Protein 6J1K (pdb70)

Radius of gyration: 23.93 Å; Cα contacts (8 Å, |Δi|>4): 1091; chains: 2; bounding box: 40×76×42 Å

Sequence (456 aa):
EARKLKIAAAAEALTHVKDGMRLGIGTGSTAEEFVRLLADKVSNGFKIIGVPTSERTAKLCKELGVPLTTLDETPHLDLTVDGADEVDTNLSLIKGGGGALLREKIVAAASDAMIVIADSSKVVETLGRFPLPVEVNRFGLGATMRAIEEAAAKCGLAGPLALRLKDGSPFVTDGGHYIVDASFGRIPDPKTLSDALFAIPGVVEHGLFIGLARAAVVAGNDGIRTMNRSKLKIAAAAEALTHVKDGMRLGIGTGSTAEEFVRLLADKVSNGFKIIGVPTSERTAKLCKELGVPLTTLDETPHLDLTVDGADEVDTNLSLIKGGGGALLREKIVAAASDAMIVIADSSKVVETLGRFPLPVEVNRFGLGATMRAIEEAAAKCGLAGPLALRLKDGSPFVTDGGHYIVDASFGRIPDPKTLSDALFAIPGVVEHGLFIGLARAAVVAGNDGIRTMNR

B-factor: mean 37.43, std 14.74, range [11.0, 105.01]

InterPro domains:
  IPR004788 Ribose 5-phosphate isomerase, type A [PF06026] (52-225)
  IPR004788 Ribose 5-phosphate isomerase, type A [TIGR00021] (8-226)
  IPR004788 Ribose 5-phosphate isomerase, type A [cd01398] (7-222)
  IPR020672 Ribose-5-phosphate isomerase, type A, subgroup [MF_00170] (4-229)
  IPR037171 NagB/RpiA transferase-like [SSF100950] (5-149)
  IPR050262 Ribose 5-phosphate isomerase [PTHR43748] (6-230)

Organism: Brucella anthropi (strain ATCC 49188 / DSM 6882 / CCUG 24695 / JCM 21032 / LMG 3331 / NBRC 15819 / NCTC 12168 / Alc 37) (NCBI:txid439375)

Secondary structure (DSSP, 8-state):
-HHHHHHHHHHHHHTTPPTT-EEEE--SHHHHHHHHHHHHHHTTT---EEEESSHHHHHHHHHTT--B--TTTS--BSEEEE--SEE-TT--EE--TTS-HHHHHHHHHTBS-EEEEE-GGGB-SSS-SSPEEEEE-STTHHHHHHHHHHHHHHTT----EEE-EETTEEPPPTTS-EEEEE--S--S-HHHHHHHHHTSTTEEEESEE-S--SEEEE--TT--EEE---/--HHHHHHHHHTTPPTT-EEEE--SHHHHHHHHHHHHHHTTT---EEEESSHHHHHHHHHHT--B--TTTS--EEEEEE--SEE-TT--EE--TTS-HHHHHHHHHTEEEEEEEEEGGGB-SSBTSS-EEEEE-STTHHHHHHHHHHHHHHTT----EEE-EETTEEP--TTS-EEEEE--S-BS-HHHHHHHHHTSTTEEEESEE-S-EEEEEEE-SSSEEEEE-

Nearest PDB structures (foldseek):
  6j1k-assembly1_B  TM=9.945E-01  e=3.445E-44  Ochrobactrum sp.
  3hhe-assembly1_B  TM=9.913E-01  e=9.971E-35  Bartonella henselae str. Houston-1
  6zxt-assembly1_A  TM=9.622E-01  e=1.791E-28  Chlamydomonas reinhardtii
  3l7o-assembly1_B  TM=9.558E-01  e=3.037E-27  Streptococcus mutans UA159
  2f8m-assembly1_B  TM=9.393E-01  e=1.995E-25  Plasmodium falciparum 3D7

CATH classification: 3.40.50.1360 (+1 more: 3.30.70.260)

Solvent-accessible surface area: 18744 Å² total; per-residue (Å²): 162,52,152,158,47,31,42,35,0,0,50,59,0,13,88,73,5,120,88,25,39,82,0,0,1,1,14,15,66,8,2,29,16,1,2,106,44,0,10,111,80,25,106,139,66,33,132,9,45,0,0,21,0,8,104,115,2,15,101,34,0,122,133,63,52,6,58,57,26,46,1,73,129,19,29,66,0,40,9,1,1,1,7,10,27,7,0,16,86,88,0,6,0,0,8,2,32,49,4,9,0,4,41,7,14,5,0,5,46,11,16,82,16,2,7,0,0,1,11,30,91,45,50,31,152,29,2,1,211,72,51,0,0,0,0,0,5,141,48,4,26,16,10,2,45,109,24,0,71,106,10,0,62,193,28,68,20,70,29,93,49,59,46,44,106,130,142,74,65,37,40,86,7,57,26,28,2,37,0,0,26,0,38,14,45,130,2,89,72,23,113,66,0,7,74,27,0,26,71,10,11,1,3,4,2,0,0,1,0,54,51,53,1,150,12,0,0,0,0,9,141,133,34,95,81,46,36,103,98,144,217,76,82,70,39,2,0,33,70,0,18,76,59,6,116,95,55,34,91,0,0,0,0,26,33,76,20,0,29,23,0,0,103,45,0,7,92,73,26,89,131,44,23,127,10,56,0,1,23,0,11,117,115,1,20,116,6,0,139,97,66,45,3,58,71,9,69,4,88,130,17,31,70,0,29,7,2,0,1,5,8,26,8,0,13,100,113,1,8,0,0,7,3,33,69,9,10,0,9,46,8,10,4,0,4,48,12,18,88,20,2,8,0,2,2,56,37,96,60,34,33,163,37,1,0,207,72,47,0,0,0,0,0,6,141,44,2,23,17,11,3,53,119,28,0,98,100,3,2,54,172,37,74,21,80,31,96,36,58,51,45,102,125,141,73,65,47,33,83,9,84,32,33,1,31,0,0,27,1,40,11,43,139,3,84,78,19,135,64,0,11,96,22,0,28,76,14,8,1,4,2,4,1,0,3,1,37,44,49,0,142,6,0,0,0,12,5,161,124,20,62,97,55,29,112,143

Structure (mmCIF, N/CA/C/O backbone):
data_6J1K
#
_entry.id   6J1K
#
_cell.length_a   69.817
_cell.length_b   169.262
_cell.length_c   41.268
_cell.angle_alpha   90.00
_cell.angle_beta   90.00
_cell.angle_gamma   90.00
#
_symmetry.space_group_name_H-M   'P 21 21 2'
#
loop_
_entity.id
_entity.type
_entity.pdbx_description
1 polymer 'Ribose-5-phosphate isomerase A'
2 non-polymer DI(HYDROXYETHYL)ETHER
3 water water
#
loop_
_atom_site.group_PDB
_atom_site.id
_atom_site.type_symbol
_atom_site.label_atom_id
_atom_site.label_alt_id
_atom_site.label_comp_id
_atom_site.label_asym_id
_atom_site.label_entity_id
_atom_site.label_seq_id
_atom_site.pdbx_PDB_ins_code
_atom_site.Cartn_x
_atom_site.Cartn_y
_atom_site.Cartn_z
_atom_site.occupancy
_atom_site.B_iso_or_equiv
_atom_site.auth_seq_id
_atom_site.auth_comp_id
_atom_site.auth_asym_id
_atom_site.auth_atom_id
_atom_site.pdbx_PDB_model_num
ATOM 1 N N . GLU A 1 3 ? 19.111 -3.992 11.486 1.00 70.25 3 GLU A N 1
ATOM 2 C CA . GLU A 1 3 ? 18.715 -2.952 12.434 1.00 72.68 3 GLU A CA 1
ATOM 3 C C . GLU A 1 3 ? 17.739 -2.004 11.790 1.00 69.23 3 GLU A C 1
ATOM 4 O O . GLU A 1 3 ? 16.914 -2.399 10.937 1.00 62.18 3 GLU A O 1
ATOM 10 N N . ALA A 1 4 ? 17.849 -0.739 12.215 1.00 68.82 4 ALA A N 1
ATOM 11 C CA . ALA A 1 4 ? 17.245 0.347 11.458 1.00 63.88 4 ALA A CA 1
ATOM 12 C C . ALA A 1 4 ? 17.609 0.172 9.998 1.00 57.98 4 ALA A C 1
ATOM 13 O O . ALA A 1 4 ? 16.766 0.343 9.110 1.00 51.77 4 ALA A O 1
ATOM 15 N N . ARG A 1 5 ? 18.856 -0.235 9.736 1.00 57.32 5 ARG A N 1
ATOM 16 C CA . ARG A 1 5 ? 19.324 -0.255 8.361 1.00 53.71 5 ARG A CA 1
ATOM 17 C C . ARG A 1 5 ? 18.491 -1.218 7.513 1.00 53.11 5 ARG A C 1
ATOM 18 O O . ARG A 1 5 ? 17.967 -0.814 6.469 1.00 48.67 5 ARG A O 1
ATOM 26 N N . LYS A 1 6 ? 18.276 -2.469 7.983 1.00 55.38 6 LYS A N 1
ATOM 27 C CA . LYS A 1 6 ? 17.565 -3.470 7.168 1.00 53.73 6 LYS A CA 1
ATOM 28 C C . LYS A 1 6 ? 16.083 -3.156 7.040 1.00 57.65 6 LYS A C 1
ATOM 29 O O . LYS A 1 6 ? 15.438 -3.571 6.070 1.00 56.38 6 LYS A O 1
ATOM 35 N N . LEU A 1 7 ? 15.539 -2.353 7.949 1.00 59.41 7 LEU A N 1
ATOM 36 C CA . LEU A 1 7 ? 14.154 -1.943 7.777 1.00 52.74 7 LEU A CA 1
ATOM 37 C C . LEU A 1 7 ? 14.044 -0.910 6.664 1.00 49.25 7 LEU A C 1
ATOM 38 O O . LEU A 1 7 ? 13.155 -0.996 5.805 1.00 49.63 7 LEU A O 1
ATOM 43 N N . LYS A 1 8 ? 15.000 0.026 6.610 1.00 46.65 8 LYS A N 1
ATOM 44 C CA . LYS A 1 8 ? 15.011 1.024 5.543 1.00 44.89 8 LYS A CA 1
ATOM 45 C C . LYS A 1 8 ? 15.186 0.376 4.173 1.00 50.33 8 LYS A C 1
ATOM 46 O O . LYS A 1 8 ? 14.656 0.884 3.175 1.00 46.74 8 LYS A O 1
ATOM 52 N N . ILE A 1 9 ? 15.913 -0.746 4.107 1.00 51.81 9 ILE A N 1
ATOM 53 C CA . ILE A 1 9 ? 16.080 -1.455 2.839 1.00 47.40 9 ILE A CA 1
ATOM 54 C C . ILE A 1 9 ? 14.755 -2.080 2.389 1.00 48.16 9 ILE A C 1
ATOM 55 O O . ILE A 1 9 ? 14.383 -1.981 1.214 1.00 44.66 9 ILE A O 1
ATOM 60 N N . ALA A 1 10 ? 14.051 -2.781 3.297 1.00 48.43 10 ALA A N 1
ATOM 61 C CA . ALA A 1 10 ? 12.790 -3.428 2.923 1.00 50.08 10 ALA A CA 1
ATOM 62 C C . ALA A 1 10 ? 11.770 -2.419 2.404 1.00 49.94 10 ALA A C 1
ATOM 63 O O . ALA A 1 10 ? 11.047 -2.695 1.441 1.00 53.25 10 ALA A O 1
ATOM 65 N N . ALA A 1 11 ? 11.698 -1.238 3.024 1.00 49.53 11 ALA A N 1
ATOM 66 C CA . ALA A 1 11 ? 10.833 -0.177 2.509 1.00 45.89 11 ALA A CA 1
ATOM 67 C C . ALA A 1 11 ? 11.293 0.311 1.133 1.00 42.67 11 ALA A C 1
ATOM 68 O O . ALA A 1 11 ? 10.482 0.490 0.216 1.00 39.40 11 ALA A O 1
ATOM 70 N N . ALA A 1 12 ? 12.592 0.586 0.988 1.00 41.84 12 ALA A N 1
ATOM 71 C CA . ALA A 1 12 ? 13.117 1.002 -0.309 1.00 49.04 12 ALA A CA 1
ATOM 72 C C . ALA A 1 12 ? 12.766 -0.003 -1.406 1.00 49.47 12 ALA A C 1
ATOM 73 O O . ALA A 1 12 ? 12.375 0.380 -2.521 1.00 46.19 12 ALA A O 1
ATOM 75 N N . ALA A 1 13 ? 12.866 -1.298 -1.096 1.00 47.98 13 ALA A N 1
ATOM 76 C CA . ALA A 1 13 ? 12.590 -2.305 -2.109 1.00 47.01 13 ALA A CA 1
ATOM 77 C C . ALA A 1 13 ? 11.108 -2.342 -2.468 1.00 42.01 13 ALA A C 1
ATOM 78 O O . ALA A 1 13 ? 10.758 -2.484 -3.643 1.00 40.05 13 ALA A O 1
ATOM 80 N N . GLU A 1 14 ? 10.217 -2.182 -1.479 1.00 41.00 14 GLU A N 1
ATOM 81 C CA . GLU A 1 14 ? 8.784 -2.128 -1.782 1.00 42.80 14 GLU A CA 1
ATOM 82 C C . GLU A 1 14 ? 8.417 -0.880 -2.582 1.00 44.45 14 GLU A C 1
ATOM 83 O O . GLU A 1 14 ? 7.525 -0.933 -3.437 1.00 43.39 14 GLU A O 1
ATOM 89 N N . ALA A 1 15 ? 9.090 0.247 -2.336 1.00 43.93 15 ALA A N 1
ATOM 90 C CA . ALA A 1 15 ? 8.805 1.435 -3.132 1.00 45.43 15 ALA A CA 1
ATOM 91 C C . ALA A 1 15 ? 9.265 1.253 -4.578 1.00 45.43 15 ALA A C 1
ATOM 92 O O . ALA A 1 15 ? 8.555 1.672 -5.507 1.00 46.97 15 ALA A O 1
ATOM 94 N N . LEU A 1 16 ? 10.415 0.589 -4.798 1.00 44.16 16 LEU A N 1
ATOM 95 C CA . LEU A 1 16 ? 10.876 0.358 -6.169 1.00 52.90 16 LEU A CA 1
ATOM 96 C C . LEU A 1 16 ? 9.928 -0.544 -6.962 1.00 52.97 16 LEU A C 1
ATOM 97 O O . LEU A 1 16 ? 10.025 -0.595 -8.191 1.00 52.50 16 LEU A O 1
ATOM 102 N N . THR A 1 17 ? 8.981 -1.212 -6.284 1.00 45.72 17 THR A N 1
ATOM 103 C CA . THR A 1 17 ? 7.911 -1.945 -6.968 1.00 45.50 17 THR A CA 1
ATOM 104 C C . THR A 1 17 ? 7.052 -1.010 -7.807 1.00 54.60 17 THR A C 1
ATOM 105 O O . THR A 1 17 ? 6.507 -1.422 -8.843 1.00 52.16 17 THR A O 1
ATOM 109 N N . HIS A 1 18 ? 7.000 0.271 -7.421 1.00 53.65 18 HIS A N 1
ATOM 110 C CA . HIS A 1 18 ? 6.281 1.320 -8.132 1.00 46.11 18 HIS A CA 1
ATOM 111 C C . HIS A 1 18 ? 7.088 1.974 -9.253 1.00 50.45 18 HIS A C 1
ATOM 112 O O . HIS A 1 18 ? 6.495 2.679 -10.083 1.00 51.67 18 HIS A O 1
ATOM 119 N N . VAL A 1 19 ? 8.409 1.781 -9.298 1.00 46.33 19 VAL A N 1
ATOM 120 C CA . VAL A 1 19 ? 9.249 2.423 -10.307 1.00 48.19 19 VAL A CA 1
ATOM 121 C C . VAL A 1 19 ? 9.238 1.600 -11.585 1.00 59.59 19 VAL A C 1
ATOM 122 O O . VAL A 1 19 ? 9.654 0.432 -11.595 1.00 57.81 19 VAL A O 1
ATOM 126 N N . LYS A 1 20 ? 8.785 2.233 -12.668 1.00 65.22 20 LYS A N 1
ATOM 127 C CA . LYS A 1 20 ? 8.564 1.604 -13.964 1.00 60.50 20 LYS A CA 1
ATOM 128 C C . LYS A 1 20 ? 9.702 1.920 -14.934 1.00 65.90 20 LYS A C 1
ATOM 129 O O . LYS A 1 20 ? 10.469 2.869 -14.759 1.00 69.53 20 LYS A O 1
ATOM 135 N N . ASP A 1 21 ? 9.841 1.072 -15.944 1.00 67.94 21 ASP A N 1
ATOM 136 C CA . ASP A 1 21 ? 10.887 1.285 -16.926 1.00 66.81 21 ASP A CA 1
ATOM 137 C C . ASP A 1 21 ? 10.706 2.633 -17.619 1.00 64.39 21 ASP A C 1
ATOM 138 O O . ASP A 1 21 ? 9.640 2.919 -18.175 1.00 58.83 21 ASP A O 1
ATOM 143 N N . GLY A 1 22 ? 11.762 3.457 -17.572 1.00 66.65 22 GLY A N 1
ATOM 144 C CA . GLY A 1 22 ? 11.907 4.740 -18.256 1.00 74.82 22 GLY A CA 1
ATOM 145 C C . GLY A 1 22 ? 11.261 5.981 -17.650 1.00 68.34 22 GLY A C 1
ATOM 146 O O . GLY A 1 22 ? 11.344 7.060 -18.261 1.00 61.21 22 GLY A O 1
ATOM 147 N N . MET A 1 23 ? 10.654 5.893 -16.471 1.00 69.96 23 MET A N 1
ATOM 148 C CA . MET A 1 23 ? 10.104 7.092 -15.859 1.00 72.83 23 MET A CA 1
ATOM 149 C C . MET A 1 23 ? 11.248 7.972 -15.367 1.00 66.24 23 MET A C 1
ATOM 150 O O . MET A 1 23 ? 12.394 7.529 -15.238 1.00 66.75 23 MET A O 1
ATOM 155 N N . ARG A 1 24 ? 10.970 9.261 -15.214 1.00 55.48 24 ARG A N 1
ATOM 156 C CA . ARG A 1 24 ? 11.980 10.167 -14.693 1.00 54.28 24 ARG A CA 1
ATOM 157 C C . ARG A 1 24 ? 11.687 10.426 -13.215 1.00 49.29 24 ARG A C 1
ATOM 158 O O . ARG A 1 24 ? 10.542 10.716 -12.830 1.00 44.60 24 ARG A O 1
ATOM 166 N N . LEU A 1 25 ? 12.731 10.279 -12.401 1.00 54.32 25 LEU A N 1
ATOM 167 C CA . LEU A 1 25 ? 12.677 10.063 -10.960 1.00 43.69 25 LEU A CA 1
ATOM 168 C C . LEU A 1 25 ? 13.276 11.210 -10.175 1.00 40.18 25 LEU A C 1
ATOM 169 O O . LEU A 1 25 ? 14.336 11.725 -10.531 1.00 42.22 25 LEU A O 1
ATOM 174 N N . GLY A 1 26 ? 12.615 11.570 -9.069 1.00 39.60 26 GLY A N 1
ATOM 175 C CA . GLY A 1 26 ? 13.223 12.389 -8.051 1.00 36.35 26 GLY A CA 1
ATOM 176 C C . GLY A 1 26 ? 13.874 11.498 -7.016 1.00 36.95 26 GLY A C 1
ATOM 177 O O . GLY A 1 26 ? 13.219 10.643 -6.413 1.00 37.84 26 GLY A O 1
ATOM 178 N N . ILE A 1 27 ? 15.159 11.721 -6.792 1.00 33.99 27 ILE A N 1
ATOM 179 C CA . ILE A 1 27 ? 15.935 10.869 -5.910 1.00 39.58 27 ILE A CA 1
ATOM 180 C C . ILE A 1 27 ? 16.155 11.650 -4.629 1.00 40.41 27 ILE A C 1
ATOM 181 O O . ILE A 1 27 ? 16.747 12.733 -4.642 1.00 43.86 27 ILE A O 1
ATOM 186 N N . GLY A 1 28 ? 15.673 11.111 -3.522 1.00 35.45 28 GLY A N 1
ATOM 187 C CA . GLY A 1 28 ? 15.772 11.815 -2.271 1.00 35.78 28 GLY A CA 1
ATOM 188 C C . GLY A 1 28 ? 17.186 11.803 -1.723 1.00 36.04 28 GLY A C 1
ATOM 189 O O . GLY A 1 28 ? 18.152 11.407 -2.376 1.00 37.19 28 GLY A O 1
ATOM 190 N N . THR A 1 29 ? 17.285 12.242 -0.465 1.00 36.21 29 THR A N 1
ATOM 191 C CA . THR A 1 29 ? 18.531 12.333 0.279 1.00 39.44 29 THR A CA 1
ATOM 192 C C . THR A 1 29 ? 18.316 11.882 1.717 1.00 43.35 29 THR A C 1
ATOM 193 O O . THR A 1 29 ? 17.236 12.071 2.288 1.00 49.05 29 THR A O 1
ATOM 197 N N . GLY A 1 30 ? 19.405 11.423 2.332 1.00 39.00 30 GLY A N 1
ATOM 198 C CA . GLY A 1 30 ? 19.438 10.912 3.689 1.00 44.54 30 GLY A CA 1
ATOM 199 C C . GLY A 1 30 ? 19.653 9.406 3.718 1.00 47.17 30 GLY A C 1
ATOM 200 O O . GLY A 1 30 ? 19.712 8.734 2.689 1.00 49.05 30 GLY A O 1
ATOM 201 N N . SER A 1 31 ? 19.724 8.878 4.941 1.00 41.28 31 SER A N 1
ATOM 202 C CA . SER A 1 31 ? 20.168 7.502 5.134 1.00 42.82 31 SER A CA 1
ATOM 203 C C . SER A 1 31 ? 19.235 6.493 4.478 1.00 42.67 31 SER A C 1
ATOM 204 O O . SER A 1 31 ? 19.686 5.433 4.022 1.00 53.18 31 SER A O 1
ATOM 207 N N . THR A 1 32 ? 17.942 6.774 4.458 1.00 40.15 32 THR A N 1
ATOM 208 C CA . THR A 1 32 ? 16.980 5.833 3.909 1.00 41.21 32 THR A CA 1
ATOM 209 C C . THR A 1 32 ? 16.912 5.933 2.392 1.00 43.39 32 THR A C 1
ATOM 210 O O . THR A 1 32 ? 16.725 4.921 1.710 1.00 47.47 32 THR A O 1
ATOM 214 N N . ALA A 1 33 ? 17.047 7.139 1.851 1.00 45.71 33 ALA A N 1
ATOM 215 C CA . ALA A 1 33 ? 17.116 7.273 0.402 1.00 47.91 33 ALA A CA 1
ATOM 216 C C . ALA A 1 33 ? 18.389 6.636 -0.162 1.00 45.51 33 ALA A C 1
ATOM 217 O O . ALA A 1 33 ? 18.371 6.160 -1.298 1.00 43.45 33 ALA A O 1
ATOM 219 N N . GLU A 1 34 ? 19.494 6.621 0.614 1.00 44.61 34 GLU A N 1
ATOM 220 C CA . GLU A 1 34 ? 20.717 5.928 0.199 1.00 46.51 34 GLU A CA 1
ATOM 221 C C . GLU A 1 34 ? 20.427 4.478 -0.189 1.00 53.67 34 GLU A C 1
ATOM 222 O O . GLU A 1 34 ? 20.854 4.005 -1.259 1.00 47.77 34 GLU A O 1
ATOM 228 N N . GLU A 1 35 ? 19.703 3.751 0.670 1.00 47.20 35 GLU A N 1
ATOM 229 C CA . GLU A 1 35 ? 19.458 2.340 0.408 1.00 50.96 35 GLU A CA 1
ATOM 230 C C . GLU A 1 35 ? 18.618 2.148 -0.853 1.00 53.53 35 GLU A C 1
ATOM 231 O O . GLU A 1 35 ? 18.858 1.213 -1.627 1.00 55.00 35 GLU A O 1
ATOM 237 N N . PHE A 1 36 ? 17.662 3.048 -1.098 1.00 50.78 36 PHE A N 1
ATOM 238 C CA . PHE A 1 36 ? 16.921 3.036 -2.355 1.00 51.72 36 PHE A CA 1
ATOM 239 C C . PHE A 1 36 ? 17.833 3.237 -3.565 1.00 51.91 36 PHE A C 1
ATOM 240 O O . PHE A 1 36 ? 17.581 2.661 -4.630 1.00 52.00 36 PHE A O 1
ATOM 248 N N . VAL A 1 37 ? 18.886 4.046 -3.437 1.00 47.57 37 VAL A N 1
ATOM 249 C CA . VAL A 1 37 ? 19.760 4.288 -4.588 1.00 55.01 37 VAL A CA 1
ATOM 250 C C . VAL A 1 37 ? 20.507 3.028 -5.001 1.00 52.58 37 VAL A C 1
ATOM 251 O O . VAL A 1 37 ? 20.629 2.727 -6.199 1.00 53.75 37 VAL A O 1
ATOM 255 N N . ARG A 1 38 ? 21.059 2.305 -4.020 1.00 52.50 38 ARG A N 1
ATOM 256 C CA . ARG A 1 38 ? 21.731 1.035 -4.284 1.00 49.78 38 ARG A CA 1
ATOM 257 C C . ARG A 1 38 ? 20.791 0.036 -4.941 1.00 50.66 38 ARG A C 1
ATOM 258 O O . ARG A 1 38 ? 21.106 -0.535 -5.986 1.00 57.85 38 ARG A O 1
ATOM 266 N N . LEU A 1 39 ? 19.600 -0.130 -4.378 1.00 48.56 39 LEU A N 1
ATOM 267 C CA . LEU A 1 39 ? 18.630 -1.033 -4.977 1.00 49.69 39 LEU A CA 1
ATOM 268 C C . LEU A 1 39 ? 18.248 -0.598 -6.390 1.00 55.39 39 LEU A C 1
ATOM 269 O O . LEU A 1 39 ? 17.894 -1.438 -7.224 1.00 53.37 39 LEU A O 1
ATOM 274 N N . LEU A 1 40 ? 18.307 0.702 -6.684 1.00 62.21 40 LEU A N 1
ATOM 275 C CA . LEU A 1 40 ? 18.078 1.126 -8.058 1.00 61.70 40 LEU A CA 1
ATOM 276 C C . LEU A 1 40 ? 19.302 0.848 -8.916 1.00 60.01 40 LEU A C 1
ATOM 277 O O . LEU A 1 40 ? 19.161 0.370 -10.044 1.00 64.80 40 LEU A O 1
ATOM 282 N N . ALA A 1 41 ? 20.511 1.023 -8.353 1.00 61.08 41 ALA A N 1
ATOM 283 C CA . ALA A 1 41 ? 21.748 0.757 -9.096 1.00 60.79 41 ALA A CA 1
ATOM 284 C C . ALA A 1 41 ? 21.904 -0.727 -9.447 1.00 68.33 41 ALA A C 1
ATOM 285 O O . ALA A 1 41 ? 22.144 -1.072 -10.610 1.00 66.12 41 ALA A O 1
ATOM 287 N N . ASP A 1 42 ? 21.732 -1.625 -8.461 1.00 68.14 42 ASP A N 1
ATOM 288 C CA . ASP A 1 42 ? 21.737 -3.065 -8.740 1.00 66.08 42 ASP A CA 1
ATOM 289 C C . ASP A 1 42 ? 20.786 -3.401 -9.885 1.00 70.76 42 ASP A C 1
ATOM 290 O O . ASP A 1 42 ? 21.041 -4.338 -10.653 1.00 78.54 42 ASP A O 1
ATOM 295 N N . LYS A 1 43 ? 19.657 -2.681 -9.969 1.00 69.59 43 LYS A N 1
ATOM 296 C CA . LYS A 1 43 ? 18.676 -2.849 -11.037 1.00 71.60 43 LYS A CA 1
ATOM 297 C C . LYS A 1 43 ? 19.162 -2.235 -12.354 1.00 70.34 43 LYS A C 1
ATOM 298 O O . LYS A 1 43 ? 18.926 -2.806 -13.428 1.00 76.32 43 LYS A O 1
ATOM 304 N N . VAL A 1 44 ? 19.835 -1.077 -12.297 1.00 71.12 44 VAL A N 1
ATOM 305 C CA . VAL A 1 44 ? 20.379 -0.456 -13.508 1.00 77.39 44 VAL A CA 1
ATOM 306 C C . VAL A 1 44 ? 21.287 -1.410 -14.284 1.00 79.89 44 VAL A C 1
ATOM 307 O O . VAL A 1 44 ? 21.125 -1.590 -15.501 1.00 79.90 44 VAL A O 1
ATOM 311 N N . SER A 1 45 ? 22.284 -2.002 -13.613 1.00 77.03 45 SER A N 1
ATOM 312 C CA . SER A 1 45 ? 23.294 -2.817 -14.294 1.00 80.01 45 SER A CA 1
ATOM 313 C C . SER A 1 45 ? 22.743 -4.037 -15.020 1.00 81.16 45 SER A C 1
ATOM 314 O O . SER A 1 45 ? 23.405 -4.565 -15.908 1.00 86.99 45 SER A O 1
ATOM 317 N N . ASN A 1 46 ? 21.516 -4.452 -14.707 1.00 80.48 46 ASN A N 1
ATOM 318 C CA . ASN A 1 46 ? 20.814 -5.482 -15.478 1.00 82.45 46 ASN A CA 1
ATOM 319 C C . ASN A 1 46 ? 19.877 -4.865 -16.492 1.00 84.12 46 ASN A C 1
ATOM 320 O O . ASN A 1 46 ? 18.819 -5.418 -16.826 1.00 80.38 46 ASN A O 1
ATOM 325 N N . GLY A 1 47 ? 20.255 -3.673 -16.953 1.00 84.25 47 GLY A N 1
ATOM 326 C CA . GLY A 1 47 ? 19.584 -3.006 -18.049 1.00 85.98 47 GLY A CA 1
ATOM 327 C C . GLY A 1 47 ? 18.318 -2.252 -17.738 1.00 82.51 47 GLY A C 1
ATOM 328 O O . GLY A 1 47 ? 17.563 -1.947 -18.668 1.00 78.14 47 GLY A O 1
ATOM 329 N N . PHE A 1 48 ? 18.061 -1.924 -16.472 1.00 83.28 48 PHE A N 1
ATOM 330 C CA . PHE A 1 48 ? 16.905 -1.097 -16.142 1.00 81.53 48 PHE A CA 1
ATOM 331 C C . PHE A 1 48 ? 17.121 0.357 -16.578 1.00 75.54 48 PHE A C 1
ATOM 332 O O . PHE A 1 48 ? 18.207 0.921 -16.412 1.00 64.40 48 PHE A O 1
ATOM 340 N N . LYS A 1 49 ? 16.066 0.944 -17.160 1.00 76.46 49 LYS A N 1
ATOM 341 C CA . LYS A 1 49 ? 16.052 2.274 -17.772 1.00 77.54 49 LYS A CA 1
ATOM 342 C C . LYS A 1 49 ? 15.374 3.288 -16.840 1.00 79.18 49 LYS A C 1
ATOM 343 O O . LYS A 1 49 ? 14.221 3.088 -16.426 1.00 75.67 49 LYS A O 1
ATOM 349 N N . ILE A 1 50 ? 16.112 4.341 -16.472 1.00 77.59 50 ILE A N 1
ATOM 350 C CA . ILE A 1 50 ? 15.588 5.425 -15.641 1.00 68.55 50 ILE A CA 1
ATOM 351 C C . ILE A 1 50 ? 16.545 6.615 -15.713 1.00 66.20 50 ILE A C 1
ATOM 352 O O . ILE A 1 50 ? 17.742 6.457 -15.974 1.00 63.92 50 ILE A O 1
ATOM 357 N N . ILE A 1 51 ? 16.020 7.816 -15.434 1.00 63.28 51 ILE A N 1
ATOM 358 C CA . ILE A 1 51 ? 16.791 9.059 -15.347 1.00 56.72 51 ILE A CA 1
ATOM 359 C C . ILE A 1 51 ? 16.327 9.808 -14.100 1.00 45.19 51 ILE A C 1
ATOM 360 O O . ILE A 1 51 ? 15.124 9.898 -13.846 1.00 45.61 51 ILE A O 1
ATOM 365 N N . GLY A 1 52 ? 17.272 10.286 -13.298 1.00 41.87 52 GLY A N 1
ATOM 366 C CA . GLY A 1 52 ? 16.979 10.817 -11.965 1.00 45.87 52 GLY A CA 1
ATOM 367 C C . GLY A 1 52 ? 17.523 12.213 -11.706 1.00 47.46 52 GLY A C 1
ATOM 368 O O . GLY A 1 52 ? 18.638 12.536 -12.120 1.00 39.96 52 GLY A O 1
ATOM 369 N N . VAL A 1 53 ? 16.749 13.017 -10.987 1.00 44.82 53 VAL A N 1
ATOM 370 C CA . VAL A 1 53 ? 17.162 14.347 -10.533 1.00 34.11 53 VAL A CA 1
ATOM 371 C C . VAL A 1 53 ? 17.573 14.278 -9.063 1.00 37.51 53 VAL A C 1
ATOM 372 O O . VAL A 1 53 ? 16.768 13.843 -8.226 1.00 39.39 53 VAL A O 1
ATOM 376 N N . PRO A 1 54 ? 18.784 14.691 -8.709 1.00 39.63 54 PRO A N 1
ATOM 377 C CA . PRO A 1 54 ? 19.206 14.629 -7.306 1.00 38.29 54 PRO A CA 1
ATOM 378 C C . PRO A 1 54 ? 18.681 15.793 -6.475 1.00 40.79 54 PRO A C 1
ATOM 379 O O . PRO A 1 54 ? 18.567 16.933 -6.938 1.00 40.60 54 PRO A O 1
ATOM 383 N N . THR A 1 55 ? 18.348 15.476 -5.224 1.00 43.48 55 THR A N 1
ATOM 384 C CA . THR A 1 55 ? 17.921 16.458 -4.235 1.00 39.11 55 THR A CA 1
ATOM 385 C C . THR A 1 55 ? 19.081 16.990 -3.394 1.00 43.93 55 THR A C 1
ATOM 386 O O . THR A 1 55 ? 18.856 17.815 -2.496 1.00 41.25 55 THR A O 1
ATOM 390 N N . SER A 1 56 ? 20.309 16.528 -3.620 1.00 43.56 56 SER A N 1
ATOM 391 C CA . SER A 1 56 ? 21.403 17.111 -2.863 1.00 47.12 56 SER A CA 1
ATOM 392 C C . SER A 1 56 ? 22.751 16.917 -3.550 1.00 53.78 56 SER A C 1
ATOM 393 O O . SER A 1 56 ? 22.924 16.167 -4.509 1.00 51.42 56 SER A O 1
ATOM 396 N N . GLU A 1 57 ? 23.715 17.593 -2.966 1.00 60.49 57 GLU A N 1
ATOM 397 C CA . GLU A 1 57 ? 25.108 17.489 -3.311 1.00 64.33 57 GLU A CA 1
ATOM 398 C C . GLU A 1 57 ? 25.597 16.050 -3.171 1.00 64.84 57 GLU A C 1
ATOM 399 O O . GLU A 1 57 ? 26.233 15.520 -4.104 1.00 65.46 57 GLU A O 1
ATOM 405 N N . ARG A 1 58 ? 25.259 15.385 -2.045 1.00 53.52 58 ARG A N 1
ATOM 406 C CA . ARG A 1 58 ? 25.709 14.015 -1.774 1.00 52.39 58 ARG A CA 1
ATOM 407 C C . ARG A 1 58 ? 24.861 12.948 -2.458 1.00 56.02 58 ARG A C 1
ATOM 408 O O . ARG A 1 58 ? 25.364 11.862 -2.753 1.00 61.68 58 ARG A O 1
ATOM 416 N N . THR A 1 59 ? 23.578 13.215 -2.702 1.00 53.63 59 THR A N 1
ATOM 417 C CA . THR A 1 59 ? 22.810 12.269 -3.512 1.00 53.27 59 THR A CA 1
ATOM 418 C C . THR A 1 59 ? 23.399 12.146 -4.907 1.00 60.98 59 THR A C 1
ATOM 419 O O . THR A 1 59 ? 23.510 11.032 -5.450 1.00 61.94 59 THR A O 1
ATOM 423 N N . ALA A 1 60 ? 23.717 13.286 -5.523 1.00 56.24 60 ALA A N 1
ATOM 424 C CA . ALA A 1 60 ? 24.327 13.274 -6.846 1.00 55.99 60 ALA A CA 1
ATOM 425 C C . ALA A 1 60 ? 25.619 12.455 -6.866 1.00 59.56 60 ALA A C 1
ATOM 426 O O . ALA A 1 60 ? 25.789 11.584 -7.723 1.00 61.23 60 ALA A O 1
ATOM 428 N N . LYS A 1 61 ? 26.521 12.670 -5.897 1.00 60.99 61 LYS A N 1
ATOM 429 C CA . LYS A 1 61 ? 27.773 11.903 -5.893 1.00 61.86 61 LYS A CA 1
ATOM 430 C C . LYS A 1 61 ? 27.559 10.408 -5.744 1.00 58.12 61 LYS A C 1
ATOM 431 O O . LYS A 1 61 ? 28.279 9.643 -6.392 1.00 63.57 61 LYS A O 1
ATOM 437 N N . LEU A 1 62 ? 26.619 9.961 -4.907 1.00 57.49 62 LEU A N 1
ATOM 438 C CA . LEU A 1 62 ? 26.358 8.528 -4.852 1.00 58.60 62 LEU A CA 1
ATOM 439 C C . LEU A 1 62 ? 25.861 8.019 -6.202 1.00 59.32 62 LEU A C 1
ATOM 440 O O . LEU A 1 62 ? 26.345 7.006 -6.711 1.00 63.36 62 LEU A O 1
ATOM 445 N N . CYS A 1 63 ? 24.888 8.718 -6.792 1.00 60.45 63 CYS A N 1
ATOM 446 C CA . CYS A 1 63 ? 24.272 8.293 -8.051 1.00 64.47 63 CYS A CA 1
ATOM 447 C C . CYS A 1 63 ? 25.289 8.182 -9.181 1.00 62.81 63 CYS A C 1
ATOM 448 O O . CYS A 1 63 ? 25.163 7.319 -10.070 1.00 55.93 63 CYS A O 1
ATOM 451 N N . LYS A 1 64 ? 26.254 9.112 -9.205 1.00 66.89 64 LYS A N 1
ATOM 452 C CA . LYS A 1 64 ? 27.314 9.109 -10.210 1.00 63.69 64 LYS A CA 1
ATOM 453 C C . LYS A 1 64 ? 28.321 8.011 -9.931 1.00 63.94 64 LYS A C 1
ATOM 454 O O . LYS A 1 64 ? 28.830 7.385 -10.861 1.00 64.30 64 LYS A O 1
ATOM 460 N N . GLU A 1 65 ? 28.603 7.758 -8.655 1.00 60.06 65 GLU A N 1
ATOM 461 C CA . GLU A 1 65 ? 29.434 6.635 -8.264 1.00 60.40 65 GLU A CA 1
ATOM 462 C C . GLU A 1 65 ? 28.833 5.284 -8.647 1.00 63.30 65 GLU A C 1
ATOM 463 O O . GLU A 1 65 ? 29.588 4.312 -8.768 1.00 63.95 65 GLU A O 1
ATOM 469 N N . LEU A 1 66 ? 27.514 5.190 -8.850 1.00 64.05 66 LEU A N 1
ATOM 470 C CA . LEU A 1 66 ? 26.864 3.917 -9.164 1.00 62.90 66 LEU A CA 1
ATOM 471 C C . LEU A 1 66 ? 26.313 3.832 -10.588 1.00 60.71 66 LEU A C 1
ATOM 472 O O . LEU A 1 66 ? 25.705 2.811 -10.936 1.00 57.15 66 LEU A O 1
ATOM 477 N N . GLY A 1 67 ? 26.455 4.876 -11.401 1.00 63.10 67 GLY A N 1
ATOM 478 C CA . GLY A 1 67 ? 26.002 4.783 -12.789 1.00 63.69 67 GLY A CA 1
ATOM 479 C C . GLY A 1 67 ? 24.505 4.935 -12.945 1.00 66.62 67 GLY A C 1
ATOM 480 O O . GLY A 1 67 ? 23.906 4.377 -13.879 1.00 74.13 67 GLY A O 1
ATOM 481 N N . VAL A 1 68 ? 23.885 5.681 -12.039 1.00 64.03 68 VAL A N 1
ATOM 482 C CA . VAL A 1 68 ? 22.496 6.079 -12.187 1.00 63.58 68 VAL A CA 1
ATOM 483 C C . VAL A 1 68 ? 22.474 7.293 -13.102 1.00 65.22 68 VAL A C 1
ATOM 484 O O . VAL A 1 68 ? 23.153 8.286 -12.803 1.00 63.29 68 VAL A O 1
ATOM 488 N N . PRO A 1 69 ? 21.790 7.236 -14.248 1.00 57.10 69 PRO A N 1
ATOM 489 C CA . PRO A 1 69 ? 21.721 8.420 -15.114 1.00 57.57 69 PRO A CA 1
ATOM 490 C C . PRO A 1 69 ? 21.169 9.621 -14.354 1.00 58.28 69 PRO A C 1
ATOM 491 O O . PRO A 1 69 ? 20.147 9.534 -13.669 1.00 60.66 69 PRO A O 1
ATOM 495 N N . LEU A 1 70 ? 21.811 10.776 -14.536 1.00 56.62 70 LEU A N 1
ATOM 496 C CA . LEU A 1 70 ? 21.442 11.982 -13.803 1.00 51.78 70 LEU A CA 1
ATOM 497 C C . LEU A 1 70 ? 21.050 13.109 -14.752 1.00 50.90 70 LEU A C 1
ATOM 498 O O . LEU A 1 70 ? 21.687 13.303 -15.795 1.00 45.78 70 LEU A O 1
ATOM 503 N N . THR A 1 71 ? 20.037 13.877 -14.356 1.00 55.57 71 THR A N 1
ATOM 504 C CA . THR A 1 71 ? 19.560 15.015 -15.135 1.00 49.76 71 THR A CA 1
ATOM 505 C C . THR A 1 71 ? 19.254 16.193 -14.213 1.00 44.72 71 THR A C 1
ATOM 506 O O . THR A 1 71 ? 19.606 16.218 -13.025 1.00 41.26 71 THR A O 1
ATOM 510 N N . THR A 1 72 ? 18.613 17.207 -14.789 1.00 48.35 72 THR A N 1
ATOM 511 C CA . THR A 1 72 ? 18.389 18.490 -14.143 1.00 44.55 72 THR A CA 1
ATOM 512 C C . THR A 1 72 ? 16.916 18.842 -14.255 1.00 46.34 72 THR A C 1
ATOM 513 O O . THR A 1 72 ? 16.222 18.352 -15.141 1.00 52.62 72 THR A O 1
ATOM 517 N N . LEU A 1 73 ? 16.413 19.652 -13.327 1.00 47.00 73 LEU A N 1
ATOM 518 C CA . LEU A 1 73 ? 15.071 20.198 -13.548 1.00 46.71 73 LEU A CA 1
ATOM 519 C C . LEU A 1 73 ? 15.044 21.288 -14.629 1.00 45.83 73 LEU A C 1
ATOM 520 O O . LEU A 1 73 ? 14.000 21.503 -15.254 1.00 45.26 73 LEU A O 1
ATOM 525 N N . ASP A 1 74 ? 16.157 21.986 -14.869 1.00 47.22 74 ASP A N 1
ATOM 526 C CA . ASP A 1 74 ? 16.244 22.861 -16.035 1.00 44.77 74 ASP A CA 1
ATOM 527 C C . ASP A 1 74 ? 16.143 22.051 -17.318 1.00 50.31 74 ASP A C 1
ATOM 528 O O . ASP A 1 74 ? 15.511 22.487 -18.284 1.00 52.12 74 ASP A O 1
ATOM 533 N N . GLU A 1 75 ? 16.804 20.885 -17.364 1.00 48.50 75 GLU A N 1
ATOM 534 C CA . GLU A 1 75 ? 16.719 19.991 -18.519 1.00 54.31 75 GLU A CA 1
ATOM 535 C C . GLU A 1 75 ? 15.486 19.090 -18.509 1.00 53.31 75 GLU A C 1
ATOM 536 O O . GLU A 1 75 ? 14.929 18.801 -19.575 1.00 50.47 75 GLU A O 1
ATOM 542 N N . THR A 1 76 ? 15.020 18.678 -17.329 1.00 56.48 76 THR A N 1
ATOM 543 C CA . THR A 1 76 ? 13.936 17.696 -17.180 1.00 52.34 76 THR A CA 1
ATOM 544 C C . THR A 1 76 ? 12.957 18.247 -16.141 1.00 47.10 76 THR A C 1
ATOM 545 O O . THR A 1 76 ? 12.978 17.864 -14.961 1.00 42.84 76 THR A O 1
ATOM 549 N N . PRO A 1 77 ? 12.118 19.215 -16.543 1.00 45.86 77 PRO A N 1
ATOM 550 C CA . PRO A 1 77 ? 11.383 20.010 -15.551 1.00 40.83 77 PRO A CA 1
ATOM 551 C C . PRO A 1 77 ? 10.206 19.317 -14.905 1.00 37.70 77 PRO A C 1
ATOM 552 O O . PRO A 1 77 ? 9.712 19.809 -13.880 1.00 43.01 77 PRO A O 1
ATOM 556 N N . HIS A 1 78 ? 9.702 18.238 -15.469 1.00 39.53 78 HIS A N 1
ATOM 557 C CA . HIS A 1 78 ? 8.640 17.485 -14.819 1.00 44.07 78 HIS A CA 1
ATOM 558 C C . HIS A 1 78 ? 9.077 16.039 -14.679 1.00 46.64 78 HIS A C 1
ATOM 559 O O . HIS A 1 78 ? 9.690 15.467 -15.588 1.00 44.30 78 HIS A O 1
ATOM 566 N N . LEU A 1 79 ? 8.804 15.477 -13.518 1.00 42.84 79 LEU A N 1
ATOM 567 C CA . LEU A 1 79 ? 9.168 14.115 -13.204 1.00 42.54 79 LEU A CA 1
ATOM 568 C C . LEU A 1 79 ? 7.913 13.284 -12.969 1.00 45.95 79 LEU A C 1
ATOM 569 O O . LEU A 1 79 ? 6.815 13.809 -12.745 1.00 46.24 79 LEU A O 1
ATOM 574 N N . ASP A 1 80 ? 8.081 11.969 -13.072 1.00 51.52 80 ASP A N 1
ATOM 575 C CA . ASP A 1 80 ? 6.986 11.027 -12.865 1.00 52.19 80 ASP A CA 1
ATOM 576 C C . ASP A 1 80 ? 6.781 10.721 -11.389 1.00 42.11 80 ASP A C 1
ATOM 577 O O . ASP A 1 80 ? 5.647 10.586 -10.927 1.00 39.96 80 ASP A O 1
ATOM 582 N N . LEU A 1 81 ? 7.873 10.574 -10.649 1.00 43.42 81 LEU A N 1
ATOM 583 C CA . LEU A 1 81 ? 7.805 10.006 -9.316 1.00 43.53 81 LEU A CA 1
ATOM 584 C C . LEU A 1 81 ? 9.016 10.462 -8.525 1.00 40.25 81 LEU A C 1
ATOM 585 O O . LEU A 1 81 ? 10.145 10.383 -9.017 1.00 43.54 81 LEU A O 1
ATOM 590 N N . THR A 1 82 ? 8.791 10.921 -7.298 1.00 36.26 82 THR A N 1
ATOM 591 C CA . THR A 1 82 ? 9.892 11.163 -6.375 1.00 37.42 82 THR A CA 1
ATOM 592 C C . THR A 1 82 ? 9.816 10.177 -5.221 1.00 33.99 82 THR A C 1
ATOM 593 O O . THR A 1 82 ? 8.736 9.896 -4.699 1.00 37.65 82 THR A O 1
ATOM 597 N N . VAL A 1 83 ? 10.965 9.656 -4.828 1.00 32.66 83 VAL A N 1
ATOM 598 C CA . VAL A 1 83 ? 11.055 8.755 -3.691 1.00 36.28 83 VAL A CA 1
ATOM 599 C C . VAL A 1 83 ? 12.034 9.375 -2.703 1.00 35.60 83 VAL A C 1
ATOM 600 O O . VAL A 1 83 ? 13.146 9.770 -3.082 1.00 37.11 83 VAL A O 1
ATOM 604 N N . ASP A 1 84 ? 11.636 9.444 -1.436 1.00 31.67 84 ASP A N 1
ATOM 605 C CA . ASP A 1 84 ? 12.437 10.187 -0.469 1.00 32.20 84 ASP A CA 1
ATOM 606 C C . ASP A 1 84 ? 12.033 9.750 0.934 1.00 30.67 84 ASP A C 1
ATOM 607 O O . ASP A 1 84 ? 10.970 9.160 1.134 1.00 27.70 84 ASP A O 1
ATOM 612 N N . GLY A 1 85 ? 12.901 10.024 1.899 1.00 27.64 85 GLY A N 1
ATOM 613 C CA . GLY A 1 85 ? 12.596 9.716 3.269 1.00 29.70 85 GLY A CA 1
ATOM 614 C C . GLY A 1 85 ? 11.766 10.811 3.910 1.00 32.09 85 GLY A C 1
ATOM 615 O O . GLY A 1 85 ? 11.261 11.731 3.261 1.00 34.18 85 GLY A O 1
ATOM 616 N N . ALA A 1 86 ? 11.629 10.695 5.230 1.00 32.91 86 ALA A N 1
ATOM 617 C CA . ALA A 1 86 ? 10.892 11.666 6.020 1.00 25.53 86 ALA A CA 1
ATOM 618 C C . ALA A 1 86 ? 11.287 11.496 7.477 1.00 27.95 86 ALA A C 1
ATOM 619 O O . ALA A 1 86 ? 11.768 10.427 7.874 1.00 32.52 86 ALA A O 1
ATOM 621 N N . ASP A 1 87 ? 11.215 12.591 8.250 1.00 26.39 87 ASP A N 1
ATOM 622 C CA . ASP A 1 87 ? 11.445 12.531 9.697 1.00 27.03 87 ASP A CA 1
ATOM 623 C C . ASP A 1 87 ? 10.161 12.196 10.462 1.00 31.77 87 ASP A C 1
ATOM 624 O O . ASP A 1 87 ? 10.235 11.616 11.550 1.00 29.04 87 ASP A O 1
ATOM 629 N N . GLU A 1 88 ? 8.985 12.550 9.914 1.00 29.47 88 GLU A N 1
ATOM 630 C CA . GLU A 1 88 ? 7.689 12.214 10.498 1.00 25.16 88 GLU A CA 1
ATOM 631 C C . GLU A 1 88 ? 6.651 12.090 9.400 1.00 23.88 88 GLU A C 1
ATOM 632 O O . GLU A 1 88 ? 6.651 12.888 8.468 1.00 28.18 88 GLU A O 1
ATOM 638 N N . VAL A 1 89 ? 5.791 11.064 9.506 1.00 31.57 89 VAL A N 1
ATOM 639 C CA . VAL A 1 89 ? 4.626 10.851 8.641 1.00 28.48 89 VAL A CA 1
ATOM 640 C C . VAL A 1 89 ? 3.418 10.627 9.540 1.00 27.80 89 VAL A C 1
ATOM 641 O O . VAL A 1 89 ? 3.487 9.830 10.485 1.00 28.11 89 VAL A O 1
ATOM 645 N N . ASP A 1 90 ? 2.314 11.317 9.254 1.00 27.28 90 ASP A N 1
ATOM 646 C CA . ASP A 1 90 ? 1.089 11.137 10.023 1.00 29.29 90 ASP A CA 1
ATOM 647 C C . ASP A 1 90 ? 0.062 10.447 9.140 1.00 32.92 90 ASP A C 1
ATOM 648 O O . ASP A 1 90 ? 0.319 10.091 7.992 1.00 36.95 90 ASP A O 1
ATOM 653 N N . THR A 1 91 ? -1.113 10.232 9.700 1.00 37.99 91 THR A N 1
ATOM 654 C CA . THR A 1 91 ? -2.080 9.363 9.046 1.00 39.98 91 THR A CA 1
ATOM 655 C C . THR A 1 91 ? -2.681 9.993 7.795 1.00 42.07 91 THR A C 1
ATOM 656 O O . THR A 1 91 ? -3.155 9.277 6.904 1.00 49.41 91 THR A O 1
ATOM 660 N N . ASN A 1 92 ? -2.603 11.313 7.673 1.00 43.80 92 ASN A N 1
ATOM 661 C CA . ASN A 1 92 ? -3.031 12.041 6.486 1.00 40.83 92 ASN A CA 1
ATOM 662 C C . ASN A 1 92 ? -1.952 12.130 5.421 1.00 42.17 92 ASN A C 1
ATOM 663 O O . ASN A 1 92 ? -2.200 12.741 4.378 1.00 43.67 92 ASN A O 1
ATOM 668 N N . LEU A 1 93 ? -0.768 11.550 5.671 1.00 36.68 93 LEU A N 1
ATOM 669 C CA . LEU A 1 93 ? 0.416 11.650 4.810 1.00 37.43 93 LEU A CA 1
ATOM 670 C C . LEU A 1 93 ? 0.959 13.084 4.728 1.00 36.80 93 LEU A C 1
ATOM 671 O O . LEU A 1 93 ? 1.506 13.513 3.697 1.00 31.55 93 LEU A O 1
ATOM 676 N N . SER A 1 94 ? 0.793 13.826 5.816 1.00 29.78 94 SER A N 1
ATOM 677 C CA . SER A 1 94 ? 1.515 15.060 6.011 1.00 30.80 94 SER A CA 1
ATOM 678 C C . SER A 1 94 ? 2.850 14.742 6.674 1.00 30.17 94 SER A C 1
ATOM 679 O O . SER A 1 94 ? 2.947 13.839 7.499 1.00 35.44 94 SER A O 1
ATOM 682 N N . LEU A 1 95 ? 3.895 15.472 6.294 1.00 24.92 95 LEU A N 1
ATOM 683 C CA . LEU A 1 95 ? 5.245 15.118 6.712 1.00 22.33 95 LEU A CA 1
ATOM 684 C C . LEU A 1 95 ? 5.934 16.281 7.412 1.00 27.94 95 LEU A C 1
ATOM 685 O O . LEU A 1 95 ? 5.530 17.441 7.301 1.00 34.85 95 LEU A O 1
ATOM 690 N N . ILE A 1 96 ? 6.945 15.947 8.197 1.00 26.77 96 ILE A N 1
ATOM 691 C CA . ILE A 1 96 ? 8.032 16.853 8.524 1.00 26.38 96 ILE A CA 1
ATOM 692 C C . ILE A 1 96 ? 9.289 16.327 7.841 1.00 25.12 96 ILE A C 1
ATOM 693 O O . ILE A 1 96 ? 9.614 15.144 7.962 1.00 26.82 96 ILE A O 1
ATOM 698 N N . LYS A 1 97 ? 9.970 17.184 7.100 1.00 24.50 97 LYS A N 1
ATOM 699 C CA . LYS A 1 97 ? 11.204 16.826 6.420 1.00 26.10 97 LYS A CA 1
ATOM 700 C C . LYS A 1 97 ? 12.290 17.855 6.747 1.00 28.24 97 LYS A C 1
ATOM 701 O O . LYS A 1 97 ? 12.029 18.909 7.339 1.00 28.92 97 LYS A O 1
ATOM 707 N N . GLY A 1 98 ? 13.522 17.549 6.337 1.00 30.31 98 GLY A N 1
ATOM 708 C CA . GLY A 1 98 ? 14.640 18.473 6.440 1.00 26.75 98 GLY A CA 1
ATOM 709 C C . GLY A 1 98 ? 15.626 18.252 7.571 1.00 31.85 98 GLY A C 1
ATOM 710 O O . GLY A 1 98 ? 16.470 19.128 7.812 1.00 31.71 98 GLY A O 1
ATOM 711 N N . GLY A 1 99 ? 15.556 17.116 8.268 1.00 38.20 99 GLY A N 1
ATOM 712 C CA . GLY A 1 99 ? 16.600 16.774 9.222 1.00 30.10 99 GLY A CA 1
ATOM 713 C C . GLY A 1 99 ? 17.958 16.600 8.576 1.00 29.82 99 GLY A C 1
ATOM 714 O O . GLY A 1 99 ? 18.975 16.949 9.171 1.00 27.06 99 GLY A O 1
ATOM 715 N N . GLY A 1 100 ? 17.995 16.049 7.353 1.00 31.33 100 GLY A N 1
ATOM 716 C CA . GLY A 1 100 ? 19.246 15.968 6.620 1.00 32.46 100 GLY A CA 1
ATOM 717 C C . GLY A 1 100 ? 19.666 17.249 5.920 1.00 34.43 100 GLY A C 1
ATOM 718 O O . GLY A 1 100 ? 20.717 17.276 5.275 1.00 33.03 100 GLY A O 1
ATOM 719 N N . GLY A 1 101 ? 18.855 18.300 6.010 1.00 31.68 101 GLY A N 1
ATOM 720 C CA . GLY A 1 101 ? 19.191 19.613 5.504 1.00 27.48 101 GLY A CA 1
ATOM 721 C C . GLY A 1 101 ? 18.881 19.884 4.049 1.00 27.56 101 GLY A C 1
ATOM 722 O O . GLY A 1 101 ? 19.291 20.926 3.545 1.00 33.68 101 GLY A O 1
ATOM 723 N N . ALA A 1 102 ? 18.192 18.987 3.350 1.00 27.02 102 ALA A N 1
ATOM 724 C CA . ALA A 1 102 ? 17.933 19.171 1.932 1.00 24.47 102 ALA A CA 1
ATOM 725 C C . ALA A 1 102 ? 16.473 19.502 1.628 1.00 28.39 102 ALA A C 1
ATOM 726 O O . ALA A 1 102 ? 16.021 19.277 0.500 1.00 31.01 102 ALA A O 1
ATOM 728 N N . LEU A 1 103 ? 15.727 20.023 2.605 1.00 31.67 103 LEU A N 1
ATOM 729 C CA . LEU A 1 103 ? 14.272 20.167 2.471 1.00 30.00 103 LEU A CA 1
ATOM 730 C C . LEU A 1 103 ? 13.855 20.988 1.257 1.00 31.02 103 LEU A C 1
ATOM 731 O O . LEU A 1 103 ? 12.842 20.672 0.614 1.00 26.74 103 LEU A O 1
ATOM 736 N N . LEU A 1 104 ? 14.618 22.037 0.925 1.00 33.58 104 LEU A N 1
ATOM 737 C CA . LEU A 1 104 ? 14.206 22.939 -0.143 1.00 27.95 104 LEU A CA 1
ATOM 738 C C . LEU A 1 104 ? 14.249 22.234 -1.489 1.00 28.68 104 LEU A C 1
ATOM 739 O O . LEU A 1 104 ? 13.225 22.145 -2.181 1.00 28.81 104 LEU A O 1
ATOM 744 N N . ARG A 1 105 ? 15.413 21.669 -1.848 1.00 25.35 105 ARG A N 1
ATOM 745 C CA . ARG A 1 105 ? 15.510 20.893 -3.084 1.00 27.81 105 ARG A CA 1
ATOM 746 C C . ARG A 1 105 ? 14.569 19.690 -3.078 1.00 31.20 105 ARG A C 1
ATOM 747 O O . ARG A 1 105 ? 13.985 19.344 -4.118 1.00 28.81 105 ARG A O 1
ATOM 755 N N . GLU A 1 106 ? 14.377 19.062 -1.907 1.00 29.78 106 GLU A N 1
ATOM 756 C CA . GLU A 1 106 ? 13.440 17.946 -1.820 1.00 25.38 106 GLU A CA 1
ATOM 757 C C . GLU A 1 106 ? 12.012 18.392 -2.123 1.00 29.22 106 GLU A C 1
ATOM 758 O O . GLU A 1 106 ? 11.306 17.735 -2.901 1.00 29.41 106 GLU A O 1
ATOM 764 N N . LYS A 1 107 ? 11.580 19.530 -1.563 1.00 26.55 107 LYS A N 1
ATOM 765 C CA . LYS A 1 107 ? 10.223 20.001 -1.837 1.00 26.64 107 LYS A CA 1
ATOM 766 C C . LYS A 1 107 ? 10.072 20.429 -3.295 1.00 24.37 107 LYS A C 1
ATOM 767 O O . LYS A 1 107 ? 9.031 20.172 -3.921 1.00 22.00 107 LYS A O 1
ATOM 773 N N . ILE A 1 108 ? 11.081 21.107 -3.845 1.00 20.22 108 ILE A N 1
ATOM 774 C CA . ILE A 1 108 ? 11.016 21.499 -5.252 1.00 26.48 108 ILE A CA 1
ATOM 775 C C . ILE A 1 108 ? 10.872 20.272 -6.141 1.00 29.11 108 ILE A C 1
ATOM 776 O O . ILE A 1 108 ? 10.024 20.222 -7.051 1.00 24.02 108 ILE A O 1
ATOM 781 N N . VAL A 1 109 ? 11.704 19.259 -5.879 1.00 29.86 109 VAL A N 1
ATOM 782 C CA . VAL A 1 109 ? 11.676 18.047 -6.691 1.00 30.37 109 VAL A CA 1
ATOM 783 C C . VAL A 1 109 ? 10.330 17.338 -6.557 1.00 27.31 109 VAL A C 1
ATOM 784 O O . VAL A 1 109 ? 9.667 17.046 -7.557 1.00 29.50 109 VAL A O 1
ATOM 788 N N . ALA A 1 110 ? 9.876 17.112 -5.323 1.00 26.26 110 ALA A N 1
ATOM 789 C CA . ALA A 1 110 ? 8.611 16.410 -5.111 1.00 26.42 110 ALA A CA 1
ATOM 790 C C . ALA A 1 110 ? 7.440 17.155 -5.736 1.00 29.28 110 ALA A C 1
ATOM 791 O O . ALA A 1 110 ? 6.582 16.541 -6.392 1.00 31.13 110 ALA A O 1
ATOM 793 N N . ALA A 1 111 ? 7.414 18.488 -5.592 1.00 27.66 111 ALA A N 1
ATOM 794 C CA . ALA A 1 111 ? 6.312 19.275 -6.141 1.00 27.38 111 ALA A CA 1
ATOM 795 C C . ALA A 1 111 ? 6.286 19.224 -7.660 1.00 29.66 111 ALA A C 1
ATOM 796 O O . ALA A 1 111 ? 5.230 19.431 -8.260 1.00 34.36 111 ALA A O 1
ATOM 798 N N . ALA A 1 112 ? 7.435 18.992 -8.295 1.00 29.08 112 ALA A N 1
ATOM 799 C CA . ALA A 1 112 ? 7.516 18.811 -9.743 1.00 33.00 112 ALA A CA 1
ATOM 800 C C . ALA A 1 112 ? 7.178 17.393 -10.198 1.00 35.94 112 ALA A C 1
ATOM 801 O O . ALA A 1 112 ? 7.421 17.061 -11.363 1.00 38.45 112 ALA A O 1
ATOM 803 N N . SER A 1 113 ? 6.686 16.524 -9.322 1.00 31.42 113 SER A N 1
ATOM 804 C CA . SER A 1 113 ? 6.453 15.139 -9.693 1.00 35.88 113 SER A CA 1
ATOM 805 C C . SER A 1 113 ? 4.966 14.825 -9.706 1.00 38.49 113 SER A C 1
ATOM 806 O O . SER A 1 113 ? 4.180 15.407 -8.950 1.00 38.99 113 SER A O 1
ATOM 809 N N . ASP A 1 114 ? 4.600 13.861 -10.550 1.00 36.35 114 ASP A N 1
ATOM 810 C CA . ASP A 1 114 ? 3.228 13.381 -10.562 1.00 35.45 114 ASP A CA 1
ATOM 811 C C . ASP A 1 114 ? 2.851 12.735 -9.243 1.00 36.76 114 ASP A C 1
ATOM 812 O O . ASP A 1 114 ? 1.668 12.708 -8.878 1.00 38.57 114 ASP A O 1
ATOM 817 N N . ALA A 1 115 ? 3.831 12.182 -8.533 1.00 31.57 115 ALA A N 1
ATOM 818 C CA . ALA A 1 115 ? 3.576 11.504 -7.274 1.00 33.63 115 ALA A CA 1
ATOM 819 C C . ALA A 1 115 ? 4.829 11.572 -6.427 1.00 34.01 115 ALA A C 1
ATOM 820 O O . ALA A 1 115 ? 5.942 11.663 -6.954 1.00 34.73 115 ALA A O 1
ATOM 822 N N . MET A 1 116 ? 4.640 11.543 -5.107 1.00 34.46 116 MET A N 1
ATOM 823 C CA . MET A 1 116 ? 5.754 11.418 -4.173 1.00 36.33 116 MET A CA 1
ATOM 824 C C . MET A 1 116 ? 5.449 10.285 -3.203 1.00 37.64 116 MET A C 1
ATOM 825 O O . MET A 1 116 ? 4.424 10.307 -2.507 1.00 35.43 116 MET A O 1
ATOM 830 N N . ILE A 1 117 ? 6.348 9.313 -3.150 1.00 32.90 117 ILE A N 1
ATOM 831 C CA . ILE A 1 117 ? 6.268 8.206 -2.215 1.00 33.68 117 ILE A CA 1
ATOM 832 C C . ILE A 1 117 ? 7.317 8.455 -1.155 1.00 33.53 117 ILE A C 1
ATOM 833 O O . ILE A 1 117 ? 8.441 8.855 -1.470 1.00 36.12 117 ILE A O 1
ATOM 838 N N . VAL A 1 118 ? 6.965 8.224 0.048 1.00 33.12 118 VAL A N 1
ATOM 839 C CA . VAL A 1 118 ? 7.906 8.310 1.144 1.00 33.05 118 VAL A CA 1
ATOM 840 C C . VAL A 1 118 ? 8.338 6.892 1.482 1.00 31.96 118 VAL A C 1
ATOM 841 O O . VAL A 1 118 ? 7.587 5.930 1.291 1.00 36.23 118 VAL A O 1
ATOM 845 N N . ILE A 1 119 ? 9.564 6.744 1.974 1.00 31.56 119 ILE A N 1
ATOM 846 C CA . ILE A 1 119 ? 10.055 5.471 2.487 1.00 33.58 119 ILE A CA 1
ATOM 847 C C . ILE A 1 119 ? 10.677 5.781 3.835 1.00 36.11 119 ILE A C 1
ATOM 848 O O . ILE A 1 119 ? 11.548 6.654 3.935 1.00 41.48 119 ILE A O 1
ATOM 853 N N . ALA A 1 120 ? 10.218 5.101 4.873 1.00 35.54 120 ALA A N 1
ATOM 854 C CA . ALA A 1 120 ? 10.800 5.312 6.185 1.00 32.82 120 ALA A CA 1
ATOM 855 C C . ALA A 1 120 ? 10.676 4.057 7.034 1.00 37.55 120 ALA A C 1
ATOM 856 O O . ALA A 1 120 ? 9.914 3.138 6.731 1.00 39.98 120 ALA A O 1
ATOM 858 N N . ASP A 1 121 ? 11.448 4.026 8.104 1.00 38.67 121 ASP A N 1
ATOM 859 C CA . ASP A 1 121 ? 11.194 2.980 9.061 1.00 41.32 121 ASP A CA 1
ATOM 860 C C . ASP A 1 121 ? 10.035 3.400 9.969 1.00 45.78 121 ASP A C 1
ATOM 861 O O . ASP A 1 121 ? 9.685 4.579 10.071 1.00 42.77 121 ASP A O 1
ATOM 866 N N . SER A 1 122 ? 9.449 2.411 10.651 1.00 46.24 122 SER A N 1
ATOM 867 C CA . SER A 1 122 ? 8.290 2.600 11.519 1.00 39.37 122 SER A CA 1
ATOM 868 C C . SER A 1 122 ? 8.471 3.607 12.638 1.00 36.74 122 SER A C 1
ATOM 869 O O . SER A 1 122 ? 7.469 4.128 13.132 1.00 36.93 122 SER A O 1
ATOM 872 N N . SER A 1 123 ? 9.691 3.875 13.081 1.00 36.05 123 SER A N 1
ATOM 873 C CA . SER A 1 123 ? 9.857 4.916 14.083 1.00 38.69 123 SER A CA 1
ATOM 874 C C . SER A 1 123 ? 9.403 6.276 13.577 1.00 41.64 123 SER A C 1
ATOM 875 O O . SER A 1 123 ? 9.120 7.158 14.393 1.00 34.33 123 SER A O 1
ATOM 878 N N . LYS A 1 124 ? 9.308 6.457 12.256 1.00 40.02 124 LYS A N 1
ATOM 879 C CA . LYS A 1 124 ? 8.918 7.733 11.672 1.00 39.50 124 LYS A CA 1
ATOM 880 C C . LYS A 1 124 ? 7.407 7.973 11.650 1.00 36.14 124 LYS A C 1
ATOM 881 O O . LYS A 1 124 ? 7.002 9.111 11.386 1.00 37.25 124 LYS A O 1
ATOM 887 N N . VAL A 1 125 ? 6.566 6.976 11.967 1.00 35.11 125 VAL A N 1
ATOM 888 C CA . VAL A 1 125 ? 5.103 7.138 11.943 1.00 33.24 125 VAL A CA 1
ATOM 889 C C . VAL A 1 125 ? 4.612 7.703 13.278 1.00 30.36 125 VAL A C 1
ATOM 890 O O . VAL A 1 125 ? 4.991 7.222 14.355 1.00 32.72 125 VAL A O 1
ATOM 894 N N . VAL A 1 126 ? 3.777 8.752 13.190 1.00 30.83 126 VAL A N 1
ATOM 895 C CA . VAL A 1 126 ? 3.343 9.624 14.279 1.00 32.39 126 VAL A CA 1
ATOM 896 C C . VAL A 1 126 ? 1.826 9.694 14.304 1.00 33.02 126 VAL A C 1
ATOM 897 O O . VAL A 1 126 ? 1.157 9.501 13.289 1.00 35.48 126 VAL A O 1
ATOM 901 N N . GLU A 1 127 ? 1.277 9.900 15.497 1.00 34.27 127 GLU A N 1
ATOM 902 C CA . GLU A 1 127 ? -0.109 10.352 15.581 1.00 37.54 127 GLU A CA 1
ATOM 903 C C . GLU A 1 127 ? -0.242 11.805 15.130 1.00 37.23 127 GLU A C 1
ATOM 904 O O . GLU A 1 127 ? -1.016 12.098 14.218 1.00 34.09 127 GLU A O 1
ATOM 910 N N . THR A 1 128 ? 0.577 12.705 15.687 1.00 36.80 128 THR A N 1
ATOM 911 C CA . THR A 1 128 ? 0.497 14.146 15.464 1.00 27.96 128 THR A CA 1
ATOM 912 C C . THR A 1 128 ? 1.877 14.725 15.160 1.00 29.67 128 THR A C 1
ATOM 913 O O . THR A 1 128 ? 2.824 14.547 15.940 1.00 33.28 128 THR A O 1
ATOM 917 N N . LEU A 1 129 ? 1.976 15.502 14.081 1.00 28.11 129 LEU A N 1
ATOM 918 C CA . LEU A 1 129 ? 3.280 16.054 13.740 1.00 26.65 129 LEU A CA 1
ATOM 919 C C . LEU A 1 129 ? 3.745 17.000 14.845 1.00 25.99 129 LEU A C 1
ATOM 920 O O . LEU A 1 129 ? 2.940 17.641 15.530 1.00 20.15 129 LEU A O 1
ATOM 925 N N . GLY A 1 130 ? 5.059 17.038 15.054 1.00 24.33 130 GLY A N 1
ATOM 926 C CA . GLY A 1 130 ? 5.631 18.123 15.832 1.00 28.39 130 GLY A CA 1
ATOM 927 C C . GLY A 1 130 ? 6.673 17.767 16.875 1.00 28.20 130 GLY A C 1
ATOM 928 O O . GLY A 1 130 ? 7.279 18.678 17.461 1.00 31.80 130 GLY A O 1
ATOM 929 N N . ARG A 1 131 ? 6.835 16.481 17.189 1.00 28.41 131 ARG A N 1
ATOM 930 C CA . ARG A 1 131 ? 7.826 16.087 18.193 1.00 32.73 131 ARG A CA 1
ATOM 931 C C . ARG A 1 131 ? 9.243 16.179 17.647 1.00 36.43 131 ARG A C 1
ATOM 932 O O . ARG A 1 131 ? 10.181 16.548 18.370 1.00 36.96 131 ARG A O 1
ATOM 940 N N . PHE A 1 132 ? 9.408 15.848 16.375 1.00 35.66 132 PHE A N 1
ATOM 941 C CA . PHE A 1 132 ? 10.615 16.191 15.654 1.00 33.92 132 PHE A CA 1
ATOM 942 C C . PHE A 1 132 ? 10.609 17.689 15.385 1.00 33.57 132 PHE A C 1
ATOM 943 O O . PHE A 1 132 ? 9.591 18.213 14.911 1.00 33.71 132 PHE A O 1
ATOM 951 N N . PRO A 1 133 ? 11.670 18.423 15.742 1.00 32.92 133 PRO A N 1
ATOM 952 C CA . PRO A 1 133 ? 11.667 19.881 15.522 1.00 34.24 133 PRO A CA 1
ATOM 953 C C . PRO A 1 133 ? 11.571 20.230 14.035 1.00 28.74 133 PRO A C 1
ATOM 954 O O . PRO A 1 133 ? 12.246 19.649 13.184 1.00 32.86 133 PRO A O 1
ATOM 958 N N . LEU A 1 134 ? 10.744 21.203 13.737 1.00 23.99 134 LEU A N 1
ATOM 959 C CA . LEU A 1 134 ? 10.422 21.514 12.361 1.00 29.59 134 LEU A CA 1
ATOM 960 C C . LEU A 1 134 ? 11.506 22.375 11.728 1.00 30.70 134 LEU A C 1
ATOM 961 O O . LEU A 1 134 ? 11.717 23.512 12.171 1.00 27.22 134 LEU A O 1
ATOM 966 N N . PRO A 1 135 ? 12.201 21.887 10.701 1.00 29.80 135 PRO A N 1
ATOM 967 C CA . PRO A 1 135 ? 13.192 22.726 10.022 1.00 29.66 135 PRO A CA 1
ATOM 968 C C . PRO A 1 135 ? 12.521 23.868 9.256 1.00 25.76 135 PRO A C 1
ATOM 969 O O . PRO A 1 135 ? 11.477 23.685 8.625 1.00 26.00 135 PRO A O 1
ATOM 973 N N . VAL A 1 136 ? 13.082 25.075 9.385 1.00 21.02 136 VAL A N 1
ATOM 974 C CA . VAL A 1 136 ? 12.626 26.243 8.637 1.00 24.64 136 VAL A CA 1
ATOM 975 C C . VAL A 1 136 ? 13.837 26.845 7.929 1.00 22.47 136 VAL A C 1
ATOM 976 O O . VAL A 1 136 ? 14.834 27.183 8.583 1.00 21.77 136 VAL A O 1
ATOM 980 N N . GLU A 1 137 ? 13.765 26.962 6.595 1.00 18.50 137 GLU A N 1
ATOM 981 C CA . GLU A 1 137 ? 14.867 27.500 5.798 1.00 17.66 137 GLU A CA 1
ATOM 982 C C . GLU A 1 137 ? 14.687 29.009 5.660 1.00 16.72 137 GLU A C 1
ATOM 983 O O . GLU A 1 137 ? 13.636 29.476 5.204 1.00 17.63 137 GLU A O 1
ATOM 989 N N . VAL A 1 138 ? 15.698 29.766 6.094 1.00 16.83 138 VAL A N 1
ATOM 990 C CA . VAL A 1 138 ? 15.614 31.217 6.255 1.00 19.47 138 VAL A CA 1
ATOM 991 C C . VAL A 1 138 ? 16.773 31.909 5.529 1.00 25.80 138 VAL A C 1
ATOM 992 O O . VAL A 1 138 ? 17.837 31.323 5.307 1.00 28.54 138 VAL A O 1
ATOM 996 N N . ASN A 1 139 ? 16.544 33.155 5.123 1.00 23.76 139 ASN A N 1
ATOM 997 C CA . ASN A 1 139 ? 17.569 33.963 4.470 1.00 18.93 139 ASN A CA 1
ATOM 998 C C . ASN A 1 139 ? 18.567 34.464 5.507 1.00 21.83 139 ASN A C 1
ATOM 999 O O . ASN A 1 139 ? 18.222 34.722 6.663 1.00 22.73 139 ASN A O 1
ATOM 1004 N N . ARG A 1 140 ? 19.811 34.656 5.091 1.00 26.60 140 ARG A N 1
ATOM 1005 C CA . ARG A 1 140 ? 20.755 35.175 6.076 1.00 27.73 140 ARG A CA 1
ATOM 1006 C C . ARG A 1 140 ? 20.466 36.631 6.408 1.00 24.41 140 ARG A C 1
ATOM 1007 O O . ARG A 1 140 ? 20.546 37.020 7.577 1.00 20.30 140 ARG A O 1
ATOM 1015 N N . PHE A 1 141 ? 20.019 37.423 5.426 1.00 28.73 141 PHE A N 1
ATOM 1016 C CA . PHE A 1 141 ? 19.701 38.818 5.724 1.00 31.27 141 PHE A CA 1
ATOM 1017 C C . PHE A 1 141 ? 18.521 38.913 6.687 1.00 28.57 141 PHE A C 1
ATOM 1018 O O . PHE A 1 141 ? 17.487 38.254 6.501 1.00 26.90 141 PHE A O 1
ATOM 1026 N N . GLY A 1 142 ? 18.697 39.737 7.720 1.00 24.41 142 GLY A N 1
ATOM 1027 C CA . GLY A 1 142 ? 17.643 40.001 8.680 1.00 28.15 142 GLY A CA 1
ATOM 1028 C C . GLY A 1 142 ? 17.332 38.845 9.605 1.00 31.86 142 GLY A C 1
ATOM 1029 O O . GLY A 1 142 ? 16.199 38.739 10.086 1.00 28.74 142 GLY A O 1
ATOM 1030 N N . LEU A 1 143 ? 18.321 37.984 9.883 1.00 33.93 143 LEU A N 1
ATOM 1031 C CA . LEU A 1 143 ? 18.110 36.794 10.708 1.00 26.77 143 LEU A CA 1
ATOM 1032 C C . LEU A 1 143 ? 17.387 37.105 12.009 1.00 28.70 143 LEU A C 1
ATOM 1033 O O . LEU A 1 143 ? 16.482 36.369 12.402 1.00 27.08 143 LEU A O 1
ATOM 1038 N N . GLY A 1 144 ? 17.755 38.196 12.680 1.00 27.67 144 GLY A N 1
ATOM 1039 C CA . GLY A 1 144 ? 17.077 38.558 13.920 1.00 27.74 144 GLY A CA 1
ATOM 1040 C C . GLY A 1 144 ? 15.584 38.815 13.757 1.00 33.28 144 GLY A C 1
ATOM 1041 O O . GLY A 1 144 ? 14.771 38.350 14.566 1.00 29.66 144 GLY A O 1
ATOM 1042 N N . ALA A 1 145 ? 15.199 39.583 12.722 1.00 29.53 145 ALA A N 1
ATOM 1043 C CA . ALA A 1 145 ? 13.787 39.876 12.511 1.00 27.42 145 ALA A CA 1
ATOM 1044 C C . ALA A 1 145 ? 13.021 38.616 12.126 1.00 29.43 145 ALA A C 1
ATOM 1045 O O . ALA A 1 145 ? 11.846 38.457 12.487 1.00 30.44 145 ALA A O 1
ATOM 1047 N N . THR A 1 146 ? 13.649 37.737 11.341 1.00 22.98 146 THR A N 1
ATOM 1048 C CA . THR A 1 146 ? 13.007 36.486 10.954 1.00 19.65 146 THR A CA 1
ATOM 1049 C C . THR A 1 146 ? 12.795 35.571 12.154 1.00 23.42 146 THR A C 1
ATOM 1050 O O . THR A 1 146 ? 11.772 34.884 12.242 1.00 20.76 146 THR A O 1
ATOM 1054 N N . MET A 1 147 ? 13.759 35.542 13.083 1.00 31.63 147 MET A N 1
ATOM 1055 C CA . MET A 1 147 ? 13.611 34.777 14.321 1.00 25.20 147 MET A CA 1
ATOM 1056 C C . MET A 1 147 ? 12.367 35.221 15.082 1.00 29.17 147 MET A C 1
ATOM 1057 O O . MET A 1 147 ? 11.523 34.391 15.463 1.00 25.72 147 MET A O 1
ATOM 1062 N N . ARG A 1 148 ? 12.227 36.549 15.268 1.00 26.57 148 ARG A N 1
ATOM 1063 C CA . ARG A 1 148 ? 11.067 37.122 15.954 1.00 29.64 148 ARG A CA 1
ATOM 1064 C C . ARG A 1 148 ? 9.761 36.736 15.276 1.00 28.69 148 ARG A C 1
ATOM 1065 O O . ARG A 1 148 ? 8.802 36.326 15.944 1.00 28.45 148 ARG A O 1
ATOM 1073 N N . ALA A 1 149 ? 9.706 36.866 13.946 1.00 29.46 149 ALA A N 1
ATOM 1074 C CA . ALA A 1 149 ? 8.472 36.572 13.218 1.00 26.09 149 ALA A CA 1
ATOM 1075 C C . ALA A 1 149 ? 8.092 35.102 13.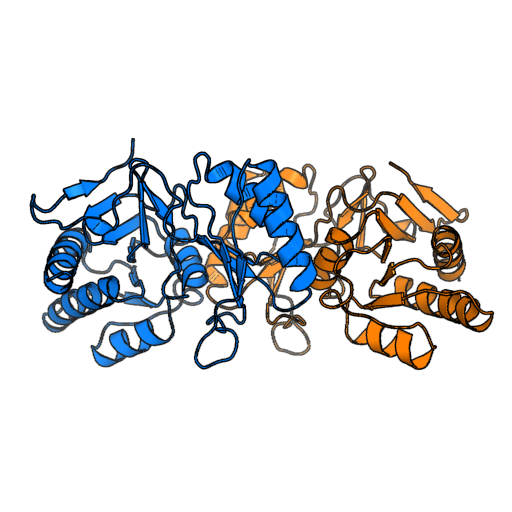337 1.00 24.13 149 ALA A C 1
ATOM 1076 O O . ALA A 1 149 ? 6.907 34.760 13.422 1.00 22.90 149 ALA A O 1
ATOM 1078 N N . ILE A 1 150 ? 9.080 34.217 13.340 1.00 26.37 150 ILE A N 1
ATOM 1079 C CA . ILE A 1 150 ? 8.775 32.814 13.558 1.00 23.09 150 ILE A CA 1
ATOM 1080 C C . ILE A 1 150 ? 8.151 32.612 14.932 1.00 24.81 150 ILE A C 1
ATOM 1081 O O . ILE A 1 150 ? 7.164 31.883 15.072 1.00 25.93 150 ILE A O 1
ATOM 1086 N N . GLU A 1 151 ? 8.647 33.320 15.948 1.00 26.48 151 GLU A N 1
ATOM 1087 C CA . GLU A 1 151 ? 8.022 33.217 17.258 1.00 24.25 151 GLU A CA 1
ATOM 1088 C C . GLU A 1 151 ? 6.629 33.823 17.224 1.00 26.10 151 GLU A C 1
ATOM 1089 O O . GLU A 1 151 ? 5.704 33.297 17.850 1.00 27.76 151 GLU A O 1
ATOM 1095 N N . GLU A 1 152 ? 6.447 34.915 16.480 1.00 27.95 152 GLU A N 1
ATOM 1096 C CA . GLU A 1 152 ? 5.125 35.536 16.413 1.00 29.62 152 GLU A CA 1
ATOM 1097 C C . GLU A 1 152 ? 4.120 34.648 15.679 1.00 24.30 152 GLU A C 1
ATOM 1098 O O . GLU A 1 152 ? 2.968 34.513 16.108 1.00 27.19 152 GLU A O 1
ATOM 1104 N N . ALA A 1 153 ? 4.547 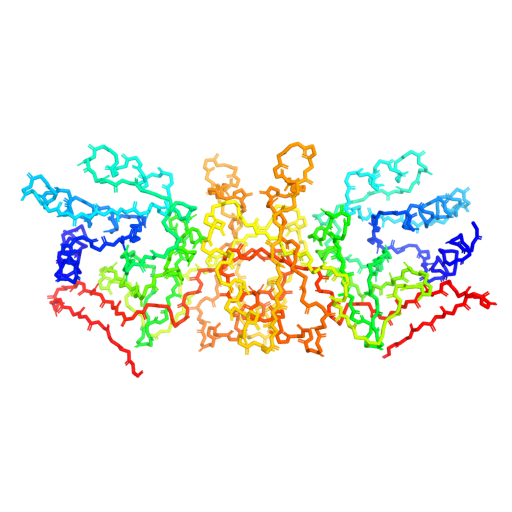34.022 14.582 1.00 19.87 153 ALA A N 1
ATOM 1105 C CA . ALA A 1 153 ? 3.719 33.025 13.902 1.00 24.20 153 ALA A CA 1
ATOM 1106 C C . ALA A 1 153 ? 3.372 31.834 14.814 1.00 29.06 153 ALA A C 1
ATOM 1107 O O . ALA A 1 153 ? 2.210 31.399 14.883 1.00 25.32 153 ALA A O 1
ATOM 1109 N N . ALA A 1 154 ? 4.357 31.300 15.536 1.00 22.18 154 ALA A N 1
ATOM 1110 C CA . ALA A 1 154 ? 4.057 30.203 16.442 1.00 25.37 154 ALA A CA 1
ATOM 1111 C C . ALA A 1 154 ? 3.022 30.637 17.463 1.00 29.56 154 ALA A C 1
ATOM 1112 O O . ALA A 1 154 ? 2.074 29.901 17.753 1.00 28.32 154 ALA A O 1
ATOM 1114 N N . ALA A 1 155 ? 3.199 31.832 18.030 1.00 29.79 155 ALA A N 1
ATOM 1115 C CA . ALA A 1 155 ? 2.278 32.313 19.055 1.00 30.27 155 ALA A CA 1
ATOM 1116 C C . ALA A 1 155 ? 0.837 32.372 18.551 1.00 30.88 155 ALA A C 1
ATOM 1117 O O . ALA A 1 155 ? -0.092 31.950 19.254 1.00 30.89 155 ALA A O 1
ATOM 1119 N N . LYS A 1 156 ? 0.634 32.863 17.320 1.00 27.58 156 LYS A N 1
ATOM 1120 C CA . LYS A 1 156 ? -0.723 32.959 16.777 1.00 31.82 156 LYS A CA 1
ATOM 1121 C C . LYS A 1 156 ? -1.352 31.586 16.529 1.00 29.32 156 LYS A C 1
ATOM 1122 O O . LYS A 1 156 ? -2.581 31.458 16.564 1.00 28.82 156 LYS A O 1
ATOM 1128 N N . CYS A 1 157 ? -0.550 30.554 16.265 1.00 28.69 157 CYS A N 1
ATOM 1129 C CA . CYS A 1 157 ? -1.045 29.179 16.177 1.00 30.42 157 CYS A CA 1
ATOM 1130 C C . CYS A 1 157 ? -1.001 28.435 17.498 1.00 28.92 157 CYS A C 1
ATOM 1131 O O . CYS A 1 157 ? -1.116 27.204 17.491 1.00 30.45 157 CYS A O 1
ATOM 1134 N N . GLY A 1 158 ? -0.762 29.119 18.614 1.00 25.54 158 GLY A N 1
ATOM 1135 C CA . GLY A 1 158 ? -0.826 28.402 19.869 1.00 25.16 158 GLY A CA 1
ATOM 1136 C C . GLY A 1 158 ? 0.369 27.521 20.132 1.00 34.46 158 GLY A C 1
ATOM 1137 O O . GLY A 1 158 ? 0.229 26.498 20.816 1.00 35.69 158 GLY A O 1
ATOM 1138 N N . LEU A 1 159 ? 1.530 27.856 19.563 1.00 36.43 159 LEU A N 1
ATOM 1139 C CA . LEU A 1 159 ? 2.734 27.045 19.663 1.00 30.23 159 LEU A CA 1
ATOM 1140 C C . LEU A 1 159 ? 3.841 27.822 20.374 1.00 30.44 159 LEU A C 1
ATOM 1141 O O . LEU A 1 159 ? 3.799 29.051 20.499 1.00 29.07 159 LEU A O 1
ATOM 1146 N N . ALA A 1 160 ? 4.882 27.093 20.762 1.00 30.64 160 ALA A N 1
ATOM 1147 C CA . ALA A 1 160 ? 5.984 27.659 21.519 1.00 29.15 160 ALA A CA 1
ATOM 1148 C C . ALA A 1 160 ? 7.131 26.670 21.496 1.00 32.07 160 ALA A C 1
ATOM 1149 O O . ALA A 1 160 ? 6.931 25.461 21.323 1.00 31.53 160 ALA A O 1
ATOM 1151 N N . GLY A 1 161 ? 8.335 27.196 21.639 1.00 36.76 161 GLY A N 1
ATOM 1152 C CA . GLY A 1 161 ? 9.469 26.341 21.847 1.00 33.13 161 GLY A CA 1
ATOM 1153 C C . GLY A 1 161 ? 10.732 27.023 21.424 1.00 32.55 161 GLY A C 1
ATOM 1154 O O . GLY A 1 161 ? 10.727 28.145 20.904 1.00 32.80 161 GLY A O 1
ATOM 1155 N N . PRO A 1 162 ? 11.850 26.373 21.691 1.00 38.39 162 PRO A N 1
ATOM 1156 C CA . PRO A 1 162 ? 13.144 26.947 21.307 1.00 44.24 162 PRO A CA 1
ATOM 1157 C C . PRO A 1 162 ? 13.300 27.008 19.793 1.00 35.08 162 PRO A C 1
ATOM 1158 O O . PRO A 1 162 ? 12.716 26.215 19.043 1.00 34.06 162 PRO A O 1
ATOM 1162 N N . LEU A 1 163 ? 14.052 28.005 19.348 1.00 32.50 163 LEU A N 1
ATOM 1163 C CA . LEU A 1 163 ? 14.494 28.103 17.966 1.00 29.68 163 LEU A CA 1
ATOM 1164 C C . LEU A 1 163 ? 16.016 28.008 17.979 1.00 24.53 163 LEU A C 1
ATOM 1165 O O . LEU A 1 163 ? 16.670 28.759 18.699 1.00 29.00 163 LEU A O 1
ATOM 1170 N N . ALA A 1 164 ? 16.583 27.040 17.277 1.00 23.24 164 ALA A N 1
ATOM 1171 C CA . ALA A 1 164 ? 18.032 26.873 17.265 1.00 31.12 164 ALA A CA 1
ATOM 1172 C C . ALA A 1 164 ? 18.498 27.041 15.828 1.00 30.39 164 ALA A C 1
ATOM 1173 O O . ALA A 1 164 ? 18.021 26.324 14.938 1.00 29.68 164 ALA A O 1
ATOM 1175 N N . LEU A 1 165 ? 19.357 28.038 15.592 1.00 27.49 165 LEU A N 1
ATOM 1176 C CA . LEU A 1 165 ? 20.065 28.114 14.317 1.00 28.29 165 LEU A CA 1
ATOM 1177 C C . LEU A 1 165 ? 20.918 26.867 14.188 1.00 27.82 165 LEU A C 1
ATOM 1178 O O . LEU A 1 165 ? 21.718 26.574 15.082 1.00 28.91 165 LEU A O 1
ATOM 1183 N N . ARG A 1 166 ? 20.725 26.117 13.106 1.00 22.75 166 ARG A N 1
ATOM 1184 C CA . ARG A 1 166 ? 21.388 24.828 12.992 1.00 20.94 166 ARG A CA 1
ATOM 1185 C C . ARG A 1 166 ? 22.845 24.981 12.619 1.00 26.58 166 ARG A C 1
ATOM 1186 O O . ARG A 1 166 ? 23.186 25.616 11.613 1.00 29.36 166 ARG A O 1
ATOM 1194 N N . LEU A 1 167 ? 23.691 24.281 13.365 1.00 30.48 167 LEU A N 1
ATOM 1195 C CA . LEU A 1 167 ? 25.127 24.434 13.255 1.00 26.65 167 LEU A CA 1
ATOM 1196 C C . LEU A 1 167 ? 25.736 23.169 12.692 1.00 25.45 167 LEU A C 1
ATOM 1197 O O . LEU A 1 167 ? 25.125 22.097 12.711 1.00 32.53 167 LEU A O 1
ATOM 1202 N N . LYS A 1 168 ? 26.903 23.336 12.084 1.00 30.74 168 LYS A N 1
ATOM 1203 C CA . LYS A 1 168 ? 27.716 22.208 11.668 1.00 34.60 168 LYS A CA 1
ATOM 1204 C C . LYS A 1 168 ? 29.155 22.658 11.775 1.00 39.15 168 LYS A C 1
ATOM 1205 O O . LYS A 1 168 ? 29.487 23.718 11.240 1.00 45.88 168 LYS A O 1
ATOM 1211 N N . ASP A 1 169 ? 29.992 21.861 12.439 1.00 37.72 169 ASP A N 1
ATOM 1212 C CA . ASP A 1 169 ? 31.393 22.211 12.698 1.00 37.90 169 ASP A CA 1
ATOM 1213 C C . ASP A 1 169 ? 31.562 23.604 13.294 1.00 40.14 169 ASP A C 1
ATOM 1214 O O . ASP A 1 169 ? 32.513 24.318 12.966 1.00 45.52 169 ASP A O 1
ATOM 1219 N N . GLY A 1 170 ? 30.643 24.019 14.163 1.00 37.39 170 GLY A N 1
ATOM 1220 C CA . GLY A 1 170 ? 30.895 25.272 14.847 1.00 37.04 170 GLY A CA 1
ATOM 1221 C C . GLY A 1 170 ? 30.338 26.527 14.213 1.00 42.61 170 GLY A C 1
ATOM 1222 O O . GLY A 1 170 ? 30.340 27.577 14.874 1.00 43.00 170 GLY A O 1
ATOM 1223 N N . SER A 1 171 ? 29.980 26.501 12.937 1.00 38.72 171 SER A N 1
ATOM 1224 C CA . SER A 1 171 ? 29.347 27.640 12.292 1.00 33.26 171 SER A CA 1
ATOM 1225 C C . SER A 1 171 ? 28.028 27.191 11.671 1.00 34.12 171 SER A C 1
ATOM 1226 O O . SER A 1 171 ? 27.839 25.996 11.403 1.00 35.87 171 SER A O 1
ATOM 1229 N N . PRO A 1 172 ? 27.114 28.126 11.378 1.00 25.72 172 PRO A N 1
ATOM 1230 C CA . PRO A 1 172 ? 25.813 27.734 10.821 1.00 24.74 172 PRO A CA 1
ATOM 1231 C C . PRO A 1 172 ? 25.896 26.806 9.620 1.00 25.08 172 PRO A C 1
ATOM 1232 O O . PRO A 1 172 ? 26.723 26.980 8.719 1.00 28.73 172 PRO A O 1
ATOM 1236 N N . PHE A 1 173 ? 25.007 25.818 9.611 1.00 22.08 173 PHE A N 1
ATOM 1237 C CA . PHE A 1 173 ? 24.852 24.973 8.440 1.00 25.00 173 PHE A CA 1
ATOM 1238 C C . PHE A 1 173 ? 24.385 25.819 7.271 1.00 27.19 173 PHE A C 1
ATOM 1239 O O . PHE A 1 173 ? 23.377 26.527 7.375 1.00 26.57 173 PHE A O 1
ATOM 1247 N N . VAL A 1 174 ? 25.103 25.742 6.151 1.00 25.17 174 VAL A N 1
ATOM 1248 C CA . VAL A 1 174 ? 24.680 26.432 4.946 1.00 24.36 174 VAL A CA 1
ATOM 1249 C C . VAL A 1 174 ? 24.028 25.424 4.018 1.00 30.94 174 VAL A C 1
ATOM 1250 O O . VAL A 1 174 ? 24.608 24.378 3.684 1.00 32.79 174 VAL A O 1
ATOM 1254 N N . THR A 1 175 ? 22.797 25.731 3.628 1.00 33.09 175 THR A N 1
ATOM 1255 C CA . THR A 1 175 ? 22.034 24.859 2.755 1.00 31.79 175 THR A CA 1
ATOM 1256 C C . THR A 1 175 ? 22.663 24.864 1.368 1.00 30.45 175 THR A C 1
ATOM 1257 O O . THR A 1 175 ? 23.489 25.724 1.043 1.00 28.84 175 THR A O 1
ATOM 1261 N N . ASP A 1 176 ? 22.337 23.833 0.583 1.00 30.62 176 ASP A N 1
ATOM 1262 C CA . ASP A 1 176 ? 22.768 23.804 -0.805 1.00 29.21 176 ASP A CA 1
ATOM 1263 C C . ASP A 1 176 ? 22.393 25.088 -1.522 1.00 31.98 176 ASP A C 1
ATOM 1264 O O . ASP A 1 176 ? 23.163 25.594 -2.345 1.00 38.61 176 ASP A O 1
ATOM 1269 N N . GLY A 1 177 ? 21.240 25.657 -1.196 1.00 34.52 177 GLY A N 1
ATOM 1270 C CA . GLY A 1 177 ? 20.707 26.842 -1.850 1.00 28.28 177 GLY A CA 1
ATOM 1271 C C . GLY A 1 177 ? 21.136 28.158 -1.244 1.00 24.53 177 GLY A C 1
ATOM 1272 O O . GLY A 1 177 ? 20.637 29.211 -1.662 1.00 28.06 177 GLY A O 1
ATOM 1273 N N . GLY A 1 178 ? 22.051 28.124 -0.270 1.00 22.38 178 GLY A N 1
ATOM 1274 C CA . GLY A 1 178 ? 22.635 29.328 0.296 1.00 20.40 178 GLY A CA 1
ATOM 1275 C C . GLY A 1 178 ? 21.937 29.885 1.513 1.00 22.16 178 GLY A C 1
ATOM 1276 O O . GLY A 1 178 ? 22.194 31.033 1.891 1.00 22.37 178 GLY A O 1
ATOM 1277 N N . HIS A 1 179 ? 21.139 29.076 2.200 1.00 28.71 179 HIS A N 1
ATOM 1278 C CA . HIS A 1 179 ? 20.288 29.541 3.288 1.00 26.48 179 HIS A CA 1
ATOM 1279 C C . HIS A 1 179 ? 20.679 28.873 4.602 1.00 29.32 179 HIS A C 1
ATOM 1280 O O . HIS A 1 179 ? 21.440 27.894 4.631 1.00 31.48 179 HIS A O 1
ATOM 1287 N N . TYR A 1 180 ? 20.161 29.426 5.700 1.00 27.66 180 TYR A N 1
ATOM 1288 C CA . TYR A 1 180 ? 20.233 28.814 7.023 1.00 28.74 180 TYR A CA 1
ATOM 1289 C C . TYR A 1 180 ? 18.990 27.977 7.328 1.00 27.19 180 TYR A C 1
ATOM 1290 O O . TYR A 1 180 ? 17.931 28.143 6.719 1.00 26.43 180 TYR A O 1
ATOM 1299 N N . ILE A 1 181 ? 19.115 27.121 8.347 1.00 21.31 181 ILE A N 1
ATOM 1300 C CA . ILE A 1 181 ? 17.999 26.369 8.896 1.00 19.73 181 ILE A CA 1
ATOM 1301 C C . ILE A 1 181 ? 17.815 26.810 10.346 1.00 26.90 181 ILE A C 1
ATOM 1302 O O . ILE A 1 181 ? 18.783 26.823 11.119 1.00 27.62 181 ILE A O 1
ATOM 1307 N N . VAL A 1 182 ? 16.564 27.107 10.729 1.00 27.05 182 VAL A N 1
ATOM 1308 C CA . VAL A 1 182 ? 16.154 27.297 12.123 1.00 20.23 182 VAL A CA 1
ATOM 1309 C C . VAL A 1 182 ? 15.271 26.112 12.454 1.00 21.45 182 VAL A C 1
ATOM 1310 O O . VAL A 1 182 ? 14.239 25.915 11.810 1.00 27.01 182 VAL A O 1
ATOM 1314 N N . ASP A 1 183 ? 15.672 25.316 13.431 1.00 24.47 183 ASP A N 1
ATOM 1315 C CA . ASP A 1 183 ? 14.877 24.182 13.876 1.00 22.67 183 ASP A CA 1
ATOM 1316 C C . ASP A 1 183 ? 13.922 24.600 14.988 1.00 21.27 183 ASP A C 1
ATOM 1317 O O . ASP A 1 183 ? 14.344 24.973 16.085 1.00 25.46 183 ASP A O 1
ATOM 1322 N N . ALA A 1 184 ? 12.635 24.484 14.721 1.00 22.86 184 ALA A N 1
ATOM 1323 C CA . ALA A 1 184 ? 11.606 24.969 15.634 1.00 34.25 184 ALA A CA 1
ATOM 1324 C C . ALA A 1 184 ? 11.031 23.804 16.421 1.00 33.85 184 ALA A C 1
ATOM 1325 O O . ALA A 1 184 ? 10.403 22.897 15.852 1.00 33.66 184 ALA A O 1
ATOM 1327 N N . SER A 1 185 ? 11.276 23.822 17.730 1.00 32.82 185 SER A N 1
ATOM 1328 C CA . SER A 1 185 ? 10.824 22.746 18.600 1.00 36.58 185 SER A CA 1
ATOM 1329 C C . SER A 1 185 ? 9.442 23.075 19.168 1.00 35.27 185 SER A C 1
ATOM 1330 O O . SER A 1 185 ? 9.280 23.560 20.289 1.00 39.55 185 SER A O 1
ATOM 1333 N N . PHE A 1 186 ? 8.413 22.799 18.367 1.00 28.08 186 PHE A N 1
ATOM 1334 C CA . PHE A 1 186 ? 7.051 23.112 18.762 1.00 31.33 186 PHE A CA 1
ATOM 1335 C C . PHE A 1 186 ? 6.373 21.958 19.476 1.00 34.71 186 PHE A C 1
ATOM 1336 O O . PHE A 1 186 ? 5.296 22.149 20.052 1.00 35.62 186 PHE A O 1
ATOM 1344 N N . GLY A 1 187 ? 6.957 20.772 19.434 1.00 34.39 187 GLY A N 1
ATOM 1345 C CA . GLY A 1 187 ? 6.398 19.697 20.239 1.00 31.92 187 GLY A CA 1
ATOM 1346 C C . GLY A 1 187 ? 5.182 19.020 19.685 1.00 29.76 187 GLY A C 1
ATOM 1347 O O . GLY A 1 187 ? 5.120 17.787 19.658 1.00 26.08 187 GLY A O 1
ATOM 1348 N N . ARG A 1 188 ? 4.154 19.800 19.362 1.00 24.31 188 ARG A N 1
ATOM 1349 C CA . ARG A 1 188 ? 2.924 19.256 18.801 1.00 27.10 188 ARG A CA 1
ATOM 1350 C C . ARG A 1 188 ? 2.331 20.290 17.855 1.00 30.57 188 ARG A C 1
ATOM 1351 O O . ARG A 1 188 ? 2.174 21.459 18.236 1.00 31.29 188 ARG A O 1
ATOM 1359 N N . ILE A 1 189 ? 2.047 19.882 16.617 1.00 28.15 189 ILE A N 1
ATOM 1360 C CA . ILE A 1 189 ? 1.529 20.793 15.593 1.00 24.64 189 ILE A CA 1
ATOM 1361 C C . ILE A 1 189 ? 0.173 20.276 15.126 1.00 25.22 189 ILE A C 1
ATOM 1362 O O . ILE A 1 189 ? 0.097 19.481 14.183 1.00 27.21 189 ILE A O 1
ATOM 1367 N N . PRO A 1 190 ? -0.916 20.665 15.781 1.00 30.11 190 PRO A N 1
ATOM 1368 C CA . PRO A 1 190 ? -2.229 20.083 15.433 1.00 27.70 190 PRO A CA 1
ATOM 1369 C C . PRO A 1 190 ? -2.807 20.597 14.120 1.00 31.68 190 PRO A C 1
ATOM 1370 O O . PRO A 1 190 ? -3.573 19.868 13.475 1.00 28.09 190 PRO A O 1
ATOM 1374 N N . ASP A 1 191 ? -2.459 21.812 13.689 1.00 27.18 191 ASP A N 1
ATOM 1375 C CA . ASP A 1 191 ? -2.915 22.330 12.403 1.00 27.53 191 ASP A CA 1
ATOM 1376 C C . ASP A 1 191 ? -1.704 22.713 11.561 1.00 28.60 191 ASP A C 1
ATOM 1377 O O . ASP A 1 191 ? -1.335 23.901 11.500 1.00 28.47 191 ASP A O 1
ATOM 1382 N N . PRO A 1 192 ? -1.092 21.756 10.843 1.00 21.53 192 PRO A N 1
ATOM 1383 C CA . PRO A 1 192 ? 0.057 22.110 9.999 1.00 22.56 192 PRO A CA 1
ATOM 1384 C C . PRO A 1 192 ? -0.228 23.182 8.963 1.00 21.40 192 PRO A C 1
ATOM 1385 O O . PRO A 1 192 ? 0.604 24.083 8.802 1.00 20.86 192 PRO A O 1
ATOM 1389 N N . LYS A 1 193 ? -1.391 23.146 8.302 1.00 22.03 193 LYS A N 1
ATOM 1390 C CA . LYS A 1 193 ? -1.677 24.088 7.217 1.00 19.48 193 LYS A CA 1
ATOM 1391 C C . LYS A 1 193 ? -1.653 25.524 7.712 1.00 23.51 193 LYS A C 1
ATOM 1392 O O . LYS A 1 193 ? -1.052 26.405 7.084 1.00 25.44 193 LYS A O 1
ATOM 1398 N N . THR A 1 194 ? -2.330 25.782 8.831 1.00 26.35 194 THR A N 1
ATOM 1399 C CA . THR A 1 194 ? -2.345 27.128 9.397 1.00 24.54 194 THR A CA 1
ATOM 1400 C C . THR A 1 194 ? -0.943 27.614 9.735 1.00 21.66 194 THR A C 1
ATOM 1401 O O . THR A 1 194 ? -0.576 28.753 9.421 1.00 21.39 194 THR A O 1
ATOM 1405 N N . LEU A 1 195 ? -0.126 26.745 10.322 1.00 25.99 195 LEU A N 1
ATOM 1406 C CA . LEU A 1 195 ? 1.258 27.092 10.628 1.00 26.23 195 LEU A CA 1
ATOM 1407 C C . LEU A 1 195 ? 2.063 27.369 9.351 1.00 27.57 195 LEU A C 1
ATOM 1408 O O . LEU A 1 195 ? 2.947 28.245 9.338 1.00 25.23 195 LEU A O 1
ATOM 1413 N N . SER A 1 196 ? 1.815 26.592 8.286 1.00 22.76 196 SER A N 1
ATOM 1414 C CA . SER A 1 196 ? 2.562 26.765 7.040 1.00 22.56 196 SER A CA 1
ATOM 1415 C C . SER A 1 196 ? 2.286 28.134 6.419 1.00 24.56 196 SER A C 1
ATOM 1416 O O . SER A 1 196 ? 3.216 28.846 6.017 1.00 24.84 196 SER A O 1
ATOM 1419 N N . ASP A 1 197 ? 1.015 28.554 6.420 1.00 22.85 197 ASP A N 1
ATOM 1420 C CA . ASP A 1 197 ? 0.651 29.890 5.950 1.00 22.08 197 ASP A CA 1
ATOM 1421 C C . ASP A 1 197 ? 1.317 30.994 6.786 1.00 22.66 197 ASP A C 1
ATOM 1422 O O . ASP A 1 197 ? 1.847 31.979 6.247 1.00 24.84 197 ASP A O 1
ATOM 1427 N N . ALA A 1 198 ? 1.305 30.838 8.110 1.00 25.18 198 ALA A N 1
ATOM 1428 C CA . ALA A 1 198 ? 1.881 31.836 9.014 1.00 18.70 198 ALA A CA 1
ATOM 1429 C C . ALA A 1 198 ? 3.393 31.982 8.835 1.00 21.96 198 ALA A C 1
ATOM 1430 O O . ALA A 1 198 ? 3.947 33.063 9.082 1.00 21.16 198 ALA A O 1
ATOM 1432 N N . LEU A 1 199 ? 4.088 30.871 8.548 1.00 21.41 199 LEU A N 1
ATOM 1433 C CA . LEU A 1 199 ? 5.521 30.900 8.251 1.00 21.31 199 LEU A CA 1
ATOM 1434 C C . LEU A 1 199 ? 5.833 31.466 6.860 1.00 27.07 199 LEU A C 1
ATOM 1435 O O . LEU A 1 199 ? 6.842 32.170 6.689 1.00 24.44 199 LEU A O 1
ATOM 1440 N N . PHE A 1 200 ? 5.030 31.123 5.836 1.00 24.40 200 PHE A N 1
ATOM 1441 C CA . PHE A 1 200 ? 5.248 31.731 4.521 1.00 23.12 200 PHE A CA 1
ATOM 1442 C C . PHE A 1 200 ? 5.062 33.233 4.575 1.00 19.94 200 PHE A C 1
ATOM 1443 O O . PHE A 1 200 ? 5.669 33.960 3.791 1.00 26.43 200 PHE A O 1
ATOM 1451 N N . ALA A 1 201 ? 4.186 33.715 5.447 1.00 19.23 201 ALA A N 1
ATOM 1452 C CA . ALA A 1 201 ? 3.942 35.156 5.516 1.00 20.42 201 ALA A CA 1
ATOM 1453 C C . ALA A 1 201 ? 5.158 35.926 6.007 1.00 17.43 201 ALA A C 1
ATOM 1454 O O . ALA A 1 201 ? 5.161 37.159 5.959 1.00 17.99 201 ALA A O 1
ATOM 1456 N N . ILE A 1 202 ? 6.171 35.237 6.507 1.00 17.10 202 ILE A N 1
ATOM 1457 C CA . ILE A 1 202 ? 7.395 35.892 6.951 1.00 20.58 202 ILE A CA 1
ATOM 1458 C C . ILE A 1 202 ? 8.290 36.106 5.737 1.00 21.09 202 ILE A C 1
ATOM 1459 O O . ILE A 1 202 ? 8.709 35.122 5.099 1.00 20.90 202 ILE A O 1
ATOM 1464 N N . PRO A 1 203 ? 8.621 37.349 5.378 1.00 24.29 203 PRO A N 1
ATOM 1465 C CA . PRO A 1 203 ? 9.489 37.549 4.195 1.00 20.04 203 PRO A CA 1
ATOM 1466 C C . PRO A 1 203 ? 10.837 36.846 4.310 1.00 21.32 203 PRO A C 1
ATOM 1467 O O . PRO A 1 203 ? 11.395 36.419 3.288 1.00 21.82 203 PRO A O 1
ATOM 1471 N N . GLY A 1 204 ? 11.364 36.694 5.533 1.00 23.04 204 GLY A N 1
ATOM 1472 C CA . GLY A 1 204 ? 12.609 35.975 5.784 1.00 20.13 204 GLY A CA 1
ATOM 1473 C C . GLY A 1 204 ? 12.565 34.472 5.534 1.00 22.41 204 GLY A C 1
ATOM 1474 O O . GLY A 1 204 ? 13.620 33.859 5.310 1.00 20.16 204 GLY A O 1
ATOM 1475 N N . VAL A 1 205 ? 11.384 33.860 5.577 1.00 21.22 205 VAL A N 1
ATOM 1476 C CA . VAL A 1 205 ? 11.260 32.416 5.395 1.00 19.58 205 VAL A CA 1
ATOM 1477 C C . VAL A 1 205 ? 11.286 32.057 3.914 1.00 19.08 205 VAL A C 1
ATOM 1478 O O . VAL A 1 205 ? 10.502 32.585 3.121 1.00 18.32 205 VAL A O 1
ATOM 1482 N N . VAL A 1 206 ? 12.221 31.175 3.545 1.00 22.84 206 VAL A N 1
ATOM 1483 C CA . VAL A 1 206 ? 12.361 30.676 2.178 1.00 19.94 206 VAL A CA 1
ATOM 1484 C C . VAL A 1 206 ? 11.453 29.482 1.959 1.00 20.81 206 VAL A C 1
ATOM 1485 O O . VAL A 1 206 ? 10.787 29.363 0.920 1.00 21.42 206 VAL A O 1
ATOM 1489 N N . GLU A 1 207 ? 11.448 28.576 2.931 1.00 17.56 207 GLU A N 1
ATOM 1490 C CA . GLU A 1 207 ? 10.627 27.374 2.884 1.00 20.45 207 GLU A CA 1
ATOM 1491 C C . GLU A 1 207 ? 10.717 26.685 4.250 1.00 19.98 207 GLU A C 1
ATOM 1492 O O . GLU A 1 207 ? 11.425 27.135 5.156 1.00 20.38 207 GLU A O 1
ATOM 1498 N N . HIS A 1 208 ? 9.973 25.597 4.400 1.00 18.16 208 HIS A N 1
ATOM 1499 C CA . HIS A 1 208 ? 9.948 24.880 5.662 1.00 18.87 208 HIS A CA 1
ATOM 1500 C C . HIS A 1 208 ? 9.626 23.413 5.391 1.00 20.64 208 HIS A C 1
ATOM 1501 O O . HIS A 1 208 ? 9.106 23.046 4.338 1.00 19.88 208 HIS A O 1
ATOM 1508 N N . GLY A 1 209 ? 9.902 22.584 6.377 1.00 24.49 209 GLY A N 1
ATOM 1509 C CA . GLY A 1 209 ? 9.845 21.151 6.222 1.00 24.58 209 GLY A CA 1
ATOM 1510 C C . GLY A 1 209 ? 8.476 20.517 6.308 1.00 27.36 209 GLY A C 1
ATOM 1511 O O . GLY A 1 209 ? 8.390 19.283 6.296 1.00 32.46 209 GLY A O 1
ATOM 1512 N N . LEU A 1 210 ? 7.397 21.284 6.447 1.00 22.68 210 LEU A N 1
ATOM 1513 C CA . LEU A 1 210 ? 6.073 20.679 6.381 1.00 22.99 210 LEU A CA 1
ATOM 1514 C C . LEU A 1 210 ? 5.735 20.362 4.937 1.00 23.24 210 LEU A C 1
ATOM 1515 O O . LEU A 1 210 ? 5.643 21.272 4.111 1.00 28.90 210 LEU A O 1
ATOM 1520 N N . PHE A 1 211 ? 5.554 19.077 4.623 1.00 24.76 211 PHE A N 1
ATOM 1521 C CA . PHE A 1 211 ? 5.040 18.661 3.318 1.00 27.11 211 PHE A CA 1
ATOM 1522 C C . PHE A 1 211 ? 3.580 18.273 3.528 1.00 27.70 211 PHE A C 1
ATOM 1523 O O . PHE A 1 211 ? 3.289 17.253 4.156 1.00 23.35 211 PHE A O 1
ATOM 1531 N N . ILE A 1 212 ? 2.662 19.088 3.019 1.00 29.30 212 ILE A N 1
ATOM 1532 C CA . ILE A 1 212 ? 1.235 18.856 3.193 1.00 29.56 212 ILE A CA 1
ATOM 1533 C C . ILE A 1 212 ? 0.643 18.616 1.813 1.00 30.51 212 ILE A C 1
ATOM 1534 O O . ILE A 1 212 ? 0.834 19.425 0.897 1.00 34.10 212 ILE A O 1
ATOM 1539 N N . GLY A 1 213 ? -0.038 17.490 1.657 1.00 31.74 213 GLY A N 1
ATOM 1540 C CA . GLY A 1 213 ? -0.665 17.140 0.400 1.00 34.22 213 GLY A CA 1
ATOM 1541 C C . GLY A 1 213 ? 0.269 16.797 -0.743 1.00 36.38 213 GLY A C 1
ATOM 1542 O O . GLY A 1 213 ? -0.182 16.800 -1.893 1.00 33.06 213 GLY A O 1
ATOM 1543 N N . LEU A 1 214 ? 1.559 16.536 -0.490 1.00 38.70 214 LEU A N 1
ATOM 1544 C CA . LEU A 1 214 ? 2.477 16.200 -1.577 1.00 36.17 214 LEU A CA 1
ATOM 1545 C C . LEU A 1 214 ? 2.639 14.691 -1.736 1.00 38.56 214 LEU A C 1
ATOM 1546 O O . LEU A 1 214 ? 2.519 14.163 -2.849 1.00 39.18 214 LEU A O 1
ATOM 1551 N N . ALA A 1 215 ? 2.926 13.996 -0.637 1.00 39.67 215 ALA A N 1
ATOM 1552 C CA . ALA A 1 215 ? 3.092 12.546 -0.640 1.00 35.44 215 ALA A CA 1
ATOM 1553 C C . ALA A 1 215 ? 1.762 11.850 -0.949 1.00 34.19 215 ALA A C 1
ATOM 1554 O O . ALA A 1 215 ? 0.734 12.143 -0.333 1.00 31.57 215 ALA A O 1
ATOM 1556 N N . ARG A 1 216 ? 1.760 11.031 -2.004 1.00 38.97 216 ARG A N 1
ATOM 1557 C CA . ARG A 1 216 ? 0.622 10.180 -2.356 1.00 39.02 216 ARG A CA 1
ATOM 1558 C C . ARG A 1 216 ? 0.600 8.851 -1.587 1.00 41.50 216 ARG A C 1
ATOM 1559 O O . ARG A 1 216 ? -0.465 8.231 -1.469 1.00 46.23 216 ARG A O 1
ATOM 1567 N N . ALA A 1 217 ? 1.743 8.379 -1.084 1.00 38.65 217 ALA A N 1
ATOM 1568 C CA . ALA A 1 217 ? 1.787 7.124 -0.341 1.00 35.90 217 ALA A CA 1
ATOM 1569 C C . ALA A 1 217 ? 3.072 7.066 0.4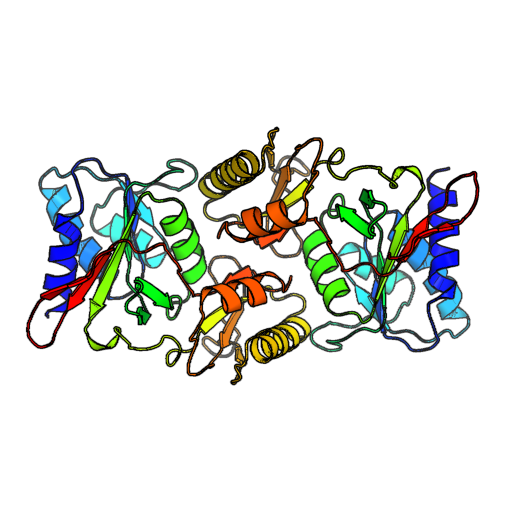74 1.00 35.44 217 ALA A C 1
ATOM 1570 O O . ALA A 1 217 ? 4.038 7.776 0.185 1.00 36.71 217 ALA A O 1
ATOM 1572 N N . ALA A 1 218 ? 3.091 6.199 1.488 1.00 32.95 218 ALA A N 1
ATOM 1573 C CA . ALA A 1 218 ? 4.286 6.046 2.315 1.00 32.44 218 ALA A CA 1
ATOM 1574 C C . ALA A 1 218 ? 4.510 4.562 2.589 1.00 34.43 218 ALA A C 1
ATOM 1575 O O . ALA A 1 218 ? 3.666 3.890 3.186 1.00 38.88 218 ALA A O 1
ATOM 1577 N N . VAL A 1 219 ? 5.653 4.059 2.141 1.00 34.82 219 VAL A N 1
ATOM 1578 C CA . VAL A 1 219 ? 6.048 2.682 2.379 1.00 35.73 219 VAL A CA 1
ATOM 1579 C C . VAL A 1 219 ? 6.797 2.662 3.696 1.00 36.18 219 VAL A C 1
ATOM 1580 O O . VAL A 1 219 ? 7.845 3.303 3.821 1.00 37.81 219 VAL A O 1
ATOM 1584 N N . VAL A 1 220 ? 6.274 1.918 4.670 1.00 36.29 220 VAL A N 1
ATOM 1585 C CA . VAL A 1 220 ? 6.821 1.855 6.023 1.00 41.24 220 VAL A CA 1
ATOM 1586 C C . VAL A 1 220 ? 7.228 0.410 6.337 1.00 45.18 220 VAL A C 1
ATOM 1587 O O . VAL A 1 220 ? 6.482 -0.533 6.038 1.00 44.06 220 VAL A O 1
ATOM 1591 N N . ALA A 1 221 ? 8.433 0.238 6.896 1.00 45.58 221 ALA A N 1
ATOM 1592 C CA . ALA A 1 221 ? 8.975 -1.082 7.216 1.00 49.05 221 ALA A CA 1
ATOM 1593 C C . ALA A 1 221 ? 8.446 -1.706 8.500 1.00 50.38 221 ALA A C 1
ATOM 1594 O O . ALA A 1 221 ? 7.499 -2.492 8.460 1.00 54.52 221 ALA A O 1
ATOM 1596 N N . GLY A 1 222 ? 9.076 -1.417 9.635 1.00 49.23 222 GLY A N 1
ATOM 1597 C CA . GLY A 1 222 ? 8.667 -2.010 10.910 1.00 56.68 222 GLY A CA 1
ATOM 1598 C C . GLY A 1 222 ? 8.698 -3.525 11.006 1.00 60.11 222 GLY A C 1
ATOM 1599 O O . GLY A 1 222 ? 8.781 -4.226 9.987 1.00 57.28 222 GLY A O 1
ATOM 1600 N N . ASN A 1 223 ? 8.613 -4.048 12.230 1.00 63.62 223 ASN A N 1
ATOM 1601 C CA . ASN A 1 223 ? 8.658 -5.500 12.400 1.00 65.30 223 ASN A CA 1
ATOM 1602 C C . ASN A 1 223 ? 7.291 -6.160 12.318 1.00 69.50 223 ASN A C 1
ATOM 1603 O O . ASN A 1 223 ? 7.215 -7.348 12.006 1.00 69.90 223 ASN A O 1
ATOM 1608 N N . ASP A 1 224 ? 6.201 -5.427 12.559 1.00 70.97 224 ASP A N 1
ATOM 1609 C CA . ASP A 1 224 ? 4.883 -5.917 12.133 1.00 68.97 224 ASP A CA 1
ATOM 1610 C C . ASP A 1 224 ? 4.634 -5.702 10.630 1.00 67.15 224 ASP A C 1
ATOM 1611 O O . ASP A 1 224 ? 3.508 -5.404 10.196 1.00 69.02 224 ASP A O 1
ATOM 1616 N N . GLY A 1 225 ? 5.704 -5.872 9.835 1.00 63.99 225 GLY A N 1
ATOM 1617 C CA . GLY A 1 225 ? 5.654 -6.007 8.391 1.00 61.07 225 GLY A CA 1
ATOM 1618 C C . GLY A 1 225 ? 5.592 -4.709 7.609 1.00 56.72 225 GLY A C 1
ATOM 1619 O O . GLY A 1 225 ? 5.386 -3.621 8.148 1.00 57.02 225 GLY A O 1
ATOM 1620 N N . ILE A 1 226 ? 5.604 -4.869 6.279 1.00 49.32 226 ILE A N 1
ATOM 1621 C CA . ILE A 1 226 ? 5.648 -3.742 5.356 1.00 41.00 226 ILE A CA 1
ATOM 1622 C C . ILE A 1 226 ? 4.235 -3.275 5.042 1.00 38.09 226 ILE A C 1
ATOM 1623 O O . ILE A 1 226 ? 3.326 -4.078 4.795 1.00 42.19 226 ILE A O 1
ATOM 1628 N N . ARG A 1 227 ? 4.050 -1.957 5.066 1.00 38.22 227 ARG A N 1
ATOM 1629 C CA . ARG A 1 227 ? 2.745 -1.306 4.945 1.00 36.51 227 ARG A CA 1
ATOM 1630 C C . ARG A 1 227 ? 2.905 -0.073 4.061 1.00 36.32 227 ARG A C 1
ATOM 1631 O O . ARG A 1 227 ? 3.845 0.699 4.254 1.00 39.31 227 ARG A O 1
ATOM 1639 N N . THR A 1 228 ? 2.034 0.103 3.078 1.00 38.42 228 THR A N 1
ATOM 1640 C CA . THR A 1 228 ? 1.976 1.347 2.301 1.00 38.07 228 THR A CA 1
ATOM 1641 C C . THR A 1 228 ? 0.786 2.163 2.819 1.00 35.42 228 THR A C 1
ATOM 1642 O O . THR A 1 228 ? -0.371 1.770 2.658 1.00 35.49 228 THR A O 1
ATOM 1646 N N . MET A 1 229 ? 1.076 3.344 3.374 1.00 36.32 229 MET A N 1
ATOM 1647 C CA . MET A 1 229 ? 0.028 4.222 3.867 1.00 33.15 229 MET A CA 1
ATOM 1648 C C . MET A 1 229 ? -0.507 5.045 2.715 1.00 32.20 229 MET A C 1
ATOM 1649 O O . MET A 1 229 ? 0.210 5.365 1.762 1.00 30.94 229 MET A O 1
ATOM 1654 N N . ASN A 1 230 ? -1.791 5.340 2.804 1.00 38.11 230 ASN A N 1
ATOM 1655 C CA . ASN A 1 230 ? -2.573 5.878 1.716 1.00 44.68 230 ASN A CA 1
ATOM 1656 C C . ASN A 1 230 ? -3.392 7.043 2.183 1.00 48.45 230 ASN A C 1
ATOM 1657 O O . ASN A 1 230 ? -3.468 7.391 3.372 1.00 48.48 230 ASN A O 1
ATOM 1662 N N . ARG A 1 231 ? -4.118 7.539 1.226 1.00 61.67 231 ARG A N 1
ATOM 1663 C CA . ARG A 1 231 ? -4.597 8.867 1.420 1.00 57.16 231 ARG A CA 1
ATOM 1664 C C . ARG A 1 231 ? -6.124 8.900 1.439 1.00 56.58 231 ARG A C 1
ATOM 1665 O O . ARG A 1 231 ? -6.807 8.422 0.517 1.00 52.24 231 ARG A O 1
ATOM 1673 N N . SER A 1 232 ? -6.641 9.372 2.565 1.00 67.02 232 SER A N 1
ATOM 1674 C CA . SER A 1 232 ? -8.079 9.416 2.837 1.00 68.72 232 SER A CA 1
ATOM 1675 C C . SER A 1 232 ? -8.784 10.276 1.777 1.00 72.08 232 SER A C 1
ATOM 1676 O O . SER A 1 232 ? -8.155 11.169 1.188 1.00 80.01 232 SER A O 1
ATOM 1679 N N . LYS B 1 6 ? 13.189 68.089 -7.829 1.00 61.72 6 LYS B N 1
ATOM 1680 C CA . LYS B 1 6 ? 11.994 68.579 -8.504 1.00 61.33 6 LYS B CA 1
ATOM 1681 C C . LYS B 1 6 ? 10.841 68.603 -7.520 1.00 62.81 6 LYS B C 1
ATOM 1682 O O . LYS B 1 6 ? 10.864 69.361 -6.550 1.00 67.05 6 LYS B O 1
ATOM 1688 N N . LEU B 1 7 ? 9.795 67.826 -7.777 1.00 64.62 7 LEU B N 1
ATOM 1689 C CA . LEU B 1 7 ? 8.781 67.637 -6.740 1.00 72.86 7 LEU B CA 1
ATOM 1690 C C . LEU B 1 7 ? 9.138 66.440 -5.868 1.00 67.76 7 LEU B C 1
ATOM 1691 O O . LEU B 1 7 ? 8.834 66.420 -4.678 1.00 66.76 7 LEU B O 1
ATOM 1696 N N . LYS B 1 8 ? 9.943 65.569 -6.477 1.00 66.17 8 LYS B N 1
ATOM 1697 C CA . LYS B 1 8 ? 10.507 64.331 -5.884 1.00 66.04 8 LYS B CA 1
ATOM 1698 C C . LYS B 1 8 ? 11.017 64.662 -4.493 1.00 62.99 8 LYS B C 1
ATOM 1699 O O . LYS B 1 8 ? 10.888 63.840 -3.591 1.00 56.01 8 LYS B O 1
ATOM 1705 N N . ILE B 1 9 ? 11.583 65.852 -4.382 1.00 65.68 9 ILE B N 1
ATOM 1706 C CA . ILE B 1 9 ? 12.199 66.339 -3.152 1.00 61.34 9 ILE B CA 1
ATOM 1707 C C . ILE B 1 9 ? 11.128 66.596 -2.102 1.00 56.30 9 ILE B C 1
ATOM 1708 O O . ILE B 1 9 ? 11.167 66.065 -0.981 1.00 57.29 9 ILE B O 1
ATOM 1713 N N . ALA B 1 10 ? 10.134 67.405 -2.478 1.00 59.91 10 ALA B N 1
ATOM 1714 C CA . ALA B 1 10 ? 9.028 67.747 -1.592 1.00 61.86 10 ALA B CA 1
ATOM 1715 C C . ALA B 1 10 ? 8.256 66.513 -1.144 1.00 48.73 10 ALA B C 1
ATOM 1716 O O . ALA B 1 10 ? 7.776 66.461 -0.008 1.00 44.82 10 ALA B O 1
ATOM 1718 N N . ALA B 1 11 ? 8.122 65.520 -2.011 1.00 44.03 11 ALA B N 1
ATOM 1719 C CA . ALA B 1 11 ? 7.480 64.286 -1.590 1.00 48.80 11 ALA B CA 1
ATOM 1720 C C . ALA B 1 11 ? 8.269 63.599 -0.471 1.00 48.90 11 ALA B C 1
ATOM 1721 O O . ALA B 1 11 ? 7.689 63.184 0.545 1.00 40.61 11 ALA B O 1
ATOM 1723 N N . ALA B 1 12 ? 9.587 63.435 -0.652 1.00 43.67 12 ALA B N 1
ATOM 1724 C CA . ALA B 1 12 ? 10.424 62.909 0.429 1.00 36.33 12 ALA B CA 1
ATOM 1725 C C . ALA B 1 12 ? 10.364 63.782 1.673 1.00 37.97 12 ALA B C 1
ATOM 1726 O O . ALA B 1 12 ? 10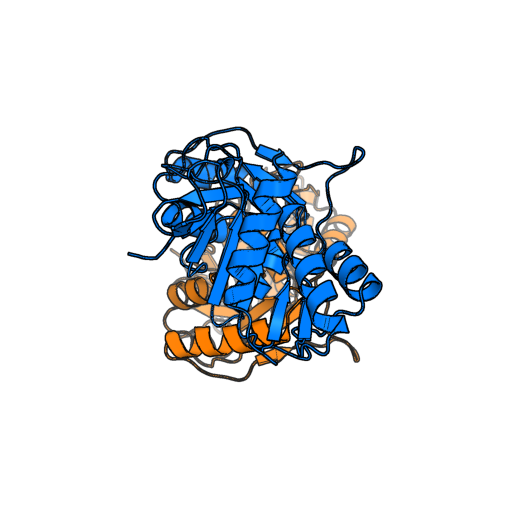.351 63.273 2.802 1.00 30.48 12 ALA B O 1
ATOM 1728 N N . ALA B 1 13 ? 10.343 65.103 1.493 1.00 44.52 13 ALA B N 1
ATOM 1729 C CA . ALA B 1 13 ? 10.354 65.979 2.662 1.00 39.94 13 ALA B CA 1
ATOM 1730 C C . ALA B 1 13 ? 9.081 65.804 3.489 1.00 36.80 13 ALA B C 1
ATOM 1731 O O . ALA B 1 13 ? 9.137 65.802 4.723 1.00 41.01 13 ALA B O 1
ATOM 1733 N N . GLU B 1 14 ? 7.930 65.595 2.823 1.00 38.18 14 GLU B N 1
ATOM 1734 C CA . GLU B 1 14 ? 6.666 65.326 3.515 1.00 38.57 14 GLU B CA 1
ATOM 1735 C C . GLU B 1 14 ? 6.709 63.998 4.263 1.00 40.13 14 GLU B C 1
ATOM 1736 O O . GLU B 1 14 ? 6.120 63.859 5.344 1.00 38.23 14 GLU B O 1
ATOM 1742 N N . ALA B 1 15 ? 7.381 63.002 3.691 1.00 39.67 15 ALA B N 1
ATOM 1743 C CA . ALA B 1 15 ? 7.510 61.724 4.376 1.00 39.86 15 ALA B CA 1
ATOM 1744 C C . ALA B 1 15 ? 8.376 61.865 5.630 1.00 41.55 15 ALA B C 1
ATOM 1745 O O . ALA B 1 15 ? 8.084 61.265 6.674 1.00 36.58 15 ALA B O 1
ATOM 1747 N N . LEU B 1 16 ? 9.430 62.684 5.557 1.00 38.07 16 LEU B N 1
ATOM 1748 C CA . LEU B 1 16 ? 10.308 62.883 6.705 1.00 38.23 16 LEU B CA 1
ATOM 1749 C C . LEU B 1 16 ? 9.600 63.528 7.895 1.00 38.60 16 LEU B C 1
ATOM 1750 O O . LEU B 1 16 ? 10.107 63.464 9.022 1.00 36.97 16 LEU B O 1
ATOM 1755 N N . THR B 1 17 ? 8.449 64.172 7.677 1.00 39.27 17 THR B N 1
ATOM 1756 C CA . THR B 1 17 ? 7.649 64.664 8.804 1.00 42.07 17 THR B CA 1
ATOM 1757 C C . THR B 1 17 ? 7.046 63.530 9.634 1.00 38.25 17 THR B C 1
ATOM 1758 O O . THR B 1 17 ? 6.686 63.747 10.799 1.00 38.32 17 THR B O 1
ATOM 1762 N N . HIS B 1 18 ? 6.949 62.321 9.080 1.00 39.60 18 HIS B N 1
ATOM 1763 C CA . HIS B 1 18 ? 6.470 61.205 9.883 1.00 39.66 18 HIS B CA 1
ATOM 1764 C C . HIS B 1 18 ? 7.571 60.641 10.775 1.00 43.64 18 HIS B C 1
ATOM 1765 O O . HIS B 1 18 ? 7.282 59.853 11.681 1.00 41.26 18 HIS B O 1
ATOM 1772 N N . VAL B 1 19 ? 8.819 61.018 10.529 1.00 44.28 19 VAL B N 1
ATOM 1773 C CA . VAL B 1 19 ? 9.954 60.496 11.278 1.00 39.81 19 VAL B CA 1
ATOM 1774 C C . VAL B 1 19 ? 10.131 61.265 12.587 1.00 42.13 19 VAL B C 1
ATOM 1775 O O . VAL B 1 19 ? 10.219 62.498 12.606 1.00 38.98 19 VAL B O 1
ATOM 1779 N N . LYS B 1 20 ? 10.158 60.533 13.696 1.00 49.49 20 LYS B N 1
ATOM 1780 C CA . LYS B 1 20 ? 10.221 61.093 15.036 1.00 41.43 20 LYS B CA 1
ATOM 1781 C C . LYS B 1 20 ? 11.650 61.028 15.549 1.00 46.28 20 LYS B C 1
ATOM 1782 O O . LYS B 1 20 ? 12.441 60.187 15.107 1.00 43.41 20 LYS B O 1
ATOM 1788 N N . ASP B 1 21 ? 11.981 61.929 16.484 1.00 52.16 21 ASP B N 1
ATOM 1789 C CA . ASP B 1 21 ? 13.274 61.855 17.164 1.00 50.56 21 ASP B CA 1
ATOM 1790 C C . ASP B 1 21 ? 13.381 60.513 17.888 1.00 46.48 21 ASP B C 1
ATOM 1791 O O . ASP B 1 21 ? 12.446 60.086 18.585 1.00 36.84 21 ASP B O 1
ATOM 1796 N N . GLY B 1 22 ? 14.520 59.836 17.686 1.00 43.07 22 GLY B N 1
ATOM 1797 C CA . GLY B 1 22 ? 14.803 58.565 18.328 1.00 40.16 22 GLY B CA 1
ATOM 1798 C C . GLY B 1 22 ? 14.217 57.327 17.668 1.00 38.88 22 GLY B C 1
ATOM 1799 O O . GLY B 1 22 ? 14.247 56.261 18.286 1.00 35.94 22 GLY B O 1
ATOM 1800 N N . MET B 1 23 ? 13.673 57.426 16.450 1.00 44.51 23 MET B N 1
ATOM 1801 C CA . MET B 1 23 ? 13.060 56.278 15.773 1.00 39.05 23 MET B CA 1
ATOM 1802 C C . MET B 1 23 ? 14.090 55.263 15.267 1.00 36.36 23 MET B C 1
ATOM 1803 O O . MET B 1 23 ? 15.208 55.611 14.879 1.00 33.89 23 MET B O 1
ATOM 1808 N N . ARG B 1 24 ? 13.681 54.003 15.211 1.00 29.22 24 ARG B N 1
ATOM 1809 C CA . ARG B 1 24 ? 14.481 52.976 14.573 1.00 30.28 24 ARG B CA 1
ATOM 1810 C C . ARG B 1 24 ? 13.896 52.817 13.171 1.00 31.20 24 ARG B C 1
ATOM 1811 O O . ARG B 1 24 ? 12.701 52.530 13.021 1.00 31.67 24 ARG B O 1
ATOM 1819 N N . LEU B 1 25 ? 14.709 53.062 12.145 1.00 29.86 25 LEU B N 1
ATOM 1820 C CA . LEU B 1 25 ? 14.194 53.300 10.802 1.00 28.52 25 LEU B CA 1
ATOM 1821 C C . LEU B 1 25 ? 14.681 52.256 9.800 1.00 30.20 25 LEU B C 1
ATOM 1822 O O . LEU B 1 25 ? 15.881 51.966 9.736 1.00 30.96 25 LEU B O 1
ATOM 1827 N N . GLY B 1 26 ? 13.765 51.760 8.969 1.00 28.02 26 GLY B N 1
ATOM 1828 C CA . GLY B 1 26 ? 14.126 51.031 7.752 1.00 24.21 26 GLY B CA 1
ATOM 1829 C C . GLY B 1 26 ? 14.185 51.945 6.538 1.00 22.87 26 GLY B C 1
ATOM 1830 O O . GLY B 1 26 ? 13.238 52.680 6.261 1.00 23.96 26 GLY B O 1
ATOM 1831 N N . ILE B 1 27 ? 15.306 51.909 5.820 1.00 21.27 27 ILE B N 1
ATOM 1832 C CA . ILE B 1 27 ? 15.562 52.851 4.731 1.00 25.30 27 ILE B CA 1
ATOM 1833 C C . ILE B 1 27 ? 15.550 52.134 3.386 1.00 24.70 27 ILE B C 1
ATOM 1834 O O . ILE B 1 27 ? 16.282 51.166 3.187 1.00 23.38 27 ILE B O 1
ATOM 1839 N N . GLY B 1 28 ? 14.717 52.615 2.473 1.00 22.82 28 GLY B N 1
ATOM 1840 C CA . GLY B 1 28 ? 14.506 51.984 1.191 1.00 26.13 28 GLY B CA 1
ATOM 1841 C C . GLY B 1 28 ? 15.691 52.117 0.229 1.00 33.33 28 GLY B C 1
ATOM 1842 O O . GLY B 1 28 ? 16.802 52.519 0.585 1.00 33.59 28 GLY B O 1
ATOM 1843 N N . THR B 1 29 ? 15.413 51.770 -1.038 1.00 28.50 29 THR B N 1
ATOM 1844 C CA . THR B 1 29 ? 16.382 51.764 -2.123 1.00 28.46 29 THR B CA 1
ATOM 1845 C C . THR B 1 29 ? 15.729 52.356 -3.365 1.00 31.54 29 THR B C 1
ATOM 1846 O O . THR B 1 29 ? 14.514 52.273 -3.542 1.00 30.38 29 THR B O 1
ATOM 1850 N N . GLY B 1 30 ? 16.538 52.926 -4.244 1.00 34.28 30 GLY B N 1
ATOM 1851 C CA . GLY B 1 30 ? 16.032 53.558 -5.448 1.00 39.78 30 GLY B CA 1
ATOM 1852 C C . GLY B 1 30 ? 16.113 55.076 -5.391 1.00 46.89 30 GLY B C 1
ATOM 1853 O O . GLY B 1 30 ? 16.526 55.681 -4.402 1.00 51.05 30 GLY B O 1
ATOM 1854 N N . SER B 1 31 ? 15.653 55.688 -6.478 1.00 52.27 31 SER B N 1
ATOM 1855 C CA . SER B 1 31 ? 15.883 57.114 -6.676 1.00 54.62 31 SER B CA 1
ATOM 1856 C C . SER B 1 31 ? 15.203 57.953 -5.595 1.00 51.52 31 SER B C 1
ATOM 1857 O O . SER B 1 31 ? 15.736 58.990 -5.167 1.00 46.56 31 SER B O 1
ATOM 1860 N N . THR B 1 32 ? 14.035 57.512 -5.131 1.00 50.70 32 THR B N 1
ATOM 1861 C CA . THR B 1 32 ? 13.222 58.345 -4.250 1.00 51.58 32 THR B CA 1
ATOM 1862 C C . THR B 1 32 ? 13.700 58.256 -2.805 1.00 46.65 32 THR B C 1
ATOM 1863 O O . THR B 1 32 ? 13.758 59.269 -2.098 1.00 48.62 32 THR B O 1
ATOM 1867 N N . ALA B 1 33 ? 14.064 57.056 -2.351 1.00 46.84 33 ALA B N 1
ATOM 1868 C CA . ALA B 1 33 ? 14.525 56.898 -0.972 1.00 53.52 33 ALA B CA 1
ATOM 1869 C C . ALA B 1 33 ? 15.888 57.576 -0.727 1.00 47.08 33 ALA B C 1
ATOM 1870 O O . ALA B 1 33 ? 16.141 58.087 0.378 1.00 41.93 33 ALA B O 1
ATOM 1872 N N . GLU B 1 34 ? 16.766 57.607 -1.737 1.00 37.19 34 GLU B N 1
ATOM 1873 C CA . GLU B 1 34 ? 18.016 58.359 -1.636 1.00 41.40 34 GLU B CA 1
ATOM 1874 C C . GLU B 1 34 ? 17.798 59.816 -1.266 1.00 44.96 34 GLU B C 1
ATOM 1875 O O . GLU B 1 34 ? 18.536 60.366 -0.440 1.00 42.07 34 GLU B O 1
ATOM 1881 N N . GLU B 1 35 ? 16.792 60.451 -1.858 1.00 50.14 35 GLU B N 1
ATOM 1882 C CA . GLU B 1 35 ? 16.491 61.840 -1.528 1.00 48.19 35 GLU B CA 1
ATOM 1883 C C . GLU B 1 35 ? 16.027 61.989 -0.081 1.00 44.39 35 GLU B C 1
ATOM 1884 O O . GLU B 1 35 ? 16.362 62.969 0.597 1.00 44.83 35 GLU B O 1
ATOM 1890 N N . PHE B 1 36 ? 15.240 61.028 0.399 1.00 40.78 36 PHE B N 1
ATOM 1891 C CA . PHE B 1 36 ? 14.867 60.972 1.807 1.00 34.45 36 PHE B CA 1
ATOM 1892 C C . PHE B 1 36 ? 16.096 60.857 2.698 1.00 38.14 36 PHE B C 1
ATOM 1893 O O . PHE B 1 36 ? 16.146 61.430 3.796 1.00 40.34 36 PHE B O 1
ATOM 1901 N N . VAL B 1 37 ? 17.110 60.137 2.228 1.00 41.40 37 VAL B N 1
ATOM 1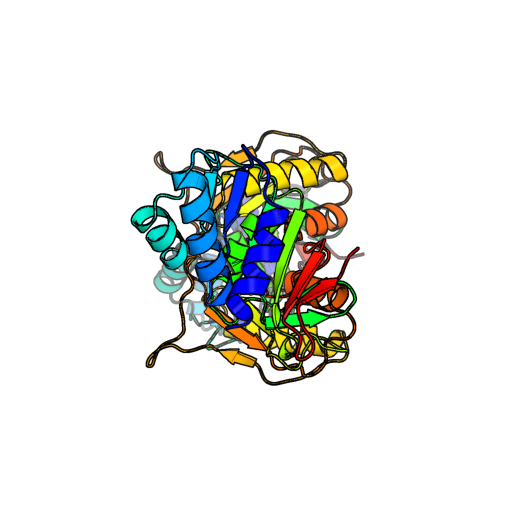902 C CA . VAL B 1 37 ? 18.349 60.029 2.984 1.00 41.63 37 VAL B CA 1
ATOM 1903 C C . VAL B 1 37 ? 19.041 61.380 3.074 1.00 39.38 37 VAL B C 1
ATOM 1904 O O . VAL B 1 37 ? 19.427 61.827 4.161 1.00 41.90 37 VAL B O 1
ATOM 1908 N N . ARG B 1 38 ? 19.154 62.073 1.939 1.00 45.55 38 ARG B N 1
ATOM 1909 C CA . ARG B 1 38 ? 19.780 63.391 1.926 1.00 49.34 38 ARG B CA 1
ATOM 1910 C C . ARG B 1 38 ? 19.085 64.342 2.895 1.00 42.76 38 ARG B C 1
ATOM 1911 O O . ARG B 1 38 ? 19.737 64.952 3.749 1.00 42.71 38 ARG B O 1
ATOM 1919 N N . LEU B 1 39 ? 17.752 64.423 2.836 1.00 39.05 39 LEU B N 1
ATOM 1920 C CA . LEU B 1 39 ? 17.043 65.341 3.723 1.00 40.28 39 LEU B CA 1
ATOM 1921 C C . LEU B 1 39 ? 17.132 64.945 5.189 1.00 41.59 39 LEU B C 1
ATOM 1922 O O . LEU B 1 39 ? 17.173 65.823 6.064 1.00 48.36 39 LEU B O 1
ATOM 1927 N N . LEU B 1 40 ? 17.184 63.640 5.492 1.00 46.80 40 LEU B N 1
ATOM 1928 C CA . LEU B 1 40 ? 17.256 63.226 6.896 1.00 41.30 40 LEU B CA 1
ATOM 1929 C C . LEU B 1 40 ? 18.649 63.438 7.459 1.00 43.70 40 LEU B C 1
ATOM 1930 O O . LEU B 1 40 ? 18.803 63.749 8.641 1.00 48.05 40 LEU B O 1
ATOM 1935 N N . ALA B 1 41 ? 19.659 63.346 6.595 1.00 46.92 41 ALA B N 1
ATOM 1936 C CA . ALA B 1 41 ? 21.037 63.636 6.973 1.00 50.62 41 ALA B CA 1
ATOM 1937 C C . ALA B 1 41 ? 21.187 65.090 7.423 1.00 51.75 41 ALA B C 1
ATOM 1938 O O . ALA B 1 41 ? 21.889 65.382 8.409 1.00 48.70 41 ALA B O 1
ATOM 1940 N N . ASP B 1 42 ? 20.553 66.013 6.683 1.00 47.99 42 ASP B N 1
ATOM 1941 C CA . ASP B 1 42 ? 20.445 67.406 7.110 1.00 48.59 42 ASP B CA 1
ATOM 1942 C C . ASP B 1 42 ? 19.888 67.530 8.526 1.00 51.30 42 ASP B C 1
ATOM 1943 O O . ASP B 1 42 ? 20.335 68.381 9.306 1.00 52.46 42 ASP B O 1
ATOM 1948 N N . LYS B 1 43 ? 18.895 66.706 8.877 1.00 46.77 43 LYS B N 1
ATOM 1949 C CA . LYS B 1 43 ? 18.271 66.861 10.188 1.00 46.36 43 LYS B CA 1
ATOM 1950 C C . LYS B 1 43 ? 19.145 66.346 11.329 1.00 50.26 43 LYS B C 1
ATOM 1951 O O . LYS B 1 43 ? 19.246 67.009 12.373 1.00 53.92 43 LYS B O 1
ATOM 1957 N N . VAL B 1 44 ? 19.774 65.171 11.163 1.00 50.52 44 VAL B N 1
ATOM 1958 C CA . VAL B 1 44 ? 20.722 64.689 12.169 1.00 47.98 44 VAL B CA 1
ATOM 1959 C C . VAL B 1 44 ? 21.791 65.745 12.410 1.00 52.94 44 VAL B C 1
ATOM 1960 O O . VAL B 1 44 ? 22.159 66.038 13.558 1.00 51.67 44 VAL B O 1
ATOM 1964 N N . SER B 1 45 ? 22.290 66.342 11.315 1.00 50.27 45 SER B N 1
ATOM 1965 C CA . SER B 1 45 ? 23.318 67.373 11.322 1.00 51.69 45 SER B CA 1
ATOM 1966 C C . SER B 1 45 ? 22.863 68.603 12.118 1.00 56.58 45 SER B C 1
ATOM 1967 O O . SER B 1 45 ? 23.619 69.575 12.228 1.00 59.63 45 SER B O 1
ATOM 1970 N N . ASN B 1 46 ? 21.595 68.630 12.583 1.00 55.28 46 ASN B N 1
ATOM 1971 C CA . ASN B 1 46 ? 21.172 69.558 13.633 1.00 53.25 46 ASN B CA 1
ATOM 1972 C C . ASN B 1 46 ? 20.791 68.874 14.949 1.00 58.53 46 ASN B C 1
ATOM 1973 O O . ASN B 1 46 ? 20.062 69.473 15.752 1.00 57.60 46 ASN B O 1
ATOM 1978 N N . GLY B 1 47 ? 21.311 67.677 15.232 1.00 53.95 47 GLY B N 1
ATOM 1979 C CA . GLY B 1 47 ? 21.002 66.975 16.472 1.00 54.99 47 GLY B CA 1
ATOM 1980 C C . GLY B 1 47 ? 19.722 66.158 16.480 1.00 50.52 47 GLY B C 1
ATOM 1981 O O . GLY B 1 47 ? 19.225 65.818 17.563 1.00 44.32 47 GLY B O 1
ATOM 1982 N N . PHE B 1 48 ? 19.155 65.861 15.315 1.00 48.45 48 PHE B N 1
ATOM 1983 C CA . PHE B 1 48 ? 18.075 64.887 15.228 1.00 49.53 48 PHE B CA 1
ATOM 1984 C C . PHE B 1 48 ? 18.657 63.481 15.357 1.00 50.73 48 PHE B C 1
ATOM 1985 O O . PHE B 1 48 ? 19.570 63.111 14.614 1.00 49.91 48 PHE B O 1
ATOM 1993 N N . LYS B 1 49 ? 18.097 62.671 16.252 1.00 48.37 49 LYS B N 1
ATOM 1994 C CA . LYS B 1 49 ? 18.657 61.352 16.537 1.00 52.37 49 LYS B CA 1
ATOM 1995 C C . LYS B 1 49 ? 17.829 60.244 15.901 1.00 46.66 49 LYS B C 1
ATOM 1996 O O . LYS B 1 49 ? 16.634 60.096 16.190 1.00 45.08 49 LYS B O 1
ATOM 2002 N N . ILE B 1 50 ? 18.496 59.413 15.104 1.00 41.76 50 ILE B N 1
ATOM 2003 C CA . ILE B 1 50 ? 17.830 58.309 14.432 1.00 43.13 50 ILE B CA 1
ATOM 2004 C C . ILE B 1 50 ? 18.858 57.247 14.079 1.00 46.56 50 ILE B C 1
ATOM 2005 O O . ILE B 1 50 ? 20.050 57.537 13.940 1.00 47.37 50 ILE B O 1
ATOM 2010 N N . ILE B 1 51 ? 18.385 56.003 13.932 1.00 38.39 51 ILE B N 1
ATOM 2011 C CA . ILE B 1 51 ? 19.217 54.859 13.582 1.00 33.47 51 ILE B CA 1
ATOM 2012 C C . ILE B 1 51 ? 18.517 54.048 12.496 1.00 31.93 51 ILE B C 1
ATOM 2013 O O . ILE B 1 51 ? 17.315 53.777 12.580 1.00 35.16 51 ILE B O 1
ATOM 2018 N N . GLY B 1 52 ? 19.274 53.658 11.473 1.00 31.29 52 GLY B N 1
ATOM 2019 C CA . GLY B 1 52 ? 18.687 53.083 10.279 1.00 28.79 52 GLY B CA 1
ATOM 2020 C C . GLY B 1 52 ? 19.171 51.707 9.840 1.00 27.94 52 GLY B C 1
ATOM 2021 O O . GLY B 1 52 ? 20.352 51.370 9.976 1.00 25.94 52 GLY B O 1
ATOM 2022 N N . VAL B 1 53 ? 18.254 50.890 9.336 1.00 25.41 53 VAL B N 1
ATOM 2023 C CA . VAL B 1 53 ? 18.582 49.612 8.713 1.00 26.37 53 VAL B CA 1
ATOM 2024 C C . VAL B 1 53 ? 18.551 49.785 7.196 1.00 23.28 53 VAL B C 1
ATOM 2025 O O . VAL B 1 53 ? 17.496 50.124 6.649 1.00 21.91 53 VAL B O 1
ATOM 2029 N N . PRO B 1 54 ? 19.655 49.534 6.485 1.00 28.91 54 PRO B N 1
ATOM 2030 C CA . PRO B 1 54 ? 19.642 49.682 5.018 1.00 24.62 54 PRO B CA 1
ATOM 2031 C C . PRO B 1 54 ? 19.112 48.445 4.305 1.00 27.02 54 PRO B C 1
ATOM 2032 O O . PRO B 1 54 ? 19.457 47.308 4.638 1.00 29.64 54 PRO B O 1
ATOM 2036 N N . THR B 1 55 ? 18.306 48.678 3.269 1.00 31.52 55 THR B N 1
ATOM 2037 C CA . THR B 1 55 ? 17.754 47.582 2.482 1.00 27.38 55 THR B CA 1
ATOM 2038 C C . THR B 1 55 ? 18.632 47.187 1.298 1.00 31.99 55 THR B C 1
ATOM 2039 O O . THR B 1 55 ? 18.213 46.312 0.527 1.00 31.34 55 THR B O 1
ATOM 2043 N N . SER B 1 56 ? 19.783 47.848 1.100 1.00 29.87 56 SER B N 1
ATOM 2044 C CA . SER B 1 56 ? 20.750 47.470 0.078 1.00 25.63 56 SER B CA 1
ATOM 2045 C C . SER B 1 56 ? 22.117 48.030 0.440 1.00 27.03 56 SER B C 1
ATOM 2046 O O . SER B 1 56 ? 22.242 48.973 1.231 1.00 28.10 56 SER B O 1
ATOM 2049 N N . GLU B 1 57 ? 23.139 47.484 -0.221 1.00 27.37 57 GLU B N 1
ATOM 2050 C CA . GLU B 1 57 ? 24.471 48.093 -0.196 1.00 27.75 57 GLU B CA 1
ATOM 2051 C C . GLU B 1 57 ? 24.483 49.566 -0.653 1.00 30.87 57 GLU B C 1
ATOM 2052 O O . GLU B 1 57 ? 25.211 50.386 -0.077 1.00 28.17 57 GLU B O 1
ATOM 2058 N N . ARG B 1 58 ? 23.683 49.929 -1.671 1.00 32.46 58 ARG B N 1
ATOM 2059 C CA . ARG B 1 58 ? 23.760 51.287 -2.209 1.00 28.47 58 ARG B CA 1
ATOM 2060 C C . ARG B 1 58 ? 23.182 52.300 -1.217 1.00 31.94 58 ARG B C 1
ATOM 2061 O O . ARG B 1 58 ? 23.814 53.323 -0.915 1.00 31.24 58 ARG B O 1
ATOM 2069 N N . THR B 1 59 ? 22.056 51.970 -0.594 1.00 28.79 59 THR B N 1
ATOM 2070 C CA . THR B 1 59 ? 21.541 52.805 0.483 1.00 24.57 59 THR B CA 1
ATOM 2071 C C . THR B 1 59 ? 22.516 52.862 1.649 1.00 23.66 59 THR B C 1
ATOM 2072 O O . THR B 1 59 ? 22.732 53.928 2.226 1.00 28.27 59 THR B O 1
ATOM 2076 N N . ALA B 1 60 ? 23.077 51.714 2.036 1.00 24.22 60 ALA B N 1
ATOM 2077 C CA . ALA B 1 60 ? 24.019 51.662 3.150 1.00 28.47 60 ALA B CA 1
ATOM 2078 C C . ALA B 1 60 ? 25.180 52.634 2.953 1.00 36.37 60 ALA B C 1
ATOM 2079 O O . ALA B 1 60 ? 25.576 53.352 3.881 1.00 38.52 60 ALA B O 1
ATOM 2081 N N . LYS B 1 61 ? 25.749 52.651 1.749 1.00 30.13 61 LYS B N 1
ATOM 2082 C CA . LYS B 1 61 ? 26.818 53.582 1.419 1.00 31.67 61 LYS B CA 1
ATOM 2083 C C . LYS B 1 61 ? 26.369 55.026 1.586 1.00 37.02 61 LYS B C 1
ATOM 2084 O O . LYS B 1 61 ? 27.054 55.844 2.226 1.00 37.38 61 LYS B O 1
ATOM 2090 N N . LEU B 1 62 ? 25.178 55.333 1.065 1.00 32.44 62 LEU B N 1
ATOM 2091 C CA . LEU B 1 62 ? 24.645 56.686 1.127 1.00 31.99 62 LEU B CA 1
ATOM 2092 C C . LEU B 1 62 ? 24.528 57.176 2.556 1.00 33.00 62 LEU B C 1
ATOM 2093 O O . LEU B 1 62 ? 24.901 58.312 2.871 1.00 32.27 62 LEU B O 1
ATOM 2098 N N . CYS B 1 63 ? 23.973 56.335 3.429 1.00 32.90 63 CYS B N 1
ATOM 2099 C CA . CYS B 1 63 ? 23.808 56.717 4.826 1.00 32.49 63 CYS B CA 1
ATOM 2100 C C . CYS B 1 63 ? 25.150 57.041 5.471 1.00 33.08 63 CYS B C 1
ATOM 2101 O O . CYS B 1 63 ? 25.256 57.986 6.259 1.00 31.86 63 CYS B O 1
ATOM 2104 N N . LYS B 1 64 ? 26.191 56.271 5.143 1.00 34.98 64 LYS B N 1
ATOM 2105 C CA . LYS B 1 64 ? 27.480 56.457 5.803 1.00 37.95 64 LYS B CA 1
ATOM 2106 C C . LYS B 1 64 ? 28.208 57.705 5.305 1.00 41.07 64 LYS B C 1
ATOM 2107 O O . LYS B 1 64 ? 28.907 58.383 6.070 1.00 37.09 64 LYS B O 1
ATOM 2113 N N . GLU B 1 65 ? 28.119 57.973 4.000 1.00 39.16 65 GLU B N 1
ATOM 2114 C CA . GLU B 1 65 ? 28.710 59.182 3.437 1.00 34.50 65 GLU B CA 1
ATOM 2115 C C . GLU B 1 65 ? 28.057 60.458 3.971 1.00 31.41 65 GLU B C 1
ATOM 2116 O O . GLU B 1 65 ? 28.711 61.506 4.038 1.00 37.85 65 GLU B O 1
ATOM 2122 N N . LEU B 1 66 ? 26.791 60.396 4.392 1.00 31.64 66 LEU B N 1
ATOM 2123 C CA . LEU B 1 66 ? 26.063 61.597 4.798 1.00 32.98 66 LEU B CA 1
ATOM 2124 C C . LEU B 1 66 ? 25.802 61.691 6.292 1.00 33.33 66 LEU B C 1
ATOM 2125 O O . LEU B 1 66 ? 25.239 62.694 6.742 1.00 37.76 66 LEU B O 1
ATOM 2130 N N . GLY B 1 67 ? 26.214 60.692 7.061 1.00 36.40 67 GLY B N 1
ATOM 2131 C CA . GLY B 1 67 ? 26.092 60.689 8.510 1.00 38.50 67 GLY B CA 1
ATOM 2132 C C . GLY B 1 67 ? 24.766 60.236 9.079 1.00 32.44 67 GLY B C 1
ATOM 2133 O O . GLY B 1 67 ? 24.435 60.619 10.205 1.00 44.23 67 GLY B O 1
ATOM 2134 N N . VAL B 1 68 ? 24.023 59.391 8.373 1.00 27.38 68 VAL B N 1
ATOM 2135 C CA . VAL B 1 68 ? 22.845 58.736 8.932 1.00 30.50 68 VAL B CA 1
ATOM 2136 C C . VAL B 1 68 ? 23.322 57.498 9.692 1.00 32.00 68 VAL B C 1
ATOM 2137 O O . VAL B 1 68 ? 23.799 56.547 9.056 1.00 31.30 68 VAL B O 1
ATOM 2141 N N . PRO B 1 69 ? 23.191 57.461 11.024 1.00 31.51 69 PRO B N 1
ATOM 2142 C CA . PRO B 1 69 ? 23.639 56.280 11.788 1.00 34.18 69 PRO B CA 1
ATOM 2143 C C . PRO B 1 69 ? 23.017 54.978 11.284 1.00 31.90 69 PRO B C 1
ATOM 2144 O O . PRO B 1 69 ? 21.859 54.937 10.863 1.00 31.22 69 PRO B O 1
ATOM 2148 N N . LEU B 1 70 ? 23.797 53.900 11.355 1.00 27.68 70 LEU B N 1
ATOM 2149 C CA . LEU B 1 70 ? 23.410 52.604 10.835 1.00 26.41 70 LEU B CA 1
ATOM 2150 C C . LEU B 1 70 ? 23.306 51.531 11.922 1.00 29.08 70 LEU B C 1
ATOM 2151 O O . LEU B 1 70 ? 23.994 51.564 12.954 1.00 30.92 70 LEU B O 1
ATOM 2156 N N . THR B 1 71 ? 22.386 50.599 11.707 1.00 24.06 71 THR B N 1
ATOM 2157 C CA . THR B 1 71 ? 22.311 49.402 12.533 1.00 23.49 71 THR B CA 1
ATOM 2158 C C . THR B 1 71 ? 21.919 48.228 11.633 1.00 27.23 71 THR B C 1
ATOM 2159 O O . THR B 1 71 ? 21.914 48.345 10.405 1.00 31.66 71 THR B O 1
ATOM 2163 N N . THR B 1 72 ? 21.660 47.076 12.246 1.00 27.48 72 THR B N 1
ATOM 2164 C CA . THR B 1 72 ? 21.317 45.838 11.561 1.00 28.38 72 THR B CA 1
ATOM 2165 C C . THR B 1 72 ? 20.040 45.296 12.175 1.00 32.19 72 THR B C 1
ATOM 2166 O O . THR B 1 72 ? 19.668 45.650 13.297 1.00 28.62 72 THR B O 1
ATOM 2170 N N . LEU B 1 73 ? 19.341 44.441 11.417 1.00 30.74 73 LEU B N 1
ATOM 2171 C CA . LEU B 1 73 ? 18.212 43.760 12.038 1.00 34.17 73 LEU B CA 1
ATOM 2172 C C . LEU B 1 73 ? 18.651 42.778 13.118 1.00 36.03 73 LEU B C 1
ATOM 2173 O O . LEU B 1 73 ? 17.917 42.581 14.088 1.00 34.62 73 LEU B O 1
ATOM 2178 N N . ASP B 1 74 ? 19.862 42.240 13.045 1.00 39.98 74 ASP B N 1
ATOM 2179 C CA . ASP B 1 74 ? 20.341 41.418 14.153 1.00 43.00 74 ASP B CA 1
ATOM 2180 C C . ASP B 1 74 ? 20.488 42.233 15.426 1.00 39.32 74 ASP B C 1
ATOM 2181 O O . ASP B 1 74 ? 20.126 41.773 16.507 1.00 46.10 74 ASP B O 1
ATOM 2186 N N . GLU B 1 75 ? 21.042 43.437 15.330 1.00 34.93 75 GLU B N 1
ATOM 2187 C CA . GLU B 1 75 ? 21.199 44.241 16.538 1.00 37.41 75 GLU B CA 1
ATOM 2188 C C . GLU B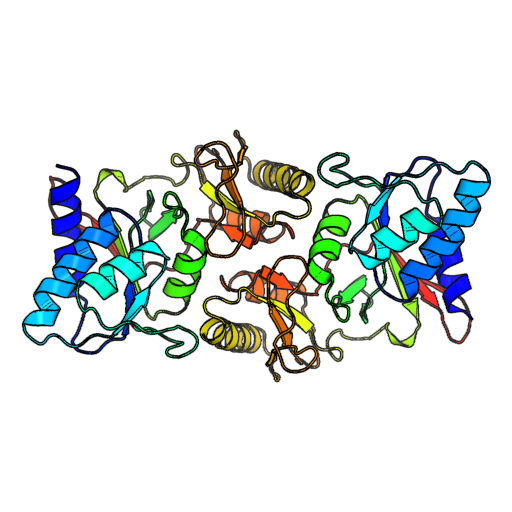 1 75 ? 19.904 44.964 16.896 1.00 37.68 75 GLU B C 1
ATOM 2189 O O . GLU B 1 75 ? 19.651 45.242 18.073 1.00 40.74 75 GLU B O 1
ATOM 2195 N N . THR B 1 76 ? 19.064 45.261 15.902 1.00 34.01 76 THR B N 1
ATOM 2196 C CA . THR B 1 76 ? 17.851 46.063 16.080 1.00 30.86 76 THR B CA 1
ATOM 2197 C C . THR B 1 76 ? 16.705 45.354 15.381 1.00 30.23 76 THR B C 1
ATOM 2198 O O . THR B 1 76 ? 16.240 45.783 14.318 1.00 32.22 76 THR B O 1
ATOM 2202 N N . PRO B 1 77 ? 16.197 44.278 15.974 1.00 34.24 77 PRO B N 1
ATOM 2203 C CA . PRO B 1 77 ? 15.289 43.394 15.237 1.00 33.17 77 PRO B CA 1
ATOM 2204 C C . PRO B 1 77 ? 13.896 43.966 15.008 1.00 33.05 77 PRO B C 1
ATOM 2205 O O . PRO B 1 77 ? 13.179 43.431 14.162 1.00 35.62 77 PRO B O 1
ATOM 2209 N N . HIS B 1 78 ? 13.478 45.010 15.714 1.00 36.73 78 HIS B N 1
ATOM 2210 C CA . HIS B 1 78 ? 12.173 45.617 15.487 1.00 30.74 78 HIS B CA 1
ATOM 2211 C C . HIS B 1 78 ? 12.347 47.097 15.165 1.00 30.09 78 HIS B C 1
ATOM 2212 O O . HIS B 1 78 ? 13.070 47.812 15.867 1.00 35.23 78 HIS B O 1
ATOM 2219 N N . LEU B 1 79 ? 11.657 47.570 14.117 1.00 28.90 79 LEU B N 1
ATOM 2220 C CA . LEU B 1 79 ? 11.754 48.965 13.681 1.00 31.08 79 LEU B CA 1
ATOM 2221 C C . LEU B 1 79 ? 10.423 49.684 13.838 1.00 26.06 79 LEU B C 1
ATOM 2222 O O . LEU B 1 79 ? 9.354 49.065 13.898 1.00 24.19 79 LEU B O 1
ATOM 2227 N N . ASP B 1 80 ? 10.519 51.007 13.921 1.00 26.65 80 ASP B N 1
ATOM 2228 C CA . ASP B 1 80 ? 9.345 51.853 14.064 1.00 27.63 80 ASP B CA 1
ATOM 2229 C C . ASP B 1 80 ? 8.717 52.137 12.709 1.00 32.82 80 ASP B C 1
ATOM 2230 O O . ASP B 1 80 ? 7.486 52.071 12.555 1.00 34.13 80 ASP B O 1
ATOM 2235 N N . LEU B 1 81 ? 9.550 52.383 11.702 1.00 30.20 81 LEU B N 1
ATOM 2236 C CA . LEU B 1 81 ? 9.053 52.897 10.438 1.00 27.22 81 LEU B CA 1
ATOM 2237 C C . LEU B 1 81 ? 10.030 52.523 9.334 1.00 29.15 81 LEU B C 1
ATOM 2238 O O . LEU B 1 81 ? 11.243 52.614 9.527 1.00 34.66 81 LEU B O 1
ATOM 2243 N N . THR B 1 82 ? 9.501 52.034 8.217 1.00 24.20 82 THR B N 1
ATOM 2244 C CA . THR B 1 82 ? 10.237 51.921 6.971 1.00 26.20 82 THR B CA 1
ATOM 2245 C C . THR B 1 82 ? 9.659 52.917 5.963 1.00 28.04 82 THR B C 1
ATOM 2246 O O . THR B 1 82 ? 8.435 53.082 5.855 1.00 25.96 82 THR B O 1
ATOM 2250 N N . VAL B 1 83 ? 10.552 53.588 5.240 1.00 23.59 83 VAL B N 1
ATOM 2251 C CA . VAL B 1 83 ? 10.208 54.536 4.194 1.00 24.11 83 VAL B CA 1
ATOM 2252 C C . VAL B 1 83 ? 10.907 54.049 2.938 1.00 23.31 83 VAL B C 1
ATOM 2253 O O . VAL B 1 83 ? 12.121 53.824 2.959 1.00 26.58 83 VAL B O 1
ATOM 2257 N N . ASP B 1 84 ? 10.161 53.917 1.844 1.00 24.54 84 ASP B N 1
ATOM 2258 C CA . ASP B 1 84 ? 10.697 53.295 0.637 1.00 22.87 84 ASP B CA 1
ATOM 2259 C C . ASP B 1 84 ? 9.788 53.629 -0.529 1.00 22.12 84 ASP B C 1
ATOM 2260 O O . ASP B 1 84 ? 8.635 54.037 -0.351 1.00 29.93 84 ASP B O 1
ATOM 2265 N N . GLY B 1 85 ? 10.338 53.461 -1.729 1.00 21.10 85 GLY B N 1
ATOM 2266 C CA . GLY B 1 85 ? 9.590 53.654 -2.948 1.00 27.91 85 GLY B CA 1
ATOM 2267 C C . GLY B 1 85 ? 8.807 52.413 -3.353 1.00 30.30 85 GLY B C 1
ATOM 2268 O O . GLY B 1 85 ? 8.692 51.435 -2.615 1.00 33.24 85 GLY B O 1
ATOM 2269 N N . ALA B 1 86 ? 8.263 52.471 -4.565 1.00 33.25 86 ALA B N 1
ATOM 2270 C CA . ALA B 1 86 ? 7.433 51.395 -5.084 1.00 29.47 86 ALA B CA 1
ATOM 2271 C C . ALA B 1 86 ? 7.282 51.575 -6.593 1.00 29.78 86 ALA B C 1
ATOM 2272 O O . ALA B 1 86 ? 7.461 52.672 -7.132 1.00 34.18 86 ALA B O 1
ATOM 2274 N N . ASP B 1 87 ? 7.031 50.475 -7.287 1.00 23.45 87 ASP B N 1
ATOM 2275 C CA . ASP B 1 87 ? 6.786 50.599 -8.713 1.00 24.23 87 ASP B CA 1
ATOM 2276 C C . ASP B 1 87 ? 5.327 50.903 -9.015 1.00 24.17 87 ASP B C 1
ATOM 2277 O O . ASP B 1 87 ? 5.038 51.659 -9.957 1.00 25.90 87 ASP B O 1
ATOM 2282 N N . GLU B 1 88 ? 4.413 50.411 -8.178 1.00 22.71 88 GLU B N 1
ATOM 2283 C CA . GLU B 1 88 ? 2.984 50.601 -8.361 1.00 23.70 88 GLU B CA 1
ATOM 2284 C C . GLU B 1 88 ? 2.312 50.607 -7.007 1.00 23.69 88 GLU B C 1
ATOM 2285 O O . GLU B 1 88 ? 2.517 49.698 -6.196 1.00 23.74 88 GLU B O 1
ATOM 2291 N N . VAL B 1 89 ? 1.411 51.561 -6.826 1.00 23.17 89 VAL B N 1
ATOM 2292 C CA . VAL B 1 89 ? 0.599 51.648 -5.621 1.00 26.57 89 VAL B CA 1
ATOM 2293 C C . VAL B 1 89 ? -0.845 51.636 -6.090 1.00 22.84 89 VAL B C 1
ATOM 2294 O O . VAL B 1 89 ? -1.183 52.306 -7.073 1.00 26.33 89 VAL B O 1
ATOM 2298 N N . ASP B 1 90 ? -1.658 50.810 -5.461 1.00 22.03 90 ASP B N 1
ATOM 2299 C CA . ASP B 1 90 ? -3.075 50.742 -5.741 1.00 24.52 90 ASP B CA 1
ATOM 2300 C C . ASP B 1 90 ? -3.793 51.332 -4.541 1.00 26.53 90 ASP B C 1
ATOM 2301 O O . ASP B 1 90 ? -3.157 51.722 -3.552 1.00 30.79 90 ASP B O 1
ATOM 2306 N N . THR B 1 91 ? -5.109 51.424 -4.639 1.00 24.99 91 THR B N 1
ATOM 2307 C CA . THR B 1 91 ? -5.842 52.188 -3.645 1.00 31.23 91 THR B CA 1
ATOM 2308 C C . THR B 1 91 ? -6.040 51.471 -2.312 1.00 29.38 91 THR B C 1
ATOM 2309 O O . THR B 1 91 ? -6.399 52.124 -1.342 1.00 34.70 91 THR B O 1
ATOM 2313 N N . ASN B 1 92 ? -5.765 50.173 -2.227 1.00 30.10 92 ASN B N 1
ATOM 2314 C CA . ASN B 1 92 ? -5.640 49.491 -0.941 1.00 28.32 92 ASN B CA 1
ATOM 2315 C C . ASN B 1 92 ? -4.246 49.680 -0.340 1.00 28.56 92 ASN B C 1
ATOM 2316 O O . ASN B 1 92 ? -3.947 49.098 0.704 1.00 33.96 92 ASN B O 1
ATOM 2321 N N . LEU B 1 93 ? -3.380 50.433 -1.020 1.00 28.85 93 LEU B N 1
ATOM 2322 C CA . LEU B 1 93 ? -1.986 50.617 -0.633 1.00 27.04 93 LEU B CA 1
ATOM 2323 C C . LEU B 1 93 ? -1.252 49.281 -0.658 1.00 28.23 93 LEU B C 1
ATOM 2324 O O . LEU B 1 93 ? -0.339 49.020 0.131 1.00 28.16 93 LEU B O 1
ATOM 2329 N N . SER B 1 94 ? -1.686 48.418 -1.569 1.00 29.60 94 SER B N 1
ATOM 2330 C CA . SER B 1 94 ? -0.941 47.240 -1.952 1.00 22.84 94 SER B CA 1
ATOM 2331 C C . SER B 1 94 ? 0.023 47.734 -2.997 1.00 24.60 94 SER B C 1
ATOM 2332 O O . SER B 1 94 ? -0.299 48.646 -3.758 1.00 26.13 94 SER B O 1
ATOM 2335 N N . LEU B 1 95 ? 1.216 47.172 -2.999 1.00 24.05 95 LEU B N 1
ATOM 2336 C CA . LEU B 1 95 ? 2.273 47.645 -3.860 1.00 20.53 95 LEU B CA 1
ATOM 2337 C C . LEU B 1 95 ? 2.806 46.511 -4.720 1.00 22.79 95 LEU B C 1
ATOM 2338 O O . LEU B 1 95 ? 2.672 45.325 -4.385 1.00 20.04 95 LEU B O 1
ATOM 2343 N N . ILE B 1 96 ? 3.388 46.891 -5.853 1.00 24.49 96 ILE B N 1
ATOM 2344 C CA . ILE B 1 96 ? 4.379 46.073 -6.535 1.00 23.14 96 ILE B CA 1
ATOM 2345 C C . ILE B 1 96 ? 5.733 46.731 -6.304 1.00 23.28 96 ILE B C 1
ATOM 2346 O O . ILE B 1 96 ? 5.890 47.939 -6.536 1.00 21.94 96 ILE B O 1
ATOM 2351 N N . LYS B 1 97 ? 6.706 45.950 -5.827 1.00 22.89 97 LYS B N 1
ATOM 2352 C CA . LYS B 1 97 ? 8.056 46.444 -5.587 1.00 19.98 97 LYS B CA 1
ATOM 2353 C C . LYS B 1 97 ? 9.028 45.503 -6.271 1.00 21.11 97 LYS B C 1
ATOM 2354 O O . LYS B 1 97 ? 8.630 44.469 -6.806 1.00 24.74 97 LYS B O 1
ATOM 2360 N N . GLY B 1 98 ? 10.302 45.886 -6.291 1.00 26.25 98 GLY B N 1
ATOM 2361 C CA . GLY B 1 98 ? 11.365 45.029 -6.784 1.00 24.62 98 GLY B CA 1
ATOM 2362 C C . GLY B 1 98 ? 11.839 45.288 -8.201 1.00 32.52 98 GLY B C 1
ATOM 2363 O O . GLY B 1 98 ? 12.658 44.509 -8.708 1.00 29.01 98 GLY B O 1
ATOM 2364 N N . GLY B 1 99 ? 11.392 46.378 -8.842 1.00 26.99 99 GLY B N 1
ATOM 2365 C CA . GLY B 1 99 ? 11.988 46.776 -10.106 1.00 19.94 99 GLY B CA 1
ATOM 2366 C C . GLY B 1 99 ? 13.464 47.025 -9.952 1.00 23.56 99 GLY B C 1
ATOM 2367 O O . GLY B 1 99 ? 14.233 46.826 -10.888 1.00 23.78 99 GLY B O 1
ATOM 2368 N N . GLY B 1 100 ? 13.873 47.493 -8.779 1.00 29.33 100 GLY B N 1
ATOM 2369 C CA . GLY B 1 100 ? 15.260 47.666 -8.394 1.00 29.83 100 GLY B CA 1
ATOM 2370 C C . GLY B 1 100 ? 16.034 46.451 -7.899 1.00 30.13 100 GLY B C 1
ATOM 2371 O O . GLY B 1 100 ? 17.229 46.583 -7.612 1.00 30.36 100 GLY B O 1
ATOM 2372 N N . GLY B 1 101 ? 15.418 45.281 -7.748 1.00 29.15 101 GLY B N 1
ATOM 2373 C CA . GLY B 1 101 ? 16.214 44.124 -7.373 1.00 27.69 101 GLY B CA 1
ATOM 2374 C C . GLY B 1 101 ? 16.501 43.985 -5.891 1.00 31.45 101 GLY B C 1
ATOM 2375 O O . GLY B 1 101 ? 17.267 43.096 -5.496 1.00 30.68 101 GLY B O 1
ATOM 2376 N N . ALA B 1 102 ? 15.946 44.862 -5.056 1.00 30.47 102 ALA B N 1
ATOM 2377 C CA . ALA B 1 102 ? 16.145 44.803 -3.613 1.00 25.49 102 ALA B CA 1
ATOM 2378 C C . ALA B 1 102 ? 14.880 44.334 -2.895 1.00 29.74 102 ALA B C 1
ATOM 2379 O O . ALA B 1 102 ? 14.680 44.649 -1.722 1.00 25.58 102 ALA B O 1
ATOM 2381 N N . LEU B 1 103 ? 14.006 43.614 -3.601 1.00 28.26 103 LEU B N 1
ATOM 2382 C CA . LEU B 1 103 ? 12.686 43.253 -3.087 1.00 22.18 103 LEU B CA 1
ATOM 2383 C C . LEU B 1 103 ? 12.746 42.495 -1.769 1.00 22.07 103 LEU B C 1
ATOM 2384 O O . LEU B 1 103 ? 11.952 42.760 -0.866 1.00 26.12 103 LEU B O 1
ATOM 2389 N N . LEU B 1 104 ? 13.688 41.576 -1.610 1.00 24.59 104 LEU B N 1
ATOM 2390 C CA . LEU B 1 104 ? 13.636 40.745 -0.412 1.00 22.77 104 LEU B CA 1
ATOM 2391 C C . LEU B 1 104 ? 14.027 41.544 0.831 1.00 25.11 104 LEU B C 1
ATOM 2392 O O . LEU B 1 104 ? 13.273 41.590 1.816 1.00 22.31 104 LEU B O 1
ATOM 2397 N N . ARG B 1 105 ? 15.194 42.197 0.796 1.00 22.57 105 ARG B N 1
ATOM 2398 C CA . ARG B 1 105 ? 15.594 43.018 1.931 1.00 22.81 105 ARG B CA 1
ATOM 2399 C C . ARG B 1 105 ? 14.550 44.091 2.229 1.00 21.44 105 ARG B C 1
ATOM 2400 O O . ARG B 1 105 ? 14.282 44.390 3.397 1.00 21.20 105 ARG B O 1
ATOM 2408 N N . GLU B 1 106 ? 13.900 44.631 1.195 1.00 20.63 106 GLU B N 1
ATOM 2409 C CA . GLU B 1 106 ? 12.826 45.584 1.438 1.00 19.68 106 GLU B CA 1
ATOM 2410 C C . GLU B 1 106 ? 11.650 44.922 2.169 1.00 24.07 106 GLU B C 1
ATOM 2411 O O . GLU B 1 106 ? 11.114 45.502 3.122 1.00 24.82 106 GLU B O 1
ATOM 2417 N N . LYS B 1 107 ? 11.245 43.701 1.770 1.00 24.42 107 LYS B N 1
ATOM 2418 C CA . LYS B 1 107 ? 10.135 43.050 2.468 1.00 24.51 107 LYS B CA 1
ATOM 2419 C C . LYS B 1 107 ? 10.501 42.767 3.919 1.00 21.84 107 LYS B C 1
ATOM 2420 O O . LYS B 1 107 ? 9.736 43.073 4.838 1.00 22.77 107 LYS B O 1
ATOM 2426 N N . ILE B 1 108 ? 11.691 42.220 4.141 1.00 22.43 108 ILE B N 1
ATOM 2427 C CA . ILE B 1 108 ? 12.115 41.842 5.484 1.00 23.37 108 ILE B CA 1
ATOM 2428 C C . ILE B 1 108 ? 12.161 43.053 6.405 1.00 26.68 108 ILE B C 1
ATOM 2429 O O . ILE B 1 108 ? 11.645 43.010 7.536 1.00 33.52 108 ILE B O 1
ATOM 2434 N N . VAL B 1 109 ? 12.748 44.158 5.930 1.00 24.57 109 VAL B N 1
ATOM 2435 C CA . VAL B 1 109 ? 12.825 45.379 6.733 1.00 25.91 109 VAL B CA 1
ATOM 2436 C C . VAL B 1 109 ? 11.437 45.942 6.998 1.00 24.56 109 VAL B C 1
ATOM 2437 O O . VAL B 1 109 ? 11.120 46.333 8.124 1.00 24.06 109 VAL B O 1
ATOM 2441 N N . ALA B 1 110 ? 10.609 46.041 5.957 1.00 24.38 110 ALA B N 1
ATOM 2442 C CA . ALA B 1 110 ? 9.254 46.552 6.136 1.00 25.37 110 ALA B CA 1
ATOM 2443 C C . ALA B 1 110 ? 8.427 45.644 7.051 1.00 26.60 110 ALA B C 1
ATOM 2444 O O . ALA B 1 110 ? 7.690 46.128 7.926 1.00 23.46 110 ALA B O 1
ATOM 2446 N N . ALA B 1 111 ? 8.555 44.322 6.880 1.00 23.91 111 ALA B N 1
ATOM 2447 C CA . ALA B 1 111 ? 7.809 43.394 7.722 1.00 19.26 111 ALA B CA 1
ATOM 2448 C C . ALA B 1 111 ? 8.265 43.442 9.168 1.00 21.11 111 ALA B C 1
ATOM 2449 O O . ALA B 1 111 ? 7.482 43.098 10.055 1.00 23.66 111 ALA B O 1
ATOM 2451 N N . ALA B 1 112 ? 9.520 43.843 9.432 1.00 21.67 112 ALA B N 1
ATOM 2452 C CA . ALA B 1 112 ? 10.036 44.016 10.795 1.00 18.72 112 ALA B CA 1
ATOM 2453 C C . ALA B 1 112 ? 9.623 45.333 11.447 1.00 25.61 112 ALA B C 1
ATOM 2454 O O . ALA B 1 112 ? 10.111 45.633 12.538 1.00 27.45 112 ALA B O 1
ATOM 2456 N N . SER B 1 113 ? 8.763 46.131 10.808 1.00 25.99 113 SER B N 1
ATOM 2457 C CA . SER B 1 113 ? 8.443 47.483 11.254 1.00 26.73 113 SER B CA 1
ATOM 2458 C C . SER B 1 113 ? 6.978 47.657 11.645 1.00 28.87 113 SER B C 1
ATOM 2459 O O . SER B 1 113 ? 6.079 47.027 11.067 1.00 31.52 113 SER B O 1
ATOM 2462 N N . ASP B 1 114 ? 6.747 48.607 12.572 1.00 33.63 114 ASP B N 1
ATOM 2463 C CA . ASP B 1 114 ? 5.390 48.967 12.998 1.00 34.94 114 ASP B CA 1
ATOM 2464 C C . ASP B 1 114 ? 4.572 49.566 11.866 1.00 33.45 114 ASP B C 1
ATOM 2465 O O . ASP B 1 114 ? 3.363 49.315 11.768 1.00 31.39 114 ASP B O 1
ATOM 2470 N N . ALA B 1 115 ? 5.218 50.310 10.974 1.00 30.15 115 ALA B N 1
ATOM 2471 C CA . ALA B 1 115 ? 4.506 50.975 9.896 1.00 37.16 115 ALA B CA 1
ATOM 2472 C C . ALA B 1 115 ? 5.484 51.181 8.748 1.00 30.61 115 ALA B C 1
ATOM 2473 O O . ALA B 1 115 ? 6.699 51.198 8.945 1.00 30.11 115 ALA B O 1
ATOM 2475 N N . MET B 1 116 ? 4.938 51.275 7.536 1.00 27.98 116 MET B N 1
ATOM 2476 C CA . MET B 1 116 ? 5.717 51.564 6.340 1.00 27.62 116 MET B CA 1
ATOM 2477 C C . MET B 1 116 ? 5.076 52.708 5.569 1.00 32.09 116 MET B C 1
ATOM 2478 O O . MET B 1 116 ? 3.882 52.658 5.254 1.00 33.54 116 MET B O 1
ATOM 2483 N N . ILE B 1 117 ? 5.876 53.716 5.236 1.00 27.94 117 ILE B N 1
ATOM 2484 C CA . ILE B 1 117 ? 5.452 54.839 4.413 1.00 23.79 117 ILE B CA 1
ATOM 2485 C C . ILE B 1 117 ? 6.071 54.657 3.038 1.00 25.10 117 ILE B C 1
ATOM 2486 O O . ILE B 1 117 ? 7.236 54.268 2.914 1.00 27.17 117 ILE B O 1
ATOM 2491 N N . VAL B 1 118 ? 5.290 54.901 2.011 1.00 25.37 118 VAL B N 1
ATOM 2492 C CA . VAL B 1 118 ? 5.780 54.852 0.642 1.00 28.71 118 VAL B CA 1
ATOM 2493 C C . VAL B 1 118 ? 5.933 56.270 0.110 1.00 27.66 118 VAL B C 1
ATOM 2494 O O . VAL B 1 118 ? 5.226 57.193 0.525 1.00 28.90 118 VAL B O 1
ATOM 2498 N N . ILE B 1 119 ? 6.850 56.433 -0.839 1.00 31.37 119 ILE B N 1
ATOM 2499 C CA . ILE B 1 119 ? 7.043 57.679 -1.572 1.00 30.68 119 ILE B CA 1
ATOM 2500 C C . ILE B 1 119 ? 6.999 57.346 -3.055 1.00 30.79 119 ILE B C 1
ATOM 2501 O O . ILE B 1 119 ? 7.849 56.592 -3.552 1.00 37.40 119 ILE B O 1
ATOM 2506 N N . ALA B 1 120 ? 6.060 57.965 -3.770 1.00 29.06 120 ALA B N 1
ATOM 2507 C CA . ALA B 1 120 ? 5.900 57.734 -5.199 1.00 31.23 120 ALA B CA 1
ATOM 2508 C C . ALA B 1 120 ? 5.356 58.995 -5.867 1.00 28.58 120 ALA B C 1
ATOM 2509 O O . ALA B 1 120 ? 4.901 59.933 -5.213 1.00 30.98 120 ALA B O 1
ATOM 2511 N N . ASP B 1 121 ? 5.498 59.049 -7.176 1.00 28.28 121 ASP B N 1
ATOM 2512 C CA . ASP B 1 121 ? 4.833 60.042 -8.004 1.00 30.31 121 ASP B CA 1
ATOM 2513 C C . ASP B 1 121 ? 3.485 59.520 -8.504 1.00 33.49 121 ASP B C 1
ATOM 2514 O O . ASP B 1 121 ? 3.212 58.316 -8.483 1.00 38.60 121 ASP B O 1
ATOM 2519 N N . SER B 1 122 ? 2.672 60.440 -9.021 1.00 36.79 122 SER B N 1
ATOM 2520 C CA . SER B 1 122 ? 1.339 60.120 -9.510 1.00 35.84 122 SER B CA 1
ATOM 2521 C C . SER B 1 122 ? 1.295 58.995 -10.535 1.00 33.16 122 SER B C 1
ATOM 2522 O O . SER B 1 122 ? 0.359 58.200 -10.554 1.00 34.70 122 SER B O 1
ATOM 2525 N N . SER B 1 123 ? 2.330 58.866 -11.352 1.00 37.41 123 SER B N 1
ATOM 2526 C CA . SER B 1 123 ? 2.337 57.822 -12.371 1.00 33.16 123 SER B CA 1
ATOM 2527 C C . SER B 1 123 ? 2.349 56.406 -11.787 1.00 33.89 123 SER B C 1
ATOM 2528 O O . SER B 1 123 ? 1.846 55.486 -12.443 1.00 27.04 123 SER B O 1
ATOM 2531 N N . LYS B 1 124 ? 2.844 56.211 -10.555 1.00 32.86 124 LYS B N 1
ATOM 2532 C CA . LYS B 1 124 ? 2.891 54.882 -9.949 1.00 29.11 124 LYS B CA 1
ATOM 2533 C C . LYS B 1 124 ? 1.560 54.451 -9.335 1.00 31.72 124 LYS B C 1
ATOM 2534 O O . LYS B 1 124 ? 1.414 53.275 -8.967 1.00 29.21 124 LYS B O 1
ATOM 2540 N N . VAL B 1 125 ? 0.597 55.363 -9.212 1.00 30.79 125 VAL B N 1
ATOM 2541 C CA . VAL B 1 125 ? -0.697 55.060 -8.619 1.00 26.65 125 VAL B CA 1
ATOM 2542 C C . VAL B 1 125 ? -1.630 54.552 -9.698 1.00 27.31 125 VAL B C 1
ATOM 2543 O O . VAL B 1 125 ? -1.850 55.218 -10.712 1.00 31.29 125 VAL B O 1
ATOM 2547 N N . VAL B 1 126 ? -2.191 53.377 -9.477 1.00 23.53 126 VAL B N 1
ATOM 2548 C CA . VAL B 1 126 ? -2.926 52.685 -10.518 1.00 24.76 126 VAL B CA 1
ATOM 2549 C C . VAL B 1 126 ? -4.276 52.262 -9.983 1.00 23.98 126 VAL B C 1
ATOM 2550 O O . VAL B 1 126 ? -4.449 52.068 -8.777 1.00 26.04 126 VAL B O 1
ATOM 2554 N N . GLU B 1 127 ? -5.237 52.113 -10.898 1.00 22.79 127 GLU B N 1
ATOM 2555 C CA . GLU B 1 127 ? -6.485 51.440 -10.553 1.00 25.19 127 GLU B CA 1
ATOM 2556 C C . GLU B 1 127 ? -6.219 49.994 -10.116 1.00 22.12 127 GLU B C 1
ATOM 2557 O O . GLU B 1 127 ? -6.523 49.601 -8.983 1.00 25.10 127 GLU B O 1
ATOM 2563 N N . THR B 1 128 ? -5.517 49.235 -10.946 1.00 25.85 128 THR B N 1
ATOM 2564 C CA . THR B 1 128 ? -5.306 47.819 -10.711 1.00 26.06 128 THR B CA 1
ATOM 2565 C C . THR B 1 128 ? -3.824 47.525 -10.861 1.00 25.39 128 THR B C 1
ATOM 2566 O O . THR B 1 128 ? -3.199 47.947 -11.838 1.00 27.55 128 THR B O 1
ATOM 2570 N N . LEU B 1 129 ? -3.254 46.837 -9.880 1.00 28.74 129 LEU B N 1
ATOM 2571 C CA . LEU B 1 129 ? -1.840 46.498 -9.969 1.00 26.90 129 LEU B CA 1
ATOM 2572 C C . LEU B 1 129 ? -1.644 45.534 -11.121 1.00 26.23 129 LEU B C 1
ATOM 2573 O O . LEU B 1 129 ? -2.521 44.717 -11.424 1.00 28.59 129 LEU B O 1
ATOM 2578 N N . GLY B 1 130 ? -0.490 45.625 -11.767 1.00 23.51 130 GLY B N 1
ATOM 2579 C CA . GLY B 1 130 ? -0.123 44.525 -12.632 1.00 22.90 130 GLY B CA 1
ATOM 2580 C C . GLY B 1 130 ? 0.430 44.887 -13.989 1.00 26.85 130 GLY B C 1
ATOM 2581 O O . GLY B 1 130 ? 0.968 44.026 -14.689 1.00 29.72 130 GLY B O 1
ATOM 2582 N N . ARG B 1 131 ? 0.295 46.150 -14.395 1.00 31.31 131 ARG B N 1
ATOM 2583 C CA . ARG B 1 131 ? 0.915 46.543 -15.648 1.00 33.57 131 ARG B CA 1
ATOM 2584 C C . ARG B 1 131 ? 2.437 46.516 -15.513 1.00 28.77 131 ARG B C 1
ATOM 2585 O O . ARG B 1 131 ? 3.147 46.048 -16.414 1.00 33.17 131 ARG B O 1
ATOM 2593 N N . PHE B 1 132 ? 2.952 46.925 -14.364 1.00 18.90 132 PHE B N 1
ATOM 2594 C CA . PHE B 1 132 ? 4.357 46.688 -14.082 1.00 25.65 132 PHE B CA 1
ATOM 2595 C C . PHE B 1 132 ? 4.579 45.192 -13.843 1.00 25.00 132 PHE B C 1
ATOM 2596 O O . PHE B 1 132 ? 3.853 44.571 -13.051 1.00 22.88 132 PHE B O 1
ATOM 2604 N N . PRO B 1 133 ? 5.544 44.572 -14.509 1.00 26.15 133 PRO B N 1
ATOM 2605 C CA . PRO B 1 133 ? 5.744 43.126 -14.323 1.00 23.51 133 PRO B CA 1
ATOM 2606 C C . PRO B 1 133 ? 6.103 42.803 -12.881 1.00 24.68 133 PRO B C 1
ATOM 2607 O O . PRO B 1 133 ? 6.904 43.507 -12.260 1.00 24.82 133 PRO B O 1
ATOM 2611 N N . LEU B 1 134 ? 5.501 41.716 -12.348 1.00 22.33 134 LEU B N 1
ATOM 2612 C CA . LEU B 1 134 ? 5.658 41.340 -10.945 1.00 22.24 134 LEU B CA 1
ATOM 2613 C C . LEU B 1 134 ? 6.972 40.617 -10.715 1.00 18.79 134 LEU B C 1
ATOM 2614 O O . LEU B 1 134 ? 7.120 39.477 -11.16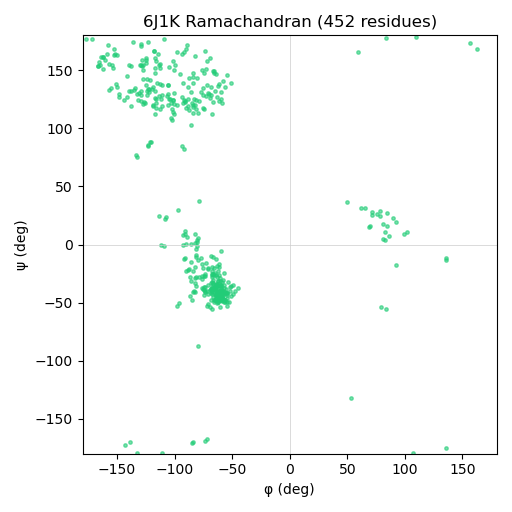1 1.00 22.70 134 LEU B O 1
ATOM 2619 N N . PRO B 1 135 ? 7.924 41.191 -9.984 1.00 19.43 135 PRO B N 1
ATOM 2620 C CA . PRO B 1 135 ? 9.163 40.441 -9.699 1.00 25.65 135 PRO B CA 1
ATOM 2621 C C . PRO B 1 135 ? 8.919 39.299 -8.717 1.00 21.86 135 PRO B C 1
ATOM 2622 O O . PRO B 1 135 ? 8.333 39.484 -7.650 1.00 20.72 135 PRO B O 1
ATOM 2626 N N . VAL B 1 136 ? 9.405 38.118 -9.084 1.00 19.86 136 VAL B N 1
ATOM 2627 C CA . VAL B 1 136 ? 9.314 36.916 -8.263 1.00 20.56 136 VAL B CA 1
ATOM 2628 C C . VAL B 1 136 ? 10.716 36.333 -8.079 1.00 25.00 136 VAL B C 1
ATOM 2629 O O . VAL B 1 136 ? 11.410 36.013 -9.055 1.00 22.57 136 VAL B O 1
ATOM 2633 N N . GLU B 1 137 ? 11.127 36.218 -6.825 1.00 26.25 137 GLU B N 1
ATOM 2634 C CA . GLU B 1 137 ? 12.471 35.812 -6.472 1.00 23.92 137 GLU B CA 1
ATOM 2635 C C . GLU B 1 137 ? 12.513 34.297 -6.313 1.00 26.33 137 GLU B C 1
ATOM 2636 O O . GLU B 1 137 ? 11.751 33.719 -5.532 1.00 26.85 137 GLU B O 1
ATOM 2642 N N . VAL B 1 138 ? 13.394 33.650 -7.075 1.00 29.97 138 VAL B N 1
ATOM 2643 C CA . VAL B 1 138 ? 13.444 32.196 -7.175 1.00 26.99 138 VAL B CA 1
ATOM 2644 C C . VAL B 1 138 ? 14.851 31.684 -6.908 1.00 27.46 138 VAL B C 1
ATOM 2645 O O . VAL B 1 138 ? 15.851 32.381 -7.110 1.00 27.33 138 VAL B O 1
ATOM 2649 N N . ASN B 1 139 ? 14.900 30.435 -6.447 1.00 34.22 139 ASN B N 1
ATOM 2650 C CA . ASN B 1 139 ? 16.154 29.713 -6.287 1.00 34.35 139 ASN B CA 1
ATOM 2651 C C . ASN B 1 139 ? 16.645 29.299 -7.666 1.00 33.15 139 ASN B C 1
ATOM 2652 O O . ASN B 1 139 ? 15.834 29.025 -8.564 1.00 33.64 139 ASN B O 1
ATOM 2657 N N . ARG B 1 140 ? 17.970 29.256 -7.842 1.00 32.41 140 ARG B N 1
ATOM 2658 C CA . ARG B 1 140 ? 18.504 28.800 -9.124 1.00 33.13 140 ARG B CA 1
ATOM 2659 C C . ARG B 1 140 ? 18.357 27.281 -9.308 1.00 27.72 140 ARG B C 1
ATOM 2660 O O . ARG B 1 140 ? 18.256 26.809 -10.444 1.00 31.84 140 ARG B O 1
ATOM 2668 N N . PHE B 1 141 ? 18.323 26.497 -8.217 1.00 26.37 141 PHE B N 1
ATOM 2669 C CA . PHE B 1 141 ? 17.996 25.078 -8.386 1.00 29.48 141 PHE B CA 1
ATOM 2670 C C . PHE B 1 141 ? 16.539 24.912 -8.801 1.00 31.92 141 PHE B C 1
ATOM 2671 O O . PHE B 1 141 ? 15.630 25.425 -8.147 1.00 31.82 141 PHE B O 1
ATOM 2679 N N . GLY B 1 142 ? 16.315 24.153 -9.867 1.00 35.33 142 GLY B N 1
ATOM 2680 C CA . GLY B 1 142 ? 14.977 23.837 -10.351 1.00 29.64 142 GLY B CA 1
ATOM 2681 C C . GLY B 1 142 ? 14.212 24.965 -11.013 1.00 34.60 142 GLY B C 1
ATOM 2682 O O . GLY B 1 142 ? 12.977 24.914 -11.052 1.00 33.98 142 GLY B O 1
ATOM 2683 N N . LEU B 1 143 ? 14.907 25.962 -11.580 1.00 34.33 143 LEU B N 1
ATOM 2684 C CA . LEU B 1 143 ? 14.238 27.076 -12.258 1.00 28.71 143 LEU B CA 1
ATOM 2685 C C . LEU B 1 143 ? 13.210 26.615 -13.289 1.00 32.77 143 LEU B C 1
ATOM 2686 O O . LEU B 1 143 ? 12.095 27.138 -13.339 1.00 35.84 143 LEU B O 1
ATOM 2691 N N . GLY B 1 144 ? 13.547 25.628 -14.108 1.00 34.42 144 GLY B N 1
ATOM 2692 C CA . GLY B 1 144 ? 12.570 25.184 -15.092 1.00 32.23 144 GLY B CA 1
ATOM 2693 C C . GLY B 1 144 ? 11.242 24.753 -14.503 1.00 37.78 144 GLY B C 1
ATOM 2694 O O . GLY B 1 144 ? 10.181 25.196 -14.960 1.00 41.08 144 GLY B O 1
ATOM 2695 N N . ALA B 1 145 ? 11.279 23.919 -13.465 1.00 34.61 145 ALA B N 1
ATOM 2696 C CA . ALA B 1 145 ? 10.027 23.483 -12.869 1.00 34.49 145 ALA B CA 1
ATOM 2697 C C . ALA B 1 145 ? 9.325 24.654 -12.182 1.00 39.20 145 ALA B C 1
ATOM 2698 O O . ALA B 1 145 ? 8.089 24.677 -12.092 1.00 31.45 145 ALA B O 1
ATOM 2700 N N . THR B 1 146 ? 10.102 25.601 -11.639 1.00 34.84 146 THR B N 1
ATOM 2701 C CA . THR B 1 146 ? 9.516 26.780 -11.004 1.00 33.59 146 THR B CA 1
ATOM 2702 C C . THR B 1 146 ? 8.792 27.683 -12.006 1.00 34.33 146 THR B C 1
ATOM 2703 O O . THR B 1 146 ? 7.747 28.269 -11.674 1.00 28.14 146 THR B O 1
ATOM 2707 N N . MET B 1 147 ? 9.341 27.829 -13.224 1.00 36.90 147 MET B N 1
ATOM 2708 C CA . MET B 1 147 ? 8.637 28.553 -14.288 1.00 29.42 147 MET B CA 1
ATOM 2709 C C . MET B 1 147 ? 7.301 27.893 -14.607 1.00 30.54 147 MET B C 1
ATOM 2710 O O . MET B 1 147 ? 6.272 28.568 -14.702 1.00 37.77 147 MET B O 1
ATOM 2715 N N . ARG B 1 148 ? 7.297 26.565 -14.786 1.00 32.79 148 ARG B N 1
ATOM 2716 C CA . ARG B 1 148 ? 6.041 25.858 -15.039 1.00 33.27 148 ARG B CA 1
ATOM 2717 C C . ARG B 1 148 ? 5.032 26.172 -13.953 1.00 28.11 148 ARG B C 1
ATOM 2718 O O . ARG B 1 148 ? 3.907 26.587 -14.235 1.00 28.02 148 ARG B O 1
ATOM 2726 N N . ALA B 1 149 ? 5.463 26.049 -12.696 1.00 33.34 149 ALA B N 1
ATOM 2727 C CA . ALA B 1 149 ? 4.581 26.228 -11.546 1.00 32.44 149 ALA B CA 1
ATOM 2728 C C . ALA B 1 149 ? 4.048 27.652 -11.445 1.00 32.31 149 ALA B C 1
ATOM 2729 O O . ALA B 1 149 ? 2.921 27.876 -10.976 1.00 28.97 149 ALA B O 1
ATOM 2731 N N . ILE B 1 150 ? 4.862 28.635 -11.815 1.00 25.96 150 ILE B N 1
ATOM 2732 C CA . ILE B 1 150 ? 4.361 30.000 -11.814 1.00 25.77 150 ILE B CA 1
ATOM 2733 C C . ILE B 1 150 ? 3.256 30.181 -12.851 1.00 31.63 150 ILE B C 1
ATOM 2734 O O . ILE B 1 150 ? 2.266 30.873 -12.588 1.00 32.13 150 ILE B O 1
ATOM 2739 N N . GLU B 1 151 ? 3.392 29.564 -14.038 1.00 26.41 151 GLU B N 1
ATOM 2740 C CA . GLU B 1 151 ? 2.335 29.702 -15.036 1.00 27.07 151 GLU B CA 1
ATOM 2741 C C . GLU B 1 151 ? 1.065 28.993 -14.567 1.00 29.02 151 GLU B C 1
ATOM 2742 O O . GLU B 1 151 ? -0.029 29.570 -14.634 1.00 22.40 151 GLU B O 1
ATOM 2748 N N . GLU B 1 152 ? 1.208 27.789 -13.985 1.00 32.02 152 GLU B N 1
ATOM 2749 C CA . GLU B 1 152 ? 0.056 27.063 -13.459 1.00 30.32 152 GLU B CA 1
ATOM 2750 C C . GLU B 1 152 ? -0.535 27.779 -12.259 1.00 31.94 152 GLU B C 1
ATOM 2751 O O . GLU B 1 152 ? -1.757 27.888 -12.157 1.00 31.52 152 GLU B O 1
ATOM 2757 N N . ALA B 1 153 ? 0.302 28.328 -11.367 1.00 29.53 153 ALA B N 1
ATOM 2758 C CA . ALA B 1 153 ? -0.258 29.153 -10.289 1.00 32.06 153 ALA B CA 1
ATOM 2759 C C . ALA B 1 153 ? -1.047 30.336 -10.852 1.00 33.17 153 ALA B C 1
ATOM 2760 O O . ALA B 1 153 ? -2.129 30.670 -10.348 1.00 32.11 153 ALA B O 1
ATOM 2762 N N . ALA B 1 154 ? -0.510 30.999 -11.884 1.00 31.69 154 ALA B N 1
ATOM 2763 C CA . ALA B 1 154 ? -1.224 32.115 -12.496 1.00 25.40 154 ALA B CA 1
ATOM 2764 C C . ALA B 1 154 ? -2.533 31.649 -13.107 1.00 29.01 154 ALA B C 1
ATOM 2765 O O . ALA B 1 154 ? -3.581 32.269 -12.905 1.00 31.72 154 ALA B O 1
ATOM 2767 N N . ALA B 1 155 ? -2.490 30.554 -13.868 1.00 29.32 155 ALA B N 1
ATOM 2768 C CA . ALA B 1 155 ? -3.702 30.065 -14.518 1.00 26.26 155 ALA B CA 1
ATOM 2769 C C . ALA B 1 155 ? -4.805 29.827 -13.509 1.00 23.74 155 ALA B C 1
ATOM 2770 O O . ALA B 1 155 ? -5.950 30.245 -13.722 1.00 23.02 155 ALA B O 1
ATOM 2772 N N . LYS B 1 156 ? -4.451 29.254 -12.356 1.00 27.60 156 LYS B N 1
ATOM 2773 C CA . LYS B 1 156 ? -5.450 28.898 -11.350 1.00 27.27 156 LYS B CA 1
ATOM 2774 C C . LYS B 1 156 ? -6.112 30.115 -10.734 1.00 27.34 156 LYS B C 1
ATOM 2775 O O . LYS B 1 156 ? -7.222 30.012 -10.217 1.00 26.98 156 LYS B O 1
ATOM 2781 N N . CYS B 1 157 ? -5.429 31.254 -10.735 1.00 34.14 157 CYS B N 1
ATOM 2782 C CA . CYS B 1 157 ? -5.982 32.528 -10.287 1.00 30.46 157 CYS B CA 1
ATOM 2783 C C . CYS B 1 157 ? -6.625 33.335 -11.405 1.00 29.11 157 CYS B C 1
ATOM 2784 O O . CYS B 1 157 ? -6.928 34.515 -11.192 1.00 26.08 157 CYS B O 1
ATOM 2787 N N . GLY B 1 158 ? -6.789 32.757 -12.594 1.00 30.33 158 GLY B N 1
ATOM 2788 C CA . GLY B 1 158 ? -7.420 33.454 -13.704 1.00 25.85 158 GLY B CA 1
ATOM 2789 C C . GLY B 1 158 ? -6.545 34.446 -14.437 1.00 24.12 158 GLY B C 1
ATOM 2790 O O . GLY B 1 158 ? -7.080 35.413 -14.999 1.00 28.45 158 GLY B O 1
ATOM 2791 N N . LEU B 1 159 ? -5.220 34.286 -14.402 1.00 27.05 159 LEU B N 1
ATOM 2792 C CA . LEU B 1 159 ? -4.289 35.221 -15.041 1.00 30.02 159 LEU B CA 1
ATOM 2793 C C . LEU B 1 159 ? -3.407 34.488 -16.041 1.00 30.85 159 LEU B C 1
ATOM 2794 O O . LEU B 1 159 ? -3.493 33.264 -16.187 1.00 27.62 159 LEU B O 1
ATOM 2799 N N . ALA B 1 160 ? -2.597 35.270 -16.766 1.00 29.47 160 ALA B N 1
ATOM 2800 C CA . ALA B 1 160 ? -1.645 34.770 -17.757 1.00 27.64 160 ALA B CA 1
ATOM 2801 C C . ALA B 1 160 ? -0.687 35.896 -18.123 1.00 29.63 160 ALA B C 1
ATOM 2802 O O . ALA B 1 160 ? -1.027 37.079 -18.009 1.00 26.88 160 ALA B O 1
ATOM 2804 N N . GLY B 1 161 ? 0.513 35.503 -18.556 1.00 29.13 161 GLY B N 1
ATOM 2805 C CA . GLY B 1 161 ? 1.459 36.397 -19.169 1.00 27.62 161 GLY B CA 1
ATOM 2806 C C . GLY B 1 161 ? 2.861 35.822 -19.193 1.00 27.77 161 GLY B C 1
ATOM 2807 O O . GLY B 1 161 ? 3.174 34.821 -18.541 1.00 27.43 161 GLY B O 1
ATOM 2808 N N . PRO B 1 162 ? 3.740 36.473 -19.949 1.00 31.02 162 PRO B N 1
ATOM 2809 C CA . PRO B 1 162 ? 5.109 35.973 -20.084 1.00 35.38 162 PRO B CA 1
ATOM 2810 C C . PRO B 1 162 ? 5.846 36.046 -18.761 1.00 29.44 162 PRO B C 1
ATOM 2811 O O . PRO B 1 162 ? 5.578 36.918 -17.927 1.00 25.72 162 PRO B O 1
ATOM 2815 N N . LEU B 1 163 ? 6.770 35.099 -18.578 1.00 33.92 163 LEU B N 1
ATOM 2816 C CA . LEU B 1 163 ? 7.718 35.087 -17.465 1.00 33.37 163 LEU B CA 1
ATOM 2817 C C . LEU B 1 163 ? 9.134 35.235 -18.014 1.00 30.60 163 LEU B C 1
ATOM 2818 O O . LEU B 1 163 ? 9.634 34.319 -18.680 1.00 35.96 163 LEU B O 1
ATOM 2823 N N . ALA B 1 164 ? 9.819 36.318 -17.637 1.00 25.92 164 ALA B N 1
ATOM 2824 C CA . ALA B 1 164 ? 11.113 36.660 -18.220 1.00 26.93 164 ALA B CA 1
ATOM 2825 C C . ALA B 1 164 ? 12.189 36.619 -17.139 1.00 26.30 164 ALA B C 1
ATOM 2826 O O . ALA B 1 164 ? 12.223 37.478 -16.254 1.00 28.53 164 ALA B O 1
ATOM 2828 N N . LEU B 1 165 ? 13.106 35.659 -17.252 1.00 28.07 165 LEU B N 1
ATOM 2829 C CA . LEU B 1 165 ? 14.269 35.630 -16.378 1.00 28.54 165 LEU B CA 1
ATOM 2830 C C . LEU B 1 165 ? 15.066 36.923 -16.539 1.00 33.44 165 LEU B C 1
ATOM 2831 O O . LEU B 1 165 ? 15.570 37.237 -17.627 1.00 33.10 165 LEU B O 1
ATOM 2836 N N . ARG B 1 166 ? 15.234 37.646 -15.437 1.00 32.60 166 ARG B N 1
ATOM 2837 C CA . ARG B 1 166 ? 15.863 38.953 -15.510 1.00 37.04 166 ARG B CA 1
ATOM 2838 C C . ARG B 1 166 ? 17.368 38.801 -15.704 1.00 32.76 166 ARG B C 1
ATOM 2839 O O . ARG B 1 166 ? 18.014 37.982 -15.049 1.00 31.11 166 ARG B O 1
ATOM 2847 N N . LEU B 1 167 ? 17.913 39.582 -16.634 1.00 34.69 167 LEU B N 1
ATOM 2848 C CA . LEU B 1 167 ? 19.328 39.557 -16.968 1.00 34.85 167 LEU B CA 1
ATOM 2849 C C . LEU B 1 167 ? 19.967 40.884 -16.578 1.00 32.51 167 LEU B C 1
ATOM 2850 O O . LEU B 1 167 ? 19.296 41.924 -16.527 1.00 30.11 167 LEU B O 1
ATOM 2855 N N . LYS B 1 168 ? 21.271 40.837 -16.325 1.00 33.78 168 LYS B N 1
ATOM 2856 C CA . LYS B 1 168 ? 22.102 42.022 -16.201 1.00 45.16 168 LYS B CA 1
ATOM 2857 C C . LYS B 1 168 ? 23.376 41.668 -16.946 1.00 47.98 168 LYS B C 1
ATOM 2858 O O . LYS B 1 168 ? 23.933 40.580 -16.748 1.00 46.58 168 LYS B O 1
ATOM 2864 N N . ASP B 1 169 ? 23.821 42.577 -17.811 1.00 52.38 169 ASP B N 1
ATOM 2865 C CA . ASP B 1 169 ? 24.854 42.281 -18.815 1.00 57.81 169 ASP B CA 1
ATOM 2866 C C . ASP B 1 169 ? 24.340 41.050 -19.572 1.00 57.68 169 ASP B C 1
ATOM 2867 O O . ASP B 1 169 ? 23.160 41.053 -19.968 1.00 51.66 169 ASP B O 1
ATOM 2872 N N . GLY B 1 170 ? 25.141 39.999 -19.785 1.00 55.14 170 GLY B N 1
ATOM 2873 C CA . GLY B 1 170 ? 24.637 38.845 -20.530 1.00 46.52 170 GLY B CA 1
ATOM 2874 C C . GLY B 1 170 ? 23.928 37.809 -19.675 1.00 43.55 170 GLY B C 1
ATOM 2875 O O . GLY B 1 170 ? 23.121 37.021 -20.173 1.00 40.69 170 GLY B O 1
ATOM 2876 N N . SER B 1 171 ? 24.207 37.808 -18.383 1.00 51.83 171 SER B N 1
ATOM 2877 C CA . SER B 1 171 ? 23.893 36.711 -17.472 1.00 51.43 171 SER B CA 1
ATOM 2878 C C . SER B 1 171 ? 22.607 36.986 -16.705 1.00 47.64 171 SER B C 1
ATOM 2879 O O . SER B 1 171 ? 22.055 38.092 -16.761 1.00 45.18 171 SER B O 1
ATOM 2882 N N . PRO B 1 172 ? 22.038 35.957 -16.066 1.00 44.59 172 PRO B N 1
ATOM 2883 C CA . PRO B 1 172 ? 20.970 36.188 -15.075 1.00 36.46 172 PRO B CA 1
ATOM 2884 C C . PRO B 1 172 ? 21.395 37.106 -13.923 1.00 33.82 172 PRO B C 1
ATOM 2885 O O . PRO B 1 172 ? 22.536 37.063 -13.448 1.00 32.93 172 PRO B O 1
ATOM 2889 N N . PHE B 1 173 ? 20.461 37.974 -13.505 1.00 34.74 173 PHE B N 1
ATOM 2890 C CA . PHE B 1 173 ? 20.636 38.805 -12.314 1.00 29.52 173 PHE B CA 1
ATOM 2891 C C . PHE B 1 173 ? 20.614 37.978 -11.034 1.00 30.21 173 PHE B C 1
ATOM 2892 O O . PHE B 1 173 ? 19.635 37.278 -10.771 1.00 33.72 173 PHE B O 1
ATOM 2900 N N . VAL B 1 174 ? 21.655 38.112 -10.209 1.00 30.14 174 VAL B N 1
ATOM 2901 C CA . VAL B 1 174 ? 21.730 37.496 -8.885 1.00 25.50 174 VAL B CA 1
ATOM 2902 C C . VAL B 1 174 ? 21.479 38.567 -7.832 1.00 30.89 174 VAL B C 1
ATOM 2903 O O . VAL B 1 174 ? 22.145 39.613 -7.827 1.00 28.71 174 VAL B O 1
ATOM 2907 N N . THR B 1 175 ? 20.496 38.318 -6.961 1.00 31.05 175 THR B N 1
ATOM 2908 C CA . THR B 1 175 ? 20.114 39.234 -5.885 1.00 26.22 175 THR B CA 1
ATOM 2909 C C . THR B 1 175 ? 21.151 39.224 -4.780 1.00 28.29 175 THR B C 1
ATOM 2910 O O . THR B 1 175 ? 22.003 38.337 -4.712 1.00 28.47 175 THR B O 1
ATOM 2914 N N . ASP B 1 176 ? 21.059 40.218 -3.889 1.00 31.71 176 ASP B N 1
ATOM 2915 C CA . ASP B 1 176 ? 21.961 40.248 -2.740 1.00 32.23 176 ASP B CA 1
ATOM 2916 C C . ASP B 1 176 ? 22.003 38.903 -2.017 1.00 31.01 176 ASP B C 1
ATOM 2917 O O . ASP B 1 176 ? 23.044 38.511 -1.485 1.00 29.02 176 ASP B O 1
ATOM 2922 N N . GLY B 1 177 ? 20.876 38.202 -1.964 1.00 29.75 177 GLY B N 1
ATOM 2923 C CA . GLY B 1 177 ? 20.720 36.925 -1.310 1.00 29.03 177 GLY B CA 1
ATOM 2924 C C . GLY B 1 177 ? 20.925 35.686 -2.150 1.00 34.51 177 GLY B C 1
ATOM 2925 O O . GLY B 1 177 ? 20.580 34.594 -1.685 1.00 38.57 177 GLY B O 1
ATOM 2926 N N . GLY B 1 178 ? 21.396 35.808 -3.389 1.00 34.36 178 GLY B N 1
ATOM 2927 C CA . GLY B 1 178 ? 21.760 34.647 -4.184 1.00 24.10 178 GLY B CA 1
ATOM 2928 C C . GLY B 1 178 ? 20.670 34.029 -5.030 1.00 25.77 178 GLY B C 1
ATOM 2929 O O . GLY B 1 178 ? 20.778 32.848 -5.384 1.00 24.89 178 GLY B O 1
ATOM 2930 N N . HIS B 1 179 ? 19.630 34.773 -5.380 1.00 28.60 179 HIS B N 1
ATOM 2931 C CA . HIS B 1 179 ? 18.494 34.218 -6.096 1.00 25.83 179 HIS B CA 1
ATOM 2932 C C . HIS B 1 179 ? 18.411 34.842 -7.490 1.00 31.84 179 HIS B C 1
ATOM 2933 O O . HIS B 1 179 ? 19.038 35.868 -7.784 1.00 34.57 179 HIS B O 1
ATOM 2940 N N . TYR B 1 180 ? 17.641 34.212 -8.360 1.00 29.65 180 TYR B N 1
ATOM 2941 C CA . TYR B 1 180 ? 17.309 34.834 -9.629 1.00 30.30 180 TYR B CA 1
ATOM 2942 C C . TYR B 1 180 ? 16.026 35.626 -9.415 1.00 36.72 180 TYR B C 1
ATOM 2943 O O . TYR B 1 180 ? 15.389 35.526 -8.358 1.00 35.82 180 TYR B O 1
ATOM 2952 N N . ILE B 1 181 ? 15.670 36.472 -10.391 1.00 40.06 181 ILE B N 1
ATOM 2953 C CA . ILE B 1 181 ? 14.372 37.151 -10.406 1.00 27.14 181 ILE B CA 1
ATOM 2954 C C . ILE B 1 181 ? 13.659 36.795 -11.704 1.00 30.28 181 ILE B C 1
ATOM 2955 O O . ILE B 1 181 ? 14.270 36.829 -12.779 1.00 34.04 181 ILE B O 1
ATOM 2960 N N . VAL B 1 182 ? 12.377 36.441 -11.609 1.00 27.81 182 VAL B N 1
ATOM 2961 C CA . VAL B 1 182 ? 11.528 36.228 -12.784 1.00 26.67 182 VAL B CA 1
ATOM 2962 C C . VAL B 1 182 ? 10.479 37.333 -12.788 1.00 24.35 182 VAL B C 1
ATOM 2963 O O . VAL B 1 182 ? 9.619 37.373 -11.902 1.00 23.61 182 VAL B O 1
ATOM 2967 N N . ASP B 1 183 ? 10.497 38.192 -13.814 1.00 27.80 183 ASP B N 1
ATOM 2968 C CA . ASP B 1 183 ? 9.479 39.237 -13.950 1.00 24.48 183 ASP B CA 1
ATOM 2969 C C . ASP B 1 183 ? 8.273 38.695 -14.707 1.00 26.95 183 ASP B C 1
ATOM 2970 O O . ASP B 1 183 ? 8.342 38.427 -15.914 1.00 31.58 183 ASP B O 1
ATOM 2975 N N . ALA B 1 184 ? 7.142 38.644 -14.011 1.00 27.98 184 ALA B N 1
ATOM 2976 C CA . ALA B 1 184 ? 5.902 38.057 -14.503 1.00 25.95 184 ALA B CA 1
ATOM 2977 C C . ALA B 1 184 ? 4.967 39.161 -14.986 1.00 22.70 184 ALA B C 1
ATOM 2978 O O . ALA B 1 184 ? 4.471 39.959 -14.186 1.00 23.30 184 ALA B O 1
ATOM 2980 N N . SER B 1 185 ? 4.724 39.210 -16.291 1.00 20.00 185 SER B N 1
ATOM 2981 C CA . SER B 1 185 ? 3.901 40.273 -16.865 1.00 21.22 185 SER B CA 1
ATOM 2982 C C . SER B 1 185 ? 2.455 39.801 -16.962 1.00 23.11 185 SER B C 1
ATOM 2983 O O . SER B 1 185 ? 1.994 39.332 -18.002 1.00 21.75 185 SER B O 1
ATOM 2986 N N . PHE B 1 186 ? 1.722 39.942 -15.864 1.00 26.25 186 PHE B N 1
ATOM 2987 C CA . PHE B 1 186 ? 0.350 39.452 -15.834 1.00 24.11 186 PHE B CA 1
ATOM 2988 C C . PHE B 1 186 ? -0.665 40.490 -16.265 1.00 27.96 186 PHE B C 1
ATOM 2989 O O . PHE B 1 186 ? -1.829 40.138 -16.489 1.00 28.03 186 PHE B O 1
ATOM 2997 N N . GLY B 1 187 ? -0.257 41.750 -16.377 1.00 30.87 187 GLY B N 1
ATOM 2998 C CA . GLY B 1 187 ? -1.136 42.780 -16.897 1.00 28.57 187 GLY B CA 1
ATOM 2999 C C . GLY B 1 187 ? -2.069 43.382 -15.871 1.00 29.20 187 GLY B C 1
ATOM 3000 O O . GLY B 1 187 ? -2.081 44.601 -15.652 1.00 30.13 187 GLY B O 1
ATOM 3001 N N . ARG B 1 188 ? -2.846 42.522 -15.220 1.00 29.17 188 ARG B N 1
ATOM 3002 C CA . ARG B 1 188 ? -3.812 42.930 -14.217 1.00 28.28 188 ARG B CA 1
ATOM 3003 C C . ARG B 1 188 ? -3.776 41.888 -13.116 1.00 25.43 188 ARG B C 1
ATOM 3004 O O . ARG B 1 188 ? -3.842 40.690 -13.400 1.00 31.11 188 ARG B O 1
ATOM 3012 N N . ILE B 1 189 ? -3.594 42.335 -11.880 1.00 24.24 189 ILE B N 1
ATOM 3013 C CA . ILE B 1 189 ? -3.582 41.435 -10.724 1.00 31.32 189 ILE B CA 1
ATOM 3014 C C . ILE B 1 189 ? -4.712 41.954 -9.841 1.00 34.47 189 ILE B C 1
ATOM 3015 O O . ILE B 1 189 ? -4.507 42.902 -9.057 1.00 30.64 189 ILE B O 1
ATOM 3020 N N . PRO B 1 190 ? -5.948 41.466 -10.050 1.00 33.11 190 PRO B N 1
ATOM 3021 C CA . PRO B 1 190 ? -7.099 42.017 -9.324 1.00 30.49 190 PRO B CA 1
ATOM 3022 C C . PRO B 1 190 ? -7.195 41.541 -7.862 1.00 34.82 190 PRO B C 1
ATOM 3023 O O . PRO B 1 190 ? -7.700 42.277 -7.000 1.00 30.43 190 PRO B O 1
ATOM 3027 N N . ASP B 1 191 ? -6.662 40.354 -7.557 1.00 30.98 191 ASP B N 1
ATOM 3028 C CA . ASP B 1 191 ? -6.649 39.800 -6.201 1.00 28.66 191 ASP B CA 1
ATOM 3029 C C . ASP B 1 191 ? -5.205 39.507 -5.807 1.00 29.00 191 ASP B C 1
ATOM 3030 O O . ASP B 1 191 ? -4.741 38.360 -5.916 1.00 29.18 191 ASP B O 1
ATOM 3035 N N . PRO B 1 192 ? -4.479 40.508 -5.285 1.00 22.59 192 PRO B N 1
ATOM 3036 C CA . PRO B 1 192 ? -3.083 40.248 -4.881 1.00 21.42 192 PRO B CA 1
ATOM 3037 C C . PRO B 1 192 ? -2.892 39.126 -3.855 1.00 26.04 192 PRO B C 1
ATOM 3038 O O . PRO B 1 192 ? -2.011 38.268 -4.050 1.00 22.96 192 PRO B O 1
ATOM 3042 N N . LYS B 1 193 ? -3.744 39.058 -2.817 1.00 24.22 193 LYS B N 1
ATOM 3043 C CA . LYS B 1 193 ? -3.571 38.086 -1.739 1.00 18.53 193 LYS B CA 1
ATOM 3044 C C . LYS B 1 193 ? -3.636 36.654 -2.247 1.00 23.82 193 LYS B C 1
ATOM 3045 O O . LYS B 1 193 ? -2.900 35.776 -1.761 1.00 21.02 193 LYS B O 1
ATOM 3051 N N . THR B 1 194 ? -4.595 36.375 -3.137 1.00 24.30 194 THR B N 1
ATOM 3052 C CA . THR B 1 194 ? -4.710 35.040 -3.713 1.00 24.06 194 THR B CA 1
ATOM 3053 C C . THR B 1 194 ? -3.499 34.676 -4.566 1.00 22.77 194 THR B C 1
ATOM 3054 O O . THR B 1 194 ? -2.961 33.568 -4.448 1.00 20.59 194 THR B O 1
ATOM 3058 N N . LEU B 1 195 ? -3.017 35.614 -5.384 1.00 22.88 195 LEU B N 1
ATOM 3059 C CA . LEU B 1 195 ? -1.832 35.330 -6.187 1.00 21.98 195 LEU B CA 1
ATOM 3060 C C . LEU B 1 195 ? -0.635 35.104 -5.278 1.00 22.99 195 LEU B C 1
ATOM 3061 O O . LEU B 1 195 ? 0.172 34.188 -5.521 1.00 22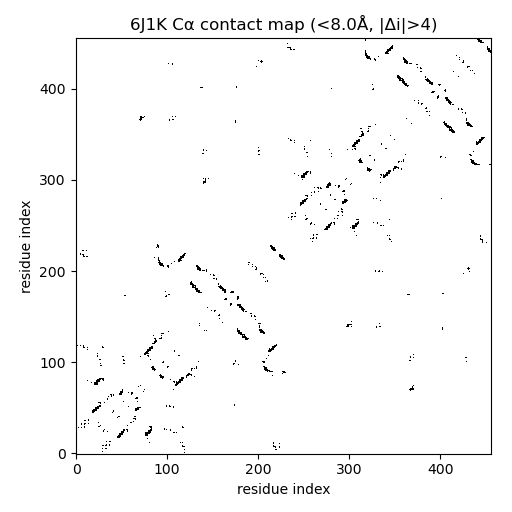.72 195 LEU B O 1
ATOM 3066 N N . SER B 1 196 ? -0.527 35.899 -4.201 1.00 20.66 196 SER B N 1
ATOM 3067 C CA . SER B 1 196 ? 0.593 35.723 -3.283 1.00 18.66 196 SER B CA 1
ATOM 3068 C C . SER B 1 196 ? 0.566 34.337 -2.656 1.00 24.65 196 SER B C 1
ATOM 3069 O O . SER B 1 196 ? 1.585 33.631 -2.645 1.00 25.23 196 SER B O 1
ATOM 3072 N N . ASP B 1 197 ? -0.623 33.885 -2.241 1.00 25.60 197 ASP B N 1
ATOM 3073 C CA . ASP B 1 197 ? -0.764 32.532 -1.724 1.00 20.67 197 ASP B CA 1
ATOM 3074 C C . ASP B 1 197 ? -0.341 31.514 -2.761 1.00 22.72 197 ASP B C 1
ATOM 3075 O O . ASP B 1 197 ? 0.521 30.668 -2.502 1.00 28.17 197 ASP B O 1
ATOM 3080 N N . ALA B 1 198 ? -0.830 31.672 -3.983 1.00 22.65 198 ALA B N 1
ATOM 3081 C CA . ALA B 1 198 ? -0.519 30.710 -5.029 1.00 25.21 198 ALA B CA 1
ATOM 3082 C C . ALA B 1 198 ? 0.976 30.622 -5.304 1.00 24.17 198 ALA B C 1
ATOM 3083 O O . ALA B 1 198 ? 1.501 29.527 -5.557 1.00 18.81 198 ALA B O 1
ATOM 3085 N N . LEU B 1 199 ? 1.672 31.765 -5.298 1.00 19.92 199 LEU B N 1
ATOM 3086 C CA . LEU B 1 199 ? 3.108 31.747 -5.560 1.00 20.40 199 LEU B CA 1
ATOM 3087 C C . LEU B 1 199 ? 3.899 31.146 -4.393 1.00 26.65 199 LEU B C 1
ATOM 3088 O O . LEU B 1 199 ? 4.828 30.355 -4.611 1.00 25.91 199 LEU B O 1
ATOM 3093 N N . PHE B 1 200 ? 3.513 31.464 -3.148 1.00 26.27 200 PHE B N 1
ATOM 3094 C CA . PHE B 1 200 ? 4.161 30.863 -1.984 1.00 23.39 200 PHE B CA 1
ATOM 3095 C C . PHE B 1 200 ? 4.025 29.343 -1.939 1.00 21.20 200 PHE B C 1
ATOM 3096 O O . PHE B 1 200 ? 4.880 28.676 -1.345 1.00 24.32 200 PHE B O 1
ATOM 3104 N N . ALA B 1 201 ? 2.930 28.777 -2.464 1.00 20.24 201 ALA B N 1
ATOM 3105 C CA . ALA B 1 201 ? 2.786 27.312 -2.468 1.00 22.84 201 ALA B CA 1
ATOM 3106 C C . ALA B 1 201 ? 3.782 26.625 -3.398 1.00 27.07 201 ALA B C 1
ATOM 3107 O O . ALA B 1 201 ? 3.819 25.390 -3.451 1.00 28.22 201 ALA B O 1
ATOM 3109 N N . ILE B 1 202 ? 4.495 27.386 -4.216 1.00 25.57 202 ILE B N 1
ATOM 3110 C CA . ILE B 1 202 ? 5.556 26.850 -5.059 1.00 23.98 202 ILE B CA 1
ATOM 3111 C C . ILE B 1 202 ? 6.814 26.808 -4.203 1.00 19.98 202 ILE B C 1
ATOM 3112 O O . ILE B 1 202 ? 7.177 27.835 -3.618 1.00 19.62 202 ILE B O 1
ATOM 3117 N N . PRO B 1 203 ? 7.426 25.642 -4.014 1.00 21.15 203 PRO B N 1
ATOM 3118 C CA . PRO B 1 203 ? 8.672 25.577 -3.225 1.00 24.88 203 PRO B CA 1
ATOM 3119 C C . PRO B 1 203 ? 9.833 26.400 -3.784 1.00 24.26 203 PRO B C 1
ATOM 3120 O O . PRO B 1 203 ? 10.625 26.967 -3.013 1.00 24.13 203 PRO B O 1
ATOM 3124 N N . GLY B 1 204 ? 9.948 26.498 -5.109 1.00 22.20 204 GLY B N 1
ATOM 3125 C CA . GLY B 1 204 ? 11.011 27.284 -5.708 1.00 19.90 204 GLY B CA 1
ATOM 3126 C C . GLY B 1 204 ? 10.899 28.761 -5.440 1.00 22.69 204 GLY B C 1
ATOM 3127 O O . GLY B 1 204 ? 11.890 29.486 -5.565 1.00 27.11 204 GLY B O 1
ATOM 3128 N N . VAL B 1 205 ? 9.711 29.234 -5.087 1.00 23.22 205 VAL B N 1
ATOM 3129 C CA . VAL B 1 205 ? 9.523 30.663 -4.898 1.00 21.27 205 VAL B CA 1
ATOM 3130 C C . VAL B 1 205 ? 10.068 31.088 -3.541 1.00 23.49 205 VAL B C 1
ATOM 3131 O O . VAL B 1 205 ? 9.714 30.530 -2.496 1.00 22.21 205 VAL B O 1
ATOM 3135 N N . VAL B 1 206 ? 10.983 32.047 -3.566 1.00 24.29 206 VAL B N 1
ATOM 3136 C CA . VAL B 1 206 ? 11.554 32.590 -2.341 1.00 25.04 206 VAL B CA 1
ATOM 3137 C C . VAL B 1 206 ? 10.669 33.695 -1.776 1.00 26.64 206 VAL B C 1
ATOM 3138 O O . VAL B 1 206 ? 10.392 33.737 -0.565 1.00 24.84 206 VAL B O 1
ATOM 3142 N N . GLU B 1 207 ? 10.252 34.624 -2.647 1.00 20.77 207 GLU B N 1
ATOM 3143 C CA . GLU B 1 207 ? 9.379 35.742 -2.307 1.00 24.70 207 GLU B CA 1
ATOM 3144 C C . GLU B 1 207 ? 9.091 36.496 -3.603 1.00 26.29 207 GLU B C 1
ATOM 3145 O O . GLU B 1 207 ? 9.660 36.129 -4.637 1.00 27.93 207 GLU B O 1
ATOM 3151 N N . HIS B 1 208 ? 8.252 37.542 -3.557 1.00 23.74 208 HIS B N 1
ATOM 3152 C CA . HIS B 1 208 ? 7.797 38.285 -4.729 1.00 20.37 208 HIS B CA 1
ATOM 3153 C C . HIS B 1 208 ? 7.467 39.719 -4.326 1.00 21.20 208 HIS B C 1
ATOM 3154 O O . HIS B 1 208 ? 7.411 40.062 -3.148 1.00 23.07 208 HIS B O 1
ATOM 3161 N N . GLY B 1 209 ? 7.274 40.562 -5.326 1.00 23.05 209 GLY B N 1
ATOM 3162 C CA . GLY B 1 209 ? 7.173 41.990 -5.135 1.00 19.60 209 GLY B CA 1
ATOM 3163 C C . GLY B 1 209 ? 5.838 42.523 -4.673 1.00 21.07 209 GLY B C 1
ATOM 3164 O O . GLY B 1 209 ? 5.696 43.743 -4.565 1.00 22.20 209 GLY B O 1
ATOM 3165 N N . LEU B 1 210 ? 4.835 41.680 -4.420 1.00 16.70 210 LEU B N 1
ATOM 3166 C CA . LEU B 1 210 ? 3.595 42.179 -3.822 1.00 18.79 210 LEU B CA 1
ATOM 3167 C C . LEU B 1 210 ? 3.807 42.487 -2.350 1.00 21.42 210 LEU B C 1
ATOM 3168 O O . LEU B 1 210 ? 4.065 41.584 -1.547 1.00 22.35 210 LEU B O 1
ATOM 3173 N N . PHE B 1 211 ? 3.658 43.755 -1.986 1.00 19.51 211 PHE B N 1
ATOM 3174 C CA . PHE B 1 211 ? 3.658 44.178 -0.592 1.00 18.51 211 PHE B CA 1
ATOM 3175 C C . PHE B 1 211 ? 2.195 44.410 -0.235 1.00 21.60 211 PHE B C 1
ATOM 3176 O O . PHE B 1 211 ? 1.608 45.418 -0.644 1.00 24.13 211 PHE B O 1
ATOM 3184 N N . ILE B 1 212 ? 1.612 43.520 0.562 1.00 25.23 212 ILE B N 1
ATOM 3185 C CA . ILE B 1 212 ? 0.190 43.593 0.895 1.00 25.38 212 ILE B CA 1
ATOM 3186 C C . ILE B 1 212 ? 0.035 43.889 2.382 1.00 30.78 212 ILE B C 1
ATOM 3187 O O . ILE B 1 212 ? 0.686 43.245 3.227 1.00 26.04 212 ILE B O 1
ATOM 3192 N N . GLY B 1 213 ? -0.758 44.922 2.685 1.00 34.18 213 GLY B N 1
ATOM 3193 C CA . GLY B 1 213 ? -1.053 45.259 4.064 1.00 31.58 213 GLY B CA 1
ATOM 3194 C C . GLY B 1 213 ? 0.112 45.814 4.850 1.00 30.81 213 GLY B C 1
ATOM 3195 O O . GLY B 1 213 ? 0.050 45.840 6.078 1.00 33.27 213 GLY B O 1
ATOM 3196 N N . LEU B 1 214 ? 1.185 46.244 4.175 1.00 33.81 214 LEU B N 1
ATOM 3197 C CA . LEU B 1 214 ? 2.387 46.795 4.804 1.00 29.75 214 LEU B CA 1
ATOM 3198 C C . LEU B 1 214 ? 2.405 48.322 4.832 1.00 32.24 214 LEU B C 1
ATOM 3199 O O . LEU B 1 214 ? 2.589 48.915 5.908 1.00 31.29 214 LEU B O 1
ATOM 3204 N N . ALA B 1 215 ? 2.210 48.990 3.687 1.00 29.52 215 ALA B N 1
ATOM 3205 C CA . ALA B 1 215 ? 2.166 50.453 3.637 1.00 33.10 215 ALA B CA 1
ATOM 3206 C C . ALA B 1 215 ? 0.924 50.976 4.357 1.00 42.13 215 ALA B C 1
ATOM 3207 O O . ALA B 1 215 ? -0.206 50.755 3.896 1.00 39.25 215 ALA B O 1
ATOM 3209 N N . ARG B 1 216 ? 1.125 51.663 5.497 1.00 47.45 216 ARG B N 1
ATOM 3210 C CA . ARG B 1 216 ? 0.007 52.321 6.183 1.00 46.57 216 ARG B CA 1
ATOM 3211 C C . ARG B 1 216 ? -0.307 53.674 5.551 1.00 44.28 216 ARG B C 1
ATOM 3212 O O . ARG B 1 216 ? -1.398 54.214 5.756 1.00 47.21 216 ARG B O 1
ATOM 3220 N N . ALA B 1 217 ? 0.637 54.242 4.800 1.00 35.30 217 ALA B N 1
ATOM 3221 C CA . ALA B 1 217 ? 0.420 55.519 4.135 1.00 33.59 217 ALA B CA 1
ATOM 3222 C C . ALA B 1 217 ? 1.432 55.680 3.008 1.00 33.70 217 ALA B C 1
ATOM 3223 O O . ALA B 1 217 ? 2.503 55.062 3.011 1.00 35.49 217 ALA B O 1
ATOM 3225 N N . ALA B 1 218 ? 1.081 56.561 2.062 1.00 31.83 218 ALA B N 1
ATOM 3226 C CA . ALA B 1 218 ? 1.813 56.798 0.820 1.00 28.61 218 ALA B CA 1
ATOM 3227 C C . ALA B 1 218 ? 1.776 58.275 0.434 1.00 29.79 218 ALA B C 1
ATOM 3228 O O . ALA B 1 218 ? 0.695 58.859 0.344 1.00 32.73 218 ALA B O 1
ATOM 3230 N N . VAL B 1 219 ? 2.947 58.883 0.254 1.00 26.98 219 VAL B N 1
ATOM 3231 C CA . VAL B 1 219 ? 3.087 60.279 -0.168 1.00 30.69 219 VAL B CA 1
ATOM 3232 C C . VAL B 1 219 ? 3.214 60.305 -1.690 1.00 34.68 219 VAL B C 1
ATOM 3233 O O . VAL B 1 219 ? 4.150 59.713 -2.241 1.00 35.35 219 VAL B O 1
ATOM 3237 N N . VAL B 1 220 ? 2.314 61.004 -2.385 1.00 33.94 220 VAL B N 1
ATOM 3238 C CA . VAL B 1 220 ? 2.299 60.984 -3.851 1.00 37.16 220 VAL B CA 1
ATOM 3239 C C . VAL B 1 220 ? 2.574 62.380 -4.404 1.00 43.30 220 VAL B C 1
ATOM 3240 O O . VAL B 1 220 ? 1.920 63.355 -4.011 1.00 50.34 220 VAL B O 1
ATOM 3244 N N . ALA B 1 221 ? 3.576 62.478 -5.283 1.00 43.26 221 ALA B N 1
ATOM 3245 C CA . ALA B 1 221 ? 3.923 63.727 -5.956 1.00 44.38 221 ALA B CA 1
ATOM 3246 C C . ALA B 1 221 ? 3.034 63.835 -7.183 1.00 49.92 221 ALA B C 1
ATOM 3247 O O . ALA B 1 221 ? 3.258 63.172 -8.206 1.00 40.53 221 ALA B O 1
ATOM 3249 N N . GLY B 1 222 ? 2.017 64.684 -7.051 1.00 61.51 222 GLY B N 1
ATOM 3250 C CA . GLY B 1 222 ? 1.049 64.932 -8.092 1.00 63.71 222 GLY B CA 1
ATOM 3251 C C . GLY B 1 222 ? 1.445 66.045 -9.024 1.00 67.37 222 GLY B C 1
ATOM 3252 O O . GLY B 1 222 ? 2.404 66.794 -8.816 1.00 68.57 222 GLY B O 1
ATOM 3253 N N . ASN B 1 223 ? 0.642 66.156 -10.071 1.00 64.10 223 ASN B N 1
ATOM 3254 C CA . ASN B 1 223 ? 0.886 67.135 -11.105 1.00 68.86 223 ASN B CA 1
ATOM 3255 C C . ASN B 1 223 ? 0.405 68.476 -10.605 1.00 73.44 223 ASN B C 1
ATOM 3256 O O . ASN B 1 223 ? 0.991 69.522 -10.904 1.00 68.47 223 ASN B O 1
ATOM 3261 N N . ASP B 1 224 ? -0.587 68.408 -9.720 1.00 70.72 224 ASP B N 1
ATOM 3262 C CA . ASP B 1 224 ? -1.120 69.465 -8.873 1.00 65.39 224 ASP B CA 1
ATOM 3263 C C . ASP B 1 224 ? -0.273 69.856 -7.660 1.00 69.35 224 ASP B C 1
ATOM 3264 O O . ASP B 1 224 ? -0.364 71.011 -7.227 1.00 68.44 224 ASP B O 1
ATOM 3269 N N . GLY B 1 225 ? 0.645 69.017 -7.184 1.00 71.41 225 GLY B N 1
ATOM 3270 C CA . GLY B 1 225 ? 1.126 69.154 -5.810 1.00 64.78 225 GLY B CA 1
ATOM 3271 C C . GLY B 1 225 ? 1.222 67.817 -5.077 1.00 64.49 225 GLY B C 1
ATOM 3272 O O . GLY B 1 225 ? 1.089 66.757 -5.685 1.00 65.71 225 GLY B O 1
ATOM 3273 N N . ILE B 1 226 ? 1.552 67.883 -3.777 1.00 58.11 226 ILE B N 1
ATOM 3274 C CA . ILE B 1 226 ? 1.792 66.692 -2.949 1.00 51.40 226 ILE B CA 1
ATOM 3275 C C . ILE B 1 226 ? 0.514 66.246 -2.241 1.00 50.39 226 ILE B C 1
ATOM 3276 O O . ILE B 1 226 ? -0.267 67.083 -1.763 1.00 54.02 226 ILE B O 1
ATOM 3281 N N . ARG B 1 227 ? 0.292 64.933 -2.186 1.00 46.54 227 ARG B N 1
ATOM 3282 C CA . ARG B 1 227 ? -0.888 64.373 -1.488 1.00 41.75 227 ARG B CA 1
ATOM 3283 C C . ARG B 1 227 ? -0.496 63.090 -0.759 1.00 46.23 227 ARG B C 1
ATOM 3284 O O . ARG B 1 227 ? 0.406 62.436 -1.222 1.00 48.25 227 ARG B O 1
ATOM 3292 N N . THR B 1 228 ? -1.093 62.844 0.405 1.00 43.78 228 THR B N 1
ATOM 3293 C CA . THR B 1 228 ? -0.939 61.611 1.177 1.00 42.64 228 THR B CA 1
ATOM 3294 C C . THR B 1 228 ? -2.183 60.728 1.091 1.00 47.63 228 THR B C 1
ATOM 3295 O O . THR B 1 228 ? -3.299 61.238 1.226 1.00 57.11 228 THR B O 1
ATOM 3299 N N . MET B 1 229 ? -2.006 59.434 0.759 1.00 45.56 229 MET B N 1
ATOM 3300 C CA . MET B 1 229 ? -3.030 58.383 0.868 1.00 39.77 229 MET B CA 1
ATOM 3301 C C . MET B 1 229 ? -2.935 57.598 2.187 1.00 40.72 229 MET B C 1
ATOM 3302 O O . MET B 1 229 ? -1.839 57.360 2.691 1.00 48.81 229 MET B O 1
ATOM 3307 N N . ASN B 1 230 ? -4.068 57.144 2.744 1.00 41.83 230 ASN B N 1
ATOM 3308 C CA . ASN B 1 230 ? -4.050 56.622 4.126 1.00 50.64 230 ASN B CA 1
ATOM 3309 C C . ASN B 1 230 ? -4.860 55.324 4.291 1.00 57.16 230 ASN B C 1
ATOM 3310 O O . ASN B 1 230 ? -5.511 54.832 3.364 1.00 58.00 230 ASN B O 1
ATOM 3315 N N . ARG B 1 231 ? -4.780 54.751 5.502 1.00 55.94 231 ARG B N 1
ATOM 3316 C CA . ARG B 1 231 ? -5.407 53.467 5.838 1.00 59.71 231 ARG B CA 1
ATOM 3317 C C . ARG B 1 231 ? -6.342 53.571 7.045 1.00 71.08 231 ARG B C 1
ATOM 3318 O O . ARG B 1 231 ? -6.802 52.550 7.580 1.00 68.58 231 ARG B O 1
#

Foldseek 3Di:
DQLVLLLVLLVVVCVVPDAEFEEEQEDDSSSLSNLVVVLVVVVVPGHYEYEYLDPVSVVSNVVRVHHYDHCVGVVAGAEYEYEFQAQEQQRKGAHQPVPSQVSSVSRLVRYPAYEYEHAPVRYDHFPAQFFKKFWFAPPPVVVLVVLLQVLQVVQVFDDDWDWDDDPHHGDAHPVGTTIIGHRRRGRHDVVSSQVSSVVRPGTPHIRTDHPRHQWYWYGDPVGTDIRHHD/DCLLVLLVVVCVVPAAAFEEEAEDDDSSLSVLQVVLVVVVVVRHYEYEYLDPVVVVSCVVSPHHYDHCVVVVAGAEYEYEAQAQEQLRKTFHCPVQSQPSSLNRLVRYPAYEYEEAPVRYDHFPFQFFKKWWFAPPPVVVLLVQLQVLQVVVVWHFDWAWDDDPHHFDQGPVGTTIIGHRGPGDRDVVSSQVSSVVRPGTPHIRTDHPRHQKYWYQYPVGIDMRGD